Protein 6CPU (pdb70)

Structure (mmCIF, N/CA/C/O backbone):
data_6CPU
#
_entry.id   6CPU
#
_cell.length_a   139.524
_cell.length_b   74.753
_cell.length_c   65.456
_cell.angle_alpha   90.00
_cell.angle_beta   109.12
_cell.angle_gamma   90.00
#
_symmetry.space_group_name_H-M   'C 1 2 1'
#
loop_
_entity.id
_entity.type
_entity.pdbx_description
1 polymer Phosphodiesterase
2 non-polymer 'ZINC ION'
3 non-polymer 'MAGNESIUM ION'
4 water water
#
loop_
_atom_site.group_PDB
_atom_site.id
_atom_site.type_symbol
_atom_site.label_atom_id
_atom_site.label_alt_id
_atom_site.label_comp_id
_atom_site.label_asym_id
_atom_site.label_entity_id
_atom_site.label_seq_id
_atom_site.pdbx_PDB_ins_code
_atom_site.Cartn_x
_atom_site.Cartn_y
_atom_site.Cartn_z
_atom_site.occupancy
_atom_site.B_iso_or_equiv
_atom_site.auth_seq_id
_atom_site.auth_comp_id
_atom_site.auth_asym_id
_atom_site.auth_atom_id
_atom_site.pdbx_PDB_model_num
ATOM 1 N N . MET A 1 1 ? 44.237 73.570 35.631 1.00 41.10 1 MET A N 1
ATOM 2 C CA . MET A 1 1 ? 44.784 72.8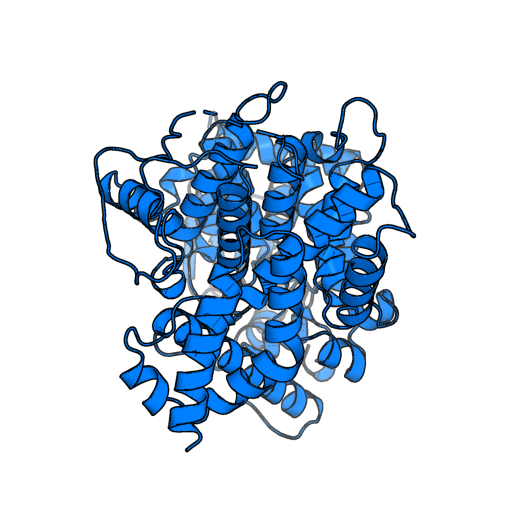52 36.828 1.00 40.52 1 MET A CA 1
ATOM 3 C C . MET A 1 1 ? 43.731 72.087 37.665 1.00 36.14 1 MET A C 1
ATOM 4 O O . MET A 1 1 ? 43.815 70.874 37.780 1.00 38.38 1 MET A O 1
ATOM 9 N N . ALA A 1 2 ? 42.766 72.783 38.260 1.00 32.49 2 ALA A N 1
ATOM 10 C CA . ALA A 1 2 ? 41.781 72.140 39.139 1.00 30.13 2 ALA A CA 1
ATOM 11 C C . ALA A 1 2 ? 40.374 72.114 38.548 1.00 28.84 2 ALA A C 1
ATOM 12 O O . ALA A 1 2 ? 40.004 72.968 37.738 1.00 29.39 2 ALA A O 1
ATOM 14 N N . GLU A 1 3 ? 39.599 71.117 38.959 1.00 26.44 3 GLU A N 1
ATOM 15 C CA . GLU A 1 3 ? 38.166 71.126 38.760 1.00 25.68 3 GLU A CA 1
ATOM 16 C C . GLU A 1 3 ? 37.580 71.851 39.960 1.00 24.95 3 GLU A C 1
ATOM 17 O O . GLU A 1 3 ? 37.827 71.465 41.107 1.00 24.12 3 GLU A O 1
ATOM 23 N N . VAL A 1 4 ? 36.808 72.904 39.709 1.00 24.11 4 VAL A N 1
ATOM 24 C CA . VAL A 1 4 ? 36.268 73.723 40.780 1.00 23.66 4 VAL A CA 1
ATOM 25 C C . VAL A 1 4 ? 34.763 73.512 40.855 1.00 24.41 4 VAL A C 1
ATOM 26 O O . VAL A 1 4 ? 34.062 73.598 39.842 1.00 24.64 4 VAL A O 1
ATOM 30 N N . LEU A 1 5 ? 34.291 73.203 42.058 1.00 22.66 5 LEU A N 1
ATOM 31 C CA . LEU A 1 5 ? 32.887 72.955 42.337 1.00 23.01 5 LEU A CA 1
ATOM 32 C C . LEU A 1 5 ? 32.481 74.021 43.323 1.00 25.19 5 LEU A C 1
ATOM 33 O O . LEU A 1 5 ? 33.048 74.093 44.409 1.00 26.37 5 LEU A O 1
ATOM 38 N N . SER A 1 6 ? 31.529 74.875 42.945 1.00 25.11 6 SER A N 1
ATOM 39 C CA . SER A 1 6 ? 31.182 76.025 43.769 1.00 26.93 6 SER A CA 1
ATOM 40 C C . SER A 1 6 ? 29.713 76.112 44.157 1.00 26.69 6 SER A C 1
ATOM 41 O O . SER A 1 6 ? 28.814 75.842 43.353 1.00 25.84 6 SER A O 1
ATOM 44 N N . LEU A 1 7 ? 29.488 76.522 45.398 1.00 27.73 7 LEU A N 1
ATOM 45 C CA . LEU A 1 7 ? 28.160 76.797 45.908 1.00 29.66 7 LEU A CA 1
ATOM 46 C C . LEU A 1 7 ? 27.902 78.302 45.956 1.00 32.60 7 LEU A C 1
ATOM 47 O O . LEU A 1 7 ? 26.832 78.725 46.375 1.00 32.36 7 LEU A O 1
ATOM 52 N N . VAL A 1 8 ? 28.876 79.088 45.500 1.00 33.93 8 VAL A N 1
ATOM 53 C CA . VAL A 1 8 ? 28.849 80.548 45.620 1.00 35.74 8 VAL A CA 1
ATOM 54 C C . VAL A 1 8 ? 29.394 81.214 44.353 1.00 37.26 8 VAL A C 1
ATOM 55 O O . VAL A 1 8 ? 29.830 80.534 43.425 1.00 33.14 8 VAL A O 1
ATOM 59 N N . ASP A 1 9 ? 29.388 82.550 44.330 1.00 41.12 9 ASP A N 1
ATOM 60 C CA . ASP A 1 9 ? 29.766 83.324 43.136 1.00 44.33 9 ASP A CA 1
ATOM 61 C C . ASP A 1 9 ? 31.269 83.402 42.851 1.00 45.00 9 ASP A C 1
ATOM 62 O O . ASP A 1 9 ? 31.668 83.591 41.699 1.00 46.78 9 ASP A O 1
ATOM 67 N N . LEU A 1 10 ? 32.094 83.279 43.888 1.00 44.36 10 LEU A N 1
ATOM 68 C CA . LEU A 1 10 ? 33.539 83.476 43.760 1.00 44.42 10 LEU A CA 1
ATOM 69 C C . LEU A 1 10 ? 34.172 82.619 42.655 1.00 44.90 10 LEU A C 1
ATOM 70 O O . LEU A 1 10 ? 33.843 81.444 42.499 1.00 43.80 10 LEU A O 1
ATOM 75 N N . GLU A 1 11 ? 35.061 83.234 41.881 1.00 45.76 11 GLU A N 1
ATOM 76 C CA . GLU A 1 11 ? 35.861 82.535 40.891 1.00 45.93 11 GLU A CA 1
ATOM 77 C C . GLU A 1 11 ? 37.336 82.638 41.268 1.00 47.95 11 GLU A C 1
ATOM 78 O O . GLU A 1 11 ? 37.769 83.644 41.831 1.00 47.97 11 GLU A O 1
ATOM 84 N N . ILE A 1 12 ? 38.090 81.582 40.964 1.00 47.54 12 ILE A N 1
ATOM 85 C CA . ILE A 1 12 ? 39.519 81.497 41.270 1.00 46.67 12 ILE A CA 1
ATOM 86 C C . ILE A 1 12 ? 40.249 81.075 39.998 1.00 45.70 12 ILE A C 1
ATOM 87 O O . ILE A 1 12 ? 40.829 79.991 39.940 1.00 45.44 12 ILE A O 1
ATOM 92 N N . PRO A 1 13 ? 40.229 81.941 38.964 1.00 45.48 13 PRO A N 1
ATOM 93 C CA . PRO A 1 13 ? 40.649 81.530 37.617 1.00 44.76 13 PRO A CA 1
ATOM 94 C C . PRO A 1 13 ? 42.104 81.081 37.501 1.00 44.24 13 PRO A C 1
ATOM 95 O O . PRO A 1 13 ? 42.425 80.300 36.603 1.00 43.77 13 PRO A O 1
ATOM 99 N N . GLN A 1 14 ? 42.966 81.580 38.384 1.00 45.94 14 GLN A N 1
ATOM 100 C CA . GLN A 1 14 ? 44.389 81.218 38.378 1.00 48.62 14 GLN A CA 1
ATOM 101 C C . GLN A 1 14 ? 44.631 79.709 38.491 1.00 46.74 14 GLN A C 1
ATOM 102 O O . GLN A 1 14 ? 45.634 79.212 37.981 1.00 46.27 14 GLN A O 1
ATOM 108 N N . VAL A 1 15 ? 43.715 78.994 39.151 1.00 45.12 15 VAL A N 1
ATOM 109 C CA . VAL A 1 15 ? 43.843 77.544 39.352 1.00 43.96 15 VAL A CA 1
ATOM 110 C C . VAL A 1 15 ? 42.776 76.704 38.635 1.00 43.67 15 VAL A C 1
ATOM 111 O O . VAL A 1 15 ? 42.813 75.479 38.710 1.00 44.44 15 VAL A O 1
ATOM 115 N N . THR A 1 16 ? 41.853 77.353 37.923 1.00 40.42 16 THR A N 1
ATOM 116 C CA . THR A 1 16 ? 40.674 76.681 37.380 1.00 38.76 16 THR A CA 1
ATOM 117 C C . THR A 1 16 ? 40.848 76.175 35.940 1.00 37.28 16 THR A C 1
ATOM 118 O O . THR A 1 16 ? 41.203 76.938 35.055 1.00 36.90 16 THR A O 1
ATOM 122 N N . ASP A 1 17 ? 40.596 74.884 35.721 1.00 35.45 17 ASP A N 1
ATOM 123 C CA . ASP A 1 17 ? 40.440 74.313 34.380 1.00 36.35 17 ASP A CA 1
ATOM 124 C C . ASP A 1 17 ? 38.956 74.306 33.997 1.00 35.30 17 ASP A C 1
ATOM 125 O O . ASP A 1 17 ? 38.590 74.708 32.898 1.00 35.64 17 ASP A O 1
ATOM 130 N N . LYS A 1 18 ? 38.115 73.831 34.911 1.00 32.02 18 LYS A N 1
ATOM 131 C CA . LYS A 1 18 ? 36.678 73.768 34.684 1.00 32.00 18 LYS A CA 1
ATOM 132 C C . LYS A 1 18 ? 35.958 74.089 35.988 1.00 30.76 18 LYS A C 1
ATOM 133 O O . LYS A 1 18 ? 36.390 73.659 37.070 1.00 27.55 18 LYS A O 1
ATOM 139 N N . TYR A 1 19 ? 34.874 74.857 35.875 1.00 28.12 19 TYR A N 1
ATOM 140 C CA . TYR A 1 19 ? 34.152 75.395 37.016 1.00 27.66 19 TYR A CA 1
ATOM 141 C C . TYR A 1 19 ? 32.707 74.913 36.913 1.00 28.02 19 TYR A C 1
ATOM 142 O O . TYR A 1 19 ? 32.089 75.055 35.854 1.00 28.21 19 TYR A O 1
ATOM 151 N N . TYR A 1 20 ? 32.189 74.330 37.992 1.00 28.09 20 TYR A N 1
ATOM 152 C CA . TYR A 1 20 ? 30.787 73.888 38.084 1.00 27.68 20 TYR A CA 1
ATOM 153 C C . TYR A 1 20 ? 30.145 74.672 39.196 1.00 26.77 20 TYR A C 1
ATOM 154 O O . TYR A 1 20 ? 30.656 74.694 40.311 1.00 26.93 20 TYR A O 1
ATOM 163 N N . LYS A 1 21 ? 29.041 75.341 38.896 1.00 27.54 21 LYS A N 1
ATOM 164 C CA . LYS A 1 21 ? 28.300 76.067 39.902 1.00 28.77 21 LYS A CA 1
ATOM 165 C C . LYS A 1 21 ? 27.086 75.228 40.232 1.00 28.41 21 LYS A C 1
ATOM 166 O O . LYS A 1 21 ? 26.303 74.904 39.354 1.00 30.37 21 LYS A O 1
ATOM 172 N N . PHE A 1 22 ? 26.938 74.869 41.496 1.00 26.82 22 PHE A N 1
ATOM 173 C CA . PHE A 1 22 ? 25.819 74.057 41.927 1.00 27.84 22 PHE A CA 1
ATOM 174 C C . PHE A 1 22 ? 24.837 74.914 42.705 1.00 28.60 22 PHE A C 1
ATOM 175 O O . PHE A 1 22 ? 25.241 75.754 43.510 1.00 31.48 22 PHE A O 1
ATOM 183 N N . ASP A 1 23 ? 23.555 74.695 42.447 1.00 30.15 23 ASP A N 1
ATOM 184 C CA . ASP A 1 23 ? 22.499 75.405 43.154 1.00 31.25 23 ASP A CA 1
ATOM 185 C C . ASP A 1 23 ? 22.306 74.859 44.559 1.00 30.22 23 ASP A C 1
ATOM 186 O O . ASP A 1 23 ? 21.862 75.588 45.450 1.00 30.89 23 ASP A O 1
ATOM 191 N N . THR A 1 24 ? 22.634 73.580 44.764 1.00 27.85 24 THR A N 1
ATOM 192 C CA . THR A 1 24 ? 22.440 72.924 46.056 1.00 26.38 24 THR A CA 1
ATOM 193 C C . THR A 1 24 ? 23.615 72.002 46.398 1.00 25.81 24 THR A C 1
ATOM 194 O O . THR A 1 24 ? 24.285 71.487 45.511 1.00 22.99 24 THR A O 1
ATOM 198 N N . PHE A 1 25 ? 23.824 71.797 47.693 1.00 25.13 25 PHE A N 1
ATOM 199 C CA . PHE A 1 25 ? 24.862 70.896 48.198 1.00 25.51 25 PHE A CA 1
ATOM 200 C C . PHE A 1 25 ? 24.531 69.473 47.762 1.00 26.27 25 PHE A C 1
ATOM 201 O O . PHE A 1 25 ? 25.424 68.706 47.410 1.00 24.48 25 PHE A O 1
ATOM 209 N N . LYS A 1 26 ? 23.243 69.131 47.776 1.00 26.25 26 LYS A N 1
ATOM 210 C CA . LYS A 1 26 ? 22.805 67.816 47.336 1.00 27.08 26 LYS A CA 1
ATOM 211 C C . LYS A 1 26 ? 23.240 67.536 45.895 1.00 25.77 26 LYS A C 1
ATOM 212 O O . LYS A 1 26 ? 23.754 66.461 45.597 1.00 24.19 26 LYS A O 1
ATOM 218 N N . HIS A 1 27 ? 23.041 68.494 44.994 1.00 24.38 27 HIS A N 1
ATOM 219 C CA . HIS A 1 27 ? 23.465 68.295 43.615 1.00 25.46 27 HIS A CA 1
ATOM 220 C C . HIS A 1 27 ? 24.998 68.177 43.477 1.00 24.04 27 HIS A C 1
ATOM 221 O O . HIS A 1 27 ? 25.505 67.370 42.673 1.00 22.31 27 HIS A O 1
ATOM 228 N N . LEU A 1 28 ? 25.732 68.957 44.267 1.00 22.58 28 LEU A N 1
ATOM 229 C CA . LEU A 1 28 ? 27.201 68.839 44.327 1.00 22.76 28 LEU A CA 1
ATOM 230 C C . LEU A 1 28 ? 27.629 67.424 44.775 1.00 21.46 28 LEU A C 1
ATOM 231 O O . LEU A 1 28 ? 28.501 66.800 44.157 1.00 20.62 28 LEU A O 1
ATOM 236 N N . ILE A 1 29 ? 26.983 66.912 45.816 1.00 20.01 29 ILE A N 1
ATOM 237 C CA . ILE A 1 29 ? 27.252 65.547 46.312 1.00 21.44 29 ILE A CA 1
ATOM 238 C C . ILE A 1 29 ? 26.979 64.501 45.221 1.00 21.67 29 ILE A C 1
ATOM 239 O O . ILE A 1 29 ? 27.778 63.582 45.023 1.00 19.87 29 ILE A O 1
ATOM 244 N N . CYS A 1 30 ? 25.882 64.666 44.486 1.00 20.48 30 CYS A N 1
ATOM 245 C CA . CYS A 1 30 ? 25.535 63.708 43.436 1.00 22.38 30 CYS A CA 1
ATOM 246 C C . CYS A 1 30 ? 26.582 63.697 42.327 1.00 21.07 30 CYS A C 1
ATOM 247 O O . CYS A 1 30 ? 26.914 62.641 41.797 1.00 22.12 30 CYS A O 1
ATOM 250 N N . HIS A 1 31 ? 27.099 64.870 41.984 1.00 20.98 31 HIS A N 1
ATOM 251 C CA . HIS A 1 31 ? 28.202 64.991 41.026 1.00 20.72 31 HIS A CA 1
ATOM 252 C C . HIS A 1 31 ? 29.415 64.185 41.503 1.00 20.32 31 HIS A C 1
ATOM 253 O O . HIS A 1 31 ? 30.053 63.486 40.706 1.00 20.62 31 HIS A O 1
ATOM 260 N N . LEU A 1 32 ? 29.726 64.289 42.799 1.00 18.45 32 LEU A N 1
ATOM 261 C CA . LEU A 1 32 ? 30.868 63.581 43.373 1.00 19.07 32 LEU A CA 1
ATOM 262 C C . LEU A 1 32 ? 30.652 62.076 43.372 1.00 18.55 32 LEU A C 1
ATOM 263 O O . LEU A 1 32 ? 31.576 61.350 43.052 1.00 19.36 32 LEU A O 1
ATOM 268 N N . PHE A 1 33 ? 29.448 61.607 43.735 1.00 18.79 33 PHE A N 1
ATOM 269 C CA . PHE A 1 33 ? 29.161 60.150 43.748 1.00 19.50 33 PHE A CA 1
ATOM 270 C C . PHE A 1 33 ? 29.373 59.516 42.371 1.00 19.00 33 PHE A C 1
ATOM 271 O O . PHE A 1 33 ? 29.807 58.365 42.285 1.00 20.47 33 PHE A O 1
ATOM 279 N N . LYS A 1 34 ? 29.066 60.263 41.307 1.00 19.44 34 LYS A N 1
ATOM 280 C CA . LYS A 1 34 ? 29.145 59.742 39.943 1.00 20.45 34 LYS A CA 1
ATOM 281 C C . LYS A 1 34 ? 30.569 59.607 39.412 1.00 21.39 34 LYS A C 1
ATOM 282 O O . LYS A 1 34 ? 30.789 58.903 38.423 1.00 20.74 34 LYS A O 1
ATOM 288 N N . LYS A 1 35 ? 31.535 60.240 40.077 1.00 22.02 35 LYS A N 1
ATOM 289 C CA . LYS A 1 35 ? 32.936 60.164 39.645 1.00 22.69 35 LYS A CA 1
ATOM 290 C C . LYS A 1 35 ? 33.523 58.744 39.557 1.00 21.66 35 LYS A C 1
ATOM 291 O O . LYS A 1 35 ? 34.396 58.479 38.699 1.00 22.41 35 LYS A O 1
ATOM 297 N N . THR A 1 36 ? 33.035 57.819 40.387 1.00 18.96 36 THR A N 1
ATOM 298 C CA . THR A 1 36 ? 33.519 56.444 40.346 1.00 19.60 36 THR A CA 1
ATOM 299 C C . THR A 1 36 ? 32.753 55.549 39.332 1.00 19.22 36 THR A C 1
ATOM 300 O O . THR A 1 36 ? 32.864 54.316 39.364 1.00 18.83 36 THR A O 1
ATOM 304 N N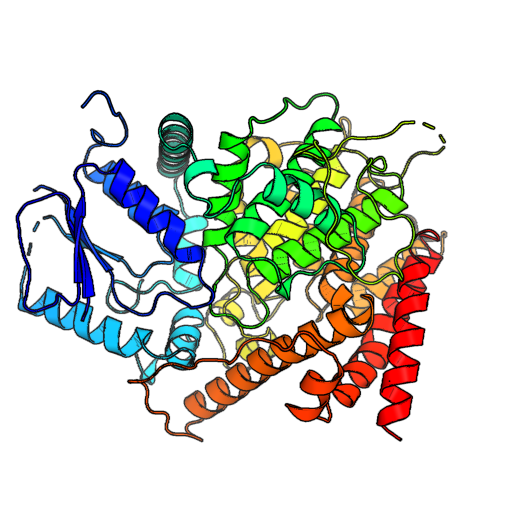 . SER A 1 37 ? 31.991 56.166 38.431 1.00 18.40 37 SER A N 1
ATOM 305 C CA . SER A 1 37 ? 31.312 55.417 37.374 1.00 18.90 37 SER A CA 1
ATOM 306 C C . SER A 1 37 ? 32.257 55.114 36.214 1.00 19.84 37 SER A C 1
ATOM 307 O O . SER A 1 37 ? 31.935 54.274 35.363 1.00 20.68 37 SER A O 1
ATOM 310 N N . THR A 1 38 ? 33.402 55.794 36.182 1.00 19.85 38 THR A N 1
ATOM 311 C CA . THR A 1 38 ? 34.359 55.704 35.060 1.00 21.77 38 THR A CA 1
ATOM 312 C C . THR A 1 38 ? 35.373 54.589 35.275 1.00 21.66 38 THR A C 1
ATOM 313 O O . THR A 1 38 ? 35.376 53.916 36.321 1.00 19.37 38 THR A O 1
ATOM 317 N N . GLU A 1 39 ? 36.253 54.401 34.288 1.00 21.59 39 GLU A N 1
ATOM 318 C CA . GLU A 1 39 ? 37.288 53.374 34.367 1.00 22.41 39 GLU A CA 1
ATOM 319 C C . GLU A 1 39 ? 38.668 53.960 34.684 1.00 23.19 39 GLU A C 1
ATOM 320 O O . GLU A 1 39 ? 39.674 53.274 34.548 1.00 23.13 39 GLU A O 1
ATOM 326 N N . THR A 1 40 ? 38.720 55.214 35.128 1.00 22.89 40 THR A N 1
ATOM 327 C CA . THR A 1 40 ? 39.996 55.896 35.340 1.00 23.42 40 THR A CA 1
ATOM 328 C C . THR A 1 40 ? 40.008 56.572 36.714 1.00 22.15 40 THR A C 1
ATOM 329 O O . THR A 1 40 ? 38.965 57.017 37.188 1.00 20.56 40 THR A O 1
ATOM 333 N N . ASP A 1 41 ? 41.180 56.639 37.345 1.00 21.30 41 ASP A N 1
ATOM 334 C CA . ASP A 1 41 ? 41.339 57.403 38.599 1.00 21.58 41 ASP A CA 1
ATOM 335 C C . ASP A 1 41 ? 41.057 58.882 38.343 1.00 22.50 41 ASP A C 1
ATOM 336 O O . ASP A 1 41 ? 41.437 59.399 37.298 1.00 22.57 41 ASP A O 1
ATOM 341 N N . SER A 1 42 ? 40.420 59.573 39.294 1.00 23.40 42 SER A N 1
ATOM 342 C CA . SER A 1 42 ? 40.371 61.035 39.254 1.00 25.40 42 SER A CA 1
ATOM 343 C C . SER A 1 42 ? 41.813 61.507 39.336 1.00 24.61 42 SER A C 1
ATOM 344 O O . SER A 1 42 ? 42.553 61.081 40.221 1.00 24.68 42 SER A O 1
ATOM 347 N N . ASN A 1 43 ? 42.234 62.342 38.392 1.00 23.83 43 ASN A N 1
ATOM 348 C CA . ASN A 1 43 ? 43.646 62.705 38.308 1.00 24.94 43 ASN A CA 1
ATOM 349 C C . ASN A 1 43 ? 43.908 64.209 38.276 1.00 24.36 43 ASN A C 1
ATOM 350 O O . ASN A 1 43 ? 44.969 64.658 37.843 1.00 22.73 43 ASN A O 1
ATOM 355 N N . VAL A 1 44 ? 42.935 64.973 38.756 1.00 24.48 44 VAL A N 1
ATOM 356 C CA . VAL A 1 44 ? 43.083 66.419 38.909 1.00 25.99 44 VAL A CA 1
ATOM 357 C C . VAL A 1 44 ? 42.616 66.798 40.311 1.00 24.92 44 VAL A C 1
ATOM 358 O O . VAL A 1 44 ? 41.705 66.153 40.857 1.00 25.35 44 VAL A O 1
ATOM 362 N N . PRO A 1 45 ? 43.223 67.829 40.908 1.00 23.96 45 PRO A N 1
ATOM 363 C CA . PRO A 1 45 ? 42.707 68.262 42.198 1.00 23.72 45 PRO A CA 1
ATOM 364 C C . PRO A 1 45 ? 41.325 68.870 42.039 1.00 22.38 45 PRO A C 1
ATOM 365 O O . PRO A 1 45 ? 41.043 69.496 41.004 1.00 22.27 45 PRO A O 1
ATOM 369 N N . ILE A 1 46 ? 40.479 68.658 43.040 1.00 21.69 46 ILE A N 1
ATOM 370 C CA . ILE A 1 46 ? 39.146 69.223 43.065 1.00 21.92 46 ILE A CA 1
ATOM 371 C C . ILE A 1 46 ? 39.092 70.258 44.182 1.00 22.95 46 ILE A C 1
ATOM 372 O O . ILE A 1 46 ? 39.470 69.973 45.329 1.00 22.33 46 ILE A O 1
ATOM 377 N N . VAL A 1 47 ? 38.628 71.459 43.845 1.00 22.89 47 VAL A N 1
ATOM 378 C CA . VAL A 1 47 ? 38.444 72.533 44.834 1.00 24.18 47 VAL A CA 1
ATOM 379 C C . VAL A 1 47 ? 36.953 72.749 45.034 1.00 23.01 47 VAL A C 1
ATOM 380 O O . VAL A 1 47 ? 36.221 72.942 44.058 1.00 22.40 47 VAL A O 1
ATOM 384 N N . ILE A 1 48 ? 36.492 72.675 46.280 1.00 23.46 48 ILE A N 1
ATOM 385 C CA . ILE A 1 48 ? 35.093 72.974 46.602 1.00 23.70 48 ILE A CA 1
ATOM 386 C C . ILE A 1 48 ? 35.018 74.306 47.351 1.00 26.49 48 ILE A C 1
ATOM 387 O O . ILE A 1 48 ? 35.668 74.481 48.370 1.00 25.59 48 ILE A O 1
ATOM 392 N N . ILE A 1 49 ? 34.210 75.227 46.825 1.00 27.60 49 ILE A N 1
ATOM 393 C CA . ILE A 1 49 ? 34.037 76.560 47.418 1.00 28.44 49 ILE A CA 1
ATOM 394 C C . ILE A 1 49 ? 32.692 76.608 48.122 1.00 29.84 49 ILE A C 1
ATOM 395 O O . ILE A 1 49 ? 31.641 76.513 47.484 1.00 30.21 49 ILE A O 1
ATOM 400 N N . PHE A 1 50 ? 32.747 76.717 49.447 1.00 30.90 50 PHE A N 1
ATOM 401 C CA . PHE A 1 50 ? 31.566 76.895 50.290 1.00 34.04 50 PHE A CA 1
ATOM 402 C C . PHE A 1 50 ? 31.348 78.379 50.596 1.00 36.46 50 PHE A C 1
ATOM 403 O O . PHE A 1 50 ? 32.262 79.188 50.419 1.00 35.83 50 PHE A O 1
ATOM 411 N N . PRO A 1 51 ? 30.136 78.740 51.059 1.00 39.73 51 PRO A N 1
ATOM 412 C CA . PRO A 1 51 ? 29.890 80.106 51.561 1.00 43.47 51 PRO A CA 1
ATOM 413 C C . PRO A 1 51 ? 30.694 80.398 52.825 1.00 46.93 51 PRO A C 1
ATOM 414 O O . PRO A 1 51 ? 30.924 79.486 53.628 1.00 47.96 51 PRO A O 1
ATOM 418 N N . THR A 1 52 ? 31.102 81.655 53.011 1.00 52.24 52 THR A N 1
ATOM 419 C CA . THR A 1 52 ? 31.875 82.046 54.199 1.00 55.78 52 THR A CA 1
ATOM 420 C C . THR A 1 52 ? 31.040 81.889 55.468 1.00 56.13 52 THR A C 1
ATOM 421 O O . THR A 1 52 ? 29.809 81.872 55.422 1.00 58.30 52 THR A O 1
ATOM 425 N N . ASN A 1 75 ? 15.123 76.716 51.138 1.00 67.63 75 ASN A N 1
ATOM 426 C CA . ASN A 1 75 ? 15.374 75.243 51.137 1.00 66.79 75 ASN A CA 1
ATOM 427 C C . ASN A 1 75 ? 14.702 74.525 52.307 1.00 64.85 75 ASN A C 1
ATOM 428 O O . ASN A 1 75 ? 14.865 74.909 53.464 1.00 64.97 75 ASN A O 1
ATOM 433 N N . THR A 1 76 ? 13.949 73.478 51.988 1.00 61.43 76 THR A N 1
ATOM 434 C CA . THR A 1 76 ? 13.498 72.516 52.989 1.00 59.40 76 THR A CA 1
ATOM 435 C C . THR A 1 76 ? 14.606 71.491 53.323 1.00 54.57 76 THR A C 1
ATOM 436 O O . THR A 1 76 ? 14.513 70.783 54.323 1.00 56.82 76 THR A O 1
ATOM 440 N N . SER A 1 77 ? 15.650 71.429 52.497 1.00 48.47 77 SER A N 1
ATOM 441 C CA . SER A 1 77 ? 16.655 70.366 52.592 1.00 43.48 77 SER A CA 1
ATOM 442 C C . SER A 1 77 ? 17.572 70.451 53.810 1.00 39.25 77 SER A C 1
ATOM 443 O O . SER A 1 77 ? 18.277 71.445 54.013 1.00 36.43 77 SER A O 1
ATOM 446 N N . LYS A 1 78 ? 17.598 69.376 54.588 1.00 38.17 78 LYS A N 1
ATOM 447 C CA . LYS A 1 78 ? 18.530 69.271 55.708 1.00 37.46 78 LYS A CA 1
ATOM 448 C C . LYS A 1 78 ? 19.990 69.213 55.235 1.00 35.02 78 LYS A C 1
ATOM 449 O O . LYS A 1 78 ? 20.868 69.808 55.855 1.00 33.60 78 LYS A O 1
ATOM 455 N N . LEU A 1 79 ? 20.248 68.532 54.120 1.00 33.88 79 LEU A N 1
ATOM 456 C CA . LEU A 1 79 ? 21.612 68.482 53.569 1.00 32.65 79 LEU A CA 1
ATOM 457 C C . LEU A 1 79 ? 22.108 69.868 53.207 1.00 31.12 79 LEU A C 1
ATOM 458 O O . LEU A 1 79 ? 23.215 70.267 53.576 1.00 31.71 79 LEU A O 1
ATOM 463 N N . ASP A 1 80 ? 21.279 70.601 52.470 1.00 31.21 80 ASP A N 1
ATOM 464 C CA . ASP A 1 80 ? 21.636 71.934 51.995 1.00 33.30 80 ASP A CA 1
ATOM 465 C C . ASP A 1 80 ? 21.830 72.926 53.154 1.00 34.17 80 ASP A C 1
ATOM 466 O O . ASP A 1 80 ? 22.658 73.828 53.066 1.00 33.98 80 ASP A O 1
ATOM 471 N N . ASN A 1 81 ? 21.093 72.717 54.244 1.00 35.30 81 ASN A N 1
ATOM 472 C CA . ASN A 1 81 ? 21.139 73.602 55.408 1.00 37.46 81 ASN A CA 1
ATOM 473 C C . ASN A 1 81 ? 22.112 73.197 56.519 1.00 36.70 81 ASN A C 1
ATOM 474 O O . ASN A 1 81 ? 22.095 73.804 57.597 1.00 36.19 81 ASN A O 1
ATOM 479 N N . LEU A 1 82 ? 22.970 72.196 56.271 1.00 33.55 82 LEU A N 1
ATOM 480 C CA . LEU A 1 82 ? 23.959 71.778 57.267 1.00 31.83 82 LEU A CA 1
ATOM 481 C C . LEU A 1 82 ? 24.920 72.905 57.591 1.00 31.22 82 LEU A C 1
ATOM 482 O O . LEU A 1 82 ? 25.321 73.638 56.701 1.00 31.94 82 LEU A O 1
ATOM 487 N N . PRO A 1 83 ? 25.338 73.016 58.862 1.00 33.35 83 PRO A N 1
ATOM 488 C CA . PRO A 1 83 ? 26.438 73.929 59.149 1.00 33.51 83 PRO A CA 1
ATOM 489 C C . PRO A 1 83 ? 27.684 73.525 58.364 1.00 34.64 83 PRO A C 1
ATOM 490 O O . PRO A 1 83 ? 27.814 72.357 57.956 1.00 32.05 83 PRO A O 1
ATOM 494 N N . PHE A 1 84 ? 28.593 74.472 58.171 1.00 34.49 84 PHE A N 1
ATOM 495 C CA . PHE A 1 84 ? 29.808 74.204 57.415 1.00 36.00 84 PHE A CA 1
ATOM 496 C C . PHE A 1 84 ? 30.608 73.039 58.003 1.00 35.93 84 PHE A C 1
ATOM 497 O O . PHE A 1 84 ? 31.147 72.215 57.254 1.00 35.27 84 PHE A O 1
ATOM 505 N N . SER A 1 85 ? 30.682 72.961 59.333 1.00 34.96 85 SER A N 1
ATOM 506 C CA . SER A 1 85 ? 31.391 71.863 59.997 1.00 34.67 85 SER A CA 1
ATOM 507 C C . SER A 1 85 ? 30.878 70.479 59.568 1.00 33.76 85 SER A C 1
ATOM 508 O O . SER A 1 85 ? 31.680 69.565 59.348 1.00 33.17 85 SER A O 1
ATOM 511 N N . ASP A 1 86 ? 29.560 70.333 59.433 1.00 31.96 86 ASP A N 1
ATOM 512 C CA . ASP A 1 86 ? 28.954 69.079 58.953 1.00 30.89 86 ASP A CA 1
ATOM 513 C C . ASP A 1 86 ? 29.122 68.830 57.449 1.00 29.19 86 ASP A C 1
ATOM 514 O O . ASP A 1 86 ? 29.314 67.680 57.029 1.00 26.35 86 ASP A O 1
ATOM 519 N N . LYS A 1 87 ? 29.006 69.880 56.642 1.00 26.59 87 LYS A N 1
ATOM 520 C CA . LYS A 1 87 ? 29.247 69.767 55.196 1.00 27.21 87 LYS A CA 1
ATOM 521 C C . LYS A 1 87 ? 30.684 69.320 54.945 1.00 26.62 87 LYS A C 1
ATOM 522 O O . LYS A 1 87 ? 30.959 68.429 54.120 1.00 25.69 87 LYS A O 1
ATOM 528 N N . SER A 1 88 ? 31.592 69.937 55.683 1.00 25.82 88 SER A N 1
ATOM 529 C CA . SER A 1 88 ? 33.005 69.649 55.603 1.00 27.14 88 SER A CA 1
ATOM 530 C C . SER A 1 88 ? 33.308 68.212 56.055 1.00 25.76 88 SER A C 1
ATOM 531 O O . SER A 1 88 ? 34.102 67.510 55.413 1.00 23.50 88 SER A O 1
ATOM 534 N N . LEU A 1 89 ? 32.678 67.785 57.147 1.00 24.42 89 LEU A N 1
ATOM 535 C CA . LEU A 1 89 ? 32.811 66.419 57.647 1.00 24.65 89 LEU A CA 1
ATOM 536 C C . LEU A 1 89 ? 32.342 65.403 56.604 1.00 23.34 89 LEU A C 1
ATOM 537 O O . LEU A 1 89 ? 33.029 64.391 56.361 1.00 22.69 89 LEU A O 1
ATOM 542 N N . LEU A 1 90 ? 31.197 65.690 55.984 1.00 20.56 90 LEU A N 1
ATOM 543 C CA . LEU A 1 90 ? 30.646 64.826 54.942 1.00 20.80 90 LEU A CA 1
ATOM 544 C C . LEU A 1 90 ? 31.639 64.640 53.769 1.00 20.98 90 LEU A C 1
ATOM 545 O O . LEU A 1 90 ? 31.902 63.524 53.349 1.00 21.95 90 LEU A O 1
ATOM 550 N N . ILE A 1 91 ? 32.160 65.739 53.245 1.00 20.72 91 ILE A N 1
ATOM 551 C CA . ILE A 1 91 ? 33.102 65.711 52.123 1.00 21.54 91 ILE A CA 1
ATOM 552 C C . ILE A 1 91 ? 34.405 64.998 52.517 1.00 22.38 91 ILE A C 1
ATOM 553 O O . ILE A 1 91 ? 34.896 64.127 51.790 1.00 20.18 91 ILE A O 1
ATOM 558 N N . GLN A 1 92 ? 34.962 65.374 53.664 1.00 21.16 92 GLN A N 1
ATOM 559 C CA . GLN A 1 92 ? 36.195 64.771 54.166 1.00 23.70 92 GLN A CA 1
ATOM 560 C C . GLN A 1 92 ? 36.106 63.238 54.276 1.00 21.84 92 GLN A C 1
ATOM 561 O O . GLN A 1 92 ? 37.060 62.524 53.929 1.00 22.28 92 GLN A O 1
ATOM 567 N N . PHE A 1 93 ? 34.985 62.738 54.791 1.00 20.10 93 PHE A N 1
ATOM 568 C CA . PHE A 1 93 ? 34.826 61.316 55.069 1.00 20.57 93 PHE A CA 1
ATOM 569 C C . PHE A 1 93 ? 34.362 60.537 53.853 1.00 20.26 93 PHE A C 1
ATOM 570 O O . PHE A 1 93 ? 34.979 59.541 53.478 1.00 22.00 93 PHE A O 1
ATOM 578 N N . PHE A 1 94 ? 33.268 60.969 53.247 1.00 18.96 94 PHE A N 1
ATOM 579 C CA . PHE A 1 94 ? 32.685 60.204 52.137 1.00 18.92 94 PHE A CA 1
ATOM 580 C C . PHE A 1 94 ? 33.422 60.395 50.826 1.00 18.27 94 PHE A C 1
ATOM 581 O O . PHE A 1 94 ? 33.306 59.555 49.951 1.00 18.87 94 PHE A O 1
ATOM 589 N N . PHE A 1 95 ? 34.166 61.487 50.675 1.00 18.94 95 PHE A N 1
ATOM 590 C CA . PHE A 1 95 ? 34.832 61.777 49.386 1.00 19.12 95 PHE A CA 1
ATOM 591 C C . PHE A 1 95 ? 36.345 61.960 49.508 1.00 20.40 95 PHE A C 1
ATOM 592 O O . PHE A 1 95 ? 36.996 62.626 48.691 1.00 21.29 95 PHE A O 1
ATOM 600 N N . THR A 1 96 ? 36.898 61.285 50.504 1.00 22.03 96 THR A N 1
ATOM 601 C CA . THR A 1 96 ? 38.338 61.233 50.748 1.00 24.56 96 THR A CA 1
ATOM 602 C C . THR A 1 96 ? 39.095 60.835 49.471 1.00 24.07 96 THR A C 1
ATOM 603 O O . THR A 1 96 ? 40.129 61.412 49.131 1.00 26.04 96 THR A O 1
ATOM 607 N N . HIS A 1 97 ? 38.523 59.888 48.738 1.00 22.85 97 HIS A N 1
ATOM 608 C CA . HIS A 1 97 ? 39.137 59.320 47.535 1.00 22.55 97 HIS A CA 1
ATOM 609 C C . HIS A 1 97 ? 39.289 60.280 46.353 1.00 23.18 97 HIS A C 1
ATOM 610 O O . HIS A 1 97 ? 39.953 59.930 45.383 1.00 23.63 97 HIS A O 1
ATOM 617 N N . LEU A 1 98 ? 38.703 61.476 46.437 1.00 22.20 98 LEU A N 1
ATOM 618 C CA . LEU A 1 98 ? 38.679 62.424 45.319 1.00 22.89 98 LEU A CA 1
ATOM 619 C C . LEU A 1 98 ? 39.650 63.621 45.341 1.00 23.98 98 LEU A C 1
ATOM 620 O O . LEU A 1 98 ? 39.488 64.539 44.530 1.00 25.04 98 LEU A O 1
ATOM 625 N N . ASN A 1 99 ? 40.624 63.636 46.238 1.00 21.83 99 ASN A N 1
ATOM 626 C CA . ASN A 1 99 ? 41.682 64.687 46.246 1.00 20.92 99 ASN A CA 1
ATOM 627 C C . ASN A 1 99 ? 41.107 66.097 46.311 1.00 21.02 99 ASN A C 1
ATOM 628 O O . ASN A 1 99 ? 41.378 66.925 45.442 1.00 19.58 99 ASN A O 1
ATOM 633 N N . ILE A 1 100 ? 40.286 66.336 47.333 1.00 20.29 100 ILE A N 1
ATOM 634 C CA . ILE A 1 100 ? 39.529 67.586 47.445 1.00 21.41 100 ILE A CA 1
ATOM 635 C C . ILE A 1 100 ? 40.207 68.569 48.402 1.00 23.18 100 ILE A C 1
ATOM 636 O O . ILE A 1 100 ? 40.636 68.178 49.492 1.00 22.10 100 ILE A O 1
ATOM 641 N N . LEU A 1 101 ? 40.299 69.829 47.977 1.00 21.88 101 LEU A N 1
ATOM 642 C CA . LEU A 1 101 ? 40.594 70.972 48.855 1.00 24.47 101 LEU A CA 1
ATOM 643 C C . LEU A 1 101 ? 39.324 71.802 49.035 1.00 24.80 101 LEU A C 1
ATOM 644 O O . LEU A 1 101 ? 38.708 72.202 48.045 1.00 25.79 101 LEU A O 1
ATOM 649 N N . MET A 1 102 ? 38.935 72.045 50.280 1.00 24.73 102 MET A N 1
ATOM 650 C CA . MET A 1 102 ? 37.750 72.845 50.589 1.00 26.31 102 MET A CA 1
ATOM 651 C C . MET A 1 102 ? 38.173 74.244 51.018 1.00 28.37 102 MET A C 1
ATOM 652 O O . MET A 1 102 ? 39.053 74.391 51.869 1.00 26.90 102 MET A O 1
ATOM 657 N N . ILE A 1 103 ? 37.546 75.262 50.435 1.00 30.38 103 ILE A N 1
ATOM 658 C CA . ILE A 1 103 ? 37.753 76.645 50.870 1.00 33.03 103 ILE A CA 1
ATOM 659 C C . ILE A 1 103 ? 36.418 77.323 51.157 1.00 37.01 103 ILE A C 1
ATOM 660 O O . ILE A 1 103 ? 35.377 76.897 50.664 1.00 35.34 103 ILE A O 1
ATOM 665 N N . GLN A 1 104 ? 36.445 78.376 51.970 1.00 42.46 104 GLN A N 1
ATOM 666 C CA . GLN A 1 104 ? 35.268 79.237 52.120 1.00 46.87 104 GLN A CA 1
ATOM 667 C C . GLN A 1 104 ? 35.645 80.717 52.047 1.00 51.39 104 GLN A C 1
ATOM 668 O O . GLN A 1 104 ? 36.487 81.201 52.803 1.00 52.75 104 GLN A O 1
ATOM 674 N N . ASP A 1 109 ? 44.480 83.146 50.698 1.00 75.92 109 ASP A N 1
ATOM 675 C CA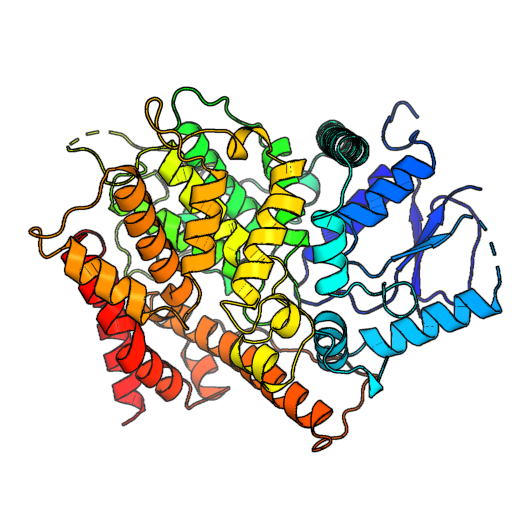 . ASP A 1 109 ? 45.935 82.984 50.407 1.00 77.02 109 ASP A CA 1
ATOM 676 C C . ASP A 1 109 ? 46.136 82.411 48.996 1.00 78.38 109 ASP A C 1
ATOM 677 O O . ASP A 1 109 ? 46.074 81.195 48.793 1.00 79.46 109 ASP A O 1
ATOM 682 N N . GLU A 1 110 ? 46.371 83.298 48.027 1.00 77.48 110 GLU A N 1
ATOM 683 C CA . GLU A 1 110 ? 46.519 82.907 46.617 1.00 76.43 110 GLU A CA 1
ATOM 684 C C . GLU A 1 110 ? 47.785 82.096 46.344 1.00 72.99 110 GLU A C 1
ATOM 685 O O . GLU A 1 110 ? 47.770 81.174 45.527 1.00 72.22 110 GLU A O 1
ATOM 691 N N . GLY A 1 111 ? 48.877 82.465 47.009 1.00 67.99 111 GLY A N 1
ATOM 692 C CA . GLY A 1 111 ? 50.162 81.797 46.837 1.00 64.33 111 GLY A CA 1
ATOM 693 C C . GLY A 1 111 ? 50.157 80.382 47.381 1.00 62.69 111 GLY A C 1
ATOM 694 O O . GLY A 1 111 ? 50.699 79.473 46.750 1.00 60.90 111 GLY A O 1
ATOM 695 N N . LYS A 1 112 ? 49.545 80.200 48.551 1.00 58.99 112 LYS A N 1
ATOM 696 C CA . LYS A 1 112 ? 49.415 78.877 49.160 1.00 58.76 112 LYS A CA 1
ATOM 697 C C . LYS A 1 112 ? 48.491 77.991 48.316 1.00 57.38 112 LYS A C 1
ATOM 698 O O . LYS A 1 112 ? 48.825 76.844 48.029 1.00 54.28 112 LYS A O 1
ATOM 704 N N . LEU A 1 113 ? 47.341 78.537 47.921 1.00 55.53 113 LEU A N 1
ATOM 705 C CA . LEU A 1 113 ? 46.350 77.797 47.130 1.00 52.91 113 LEU A CA 1
ATOM 706 C C . LEU A 1 113 ? 46.929 77.316 45.803 1.00 49.73 113 LEU A C 1
ATOM 707 O O . LEU A 1 113 ? 46.804 76.145 45.461 1.00 48.11 113 LEU A O 1
ATOM 712 N N . TYR A 1 114 ? 47.556 78.221 45.060 1.00 47.28 114 TYR A N 1
ATOM 713 C CA . TYR A 1 114 ? 48.131 77.875 43.762 1.00 46.02 114 TYR A CA 1
ATOM 714 C C . TYR A 1 114 ? 49.230 76.807 43.900 1.00 45.70 114 TYR A C 1
ATOM 715 O O . TYR A 1 114 ? 49.276 75.854 43.122 1.00 41.40 114 TYR A O 1
ATOM 724 N N . GLN A 1 115 ? 50.108 76.986 44.887 1.00 45.80 115 GLN A N 1
ATOM 725 C CA . GLN A 1 115 ? 51.218 76.060 45.147 1.00 45.02 115 GLN A CA 1
ATOM 726 C C . GLN A 1 115 ? 50.703 74.671 45.530 1.00 40.88 115 GLN A C 1
ATOM 727 O O . GLN A 1 115 ? 51.177 73.652 45.018 1.00 34.53 115 GLN A O 1
ATOM 733 N N . GLU A 1 116 ? 49.732 74.650 46.436 1.00 36.60 116 GLU A N 1
ATOM 734 C CA . GLU A 1 116 ? 49.091 73.423 46.874 1.00 36.17 116 GLU A CA 1
ATOM 735 C C . GLU A 1 116 ? 48.441 72.675 45.699 1.00 32.96 116 GLU A C 1
ATOM 736 O O . GLU A 1 116 ? 48.661 71.473 45.517 1.00 31.47 116 GLU A O 1
ATOM 742 N N . ILE A 1 117 ? 47.648 73.388 44.902 1.00 30.73 117 ILE A N 1
ATOM 743 C CA . ILE A 1 117 ? 46.976 72.780 43.752 1.00 29.97 117 ILE A CA 1
ATOM 744 C C . ILE A 1 117 ? 47.977 72.350 42.681 1.00 29.41 117 ILE A C 1
ATOM 745 O O . ILE A 1 117 ? 47.835 71.276 42.100 1.00 27.31 117 ILE A O 1
ATOM 750 N N . SER A 1 118 ? 48.988 73.178 42.423 1.00 29.38 118 SER A N 1
ATOM 751 C CA . SER A 1 118 ? 49.987 72.841 41.411 1.00 30.20 118 SER A CA 1
ATOM 752 C C . SER A 1 118 ? 50.779 71.598 41.808 1.00 28.76 118 SER A C 1
ATOM 753 O O . SER A 1 118 ? 50.994 70.710 40.986 1.00 29.25 118 SER A O 1
ATOM 756 N N . SER A 1 119 ? 51.196 71.534 43.067 1.00 28.30 119 SER A N 1
ATOM 757 C CA . SER A 1 119 ? 51.919 70.367 43.573 1.00 29.40 119 SER A CA 1
ATOM 758 C C . SER A 1 119 ? 51.053 69.115 43.465 1.00 27.16 119 SER A C 1
ATOM 759 O O . SER A 1 119 ? 51.517 68.089 42.993 1.00 27.27 119 SER A O 1
ATOM 762 N N . ALA A 1 120 ? 49.794 69.208 43.890 1.00 26.27 120 ALA A N 1
ATOM 763 C CA . ALA A 1 120 ? 48.881 68.070 43.805 1.00 25.30 120 ALA A CA 1
ATOM 764 C C . ALA A 1 120 ? 48.655 67.621 42.357 1.00 26.12 120 ALA A C 1
ATOM 765 O O . ALA A 1 120 ? 48.691 66.419 42.051 1.00 24.02 120 ALA A O 1
ATOM 767 N N . LYS A 1 121 ? 48.455 68.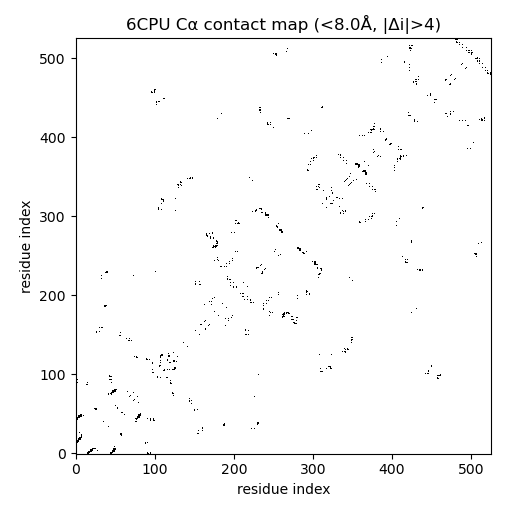569 41.448 1.00 26.85 121 LYS A N 1
ATOM 768 C CA . LYS A 1 121 ? 48.293 68.196 40.046 1.00 29.61 121 LYS A CA 1
ATOM 769 C C . LYS A 1 121 ? 49.499 67.415 39.522 1.00 28.19 121 LYS A C 1
ATOM 770 O O . LYS A 1 121 ? 49.340 66.395 38.848 1.00 26.12 121 LYS A O 1
ATOM 776 N N . GLU A 1 122 ? 50.696 67.902 39.836 1.00 29.64 122 GLU A N 1
ATOM 777 C CA . GLU A 1 122 ? 51.936 67.269 39.389 1.00 31.92 122 GLU A CA 1
ATOM 778 C C . GLU A 1 122 ? 52.038 65.824 39.888 1.00 29.27 122 GLU A C 1
ATOM 779 O O . GLU A 1 122 ? 52.552 64.956 39.190 1.00 28.16 122 GLU A O 1
ATOM 785 N N . LEU A 1 123 ? 51.511 65.564 41.081 1.00 25.44 123 LEU A N 1
ATOM 786 C CA . LEU A 1 123 ? 51.556 64.224 41.673 1.00 23.59 123 LEU A CA 1
ATOM 787 C C . LEU A 1 123 ? 50.399 63.302 41.261 1.00 21.22 123 LEU A C 1
ATOM 788 O O . LEU A 1 123 ? 50.520 62.081 41.355 1.00 21.89 123 LEU A O 1
ATOM 793 N N . LEU A 1 124 ? 49.285 63.869 40.806 1.00 21.05 124 LEU A N 1
ATOM 794 C CA . LEU A 1 124 ? 48.098 63.078 40.477 1.00 20.40 124 LEU A CA 1
ATOM 795 C C . LEU A 1 124 ? 47.988 62.692 39.017 1.00 20.05 124 LEU A C 1
ATOM 796 O O . LEU A 1 124 ? 47.296 61.764 38.695 1.00 19.11 124 LEU A O 1
ATOM 801 N N . THR A 1 125 ? 48.642 63.433 38.126 1.00 20.90 125 THR A N 1
ATOM 802 C CA . THR A 1 125 ? 48.409 63.236 36.701 1.00 21.51 125 THR A CA 1
ATOM 803 C C . THR A 1 125 ? 48.651 61.807 36.235 1.00 20.61 125 THR A C 1
ATOM 804 O O . THR A 1 125 ? 47.833 61.251 35.490 1.00 20.79 125 THR A O 1
ATOM 808 N N . ASN A 1 126 ? 49.759 61.220 36.685 1.00 20.75 126 ASN A N 1
ATOM 809 C CA . ASN A 1 126 ? 50.237 59.932 36.198 1.00 21.57 126 ASN A CA 1
ATOM 810 C C . ASN A 1 126 ? 49.933 58.790 37.160 1.00 21.42 126 ASN A C 1
ATOM 811 O O . ASN A 1 126 ? 50.096 58.923 38.378 1.00 21.73 126 ASN A O 1
ATOM 816 N N . ARG A 1 127 ? 49.461 57.683 36.591 1.00 20.67 127 ARG A N 1
ATOM 817 C CA . ARG A 1 127 ? 49.052 56.487 37.329 1.00 20.11 127 ARG A CA 1
ATOM 818 C C . ARG A 1 127 ? 50.134 55.938 38.238 1.00 20.05 127 ARG A C 1
ATOM 819 O O . ARG A 1 127 ? 49.864 55.531 39.370 1.00 17.25 127 ARG A O 1
ATOM 827 N N . ILE A 1 128 ? 51.373 55.936 37.759 1.00 19.03 128 ILE A N 1
ATOM 828 C CA . ILE A 1 128 ? 52.453 55.372 38.543 1.00 19.38 128 ILE A CA 1
ATOM 829 C C . ILE A 1 128 ? 52.778 56.295 39.708 1.00 18.10 128 ILE A C 1
ATOM 830 O O . ILE A 1 128 ? 53.040 55.818 40.811 1.00 20.25 128 ILE A O 1
ATOM 835 N N . SER A 1 129 ? 52.735 57.604 39.475 1.00 18.21 129 SER A N 1
ATOM 836 C CA . SER A 1 129 ? 52.856 58.592 40.555 1.00 18.08 129 SER A CA 1
ATOM 837 C C . SER A 1 129 ? 51.761 58.375 41.621 1.00 17.97 129 SER A C 1
ATOM 838 O O . SER A 1 129 ? 52.033 58.418 42.828 1.00 17.54 129 SER A O 1
ATOM 841 N N . ARG A 1 130 ? 50.538 58.168 41.156 1.00 17.27 130 ARG A N 1
ATOM 842 C CA . ARG A 1 130 ? 49.383 58.003 42.065 1.00 17.72 130 ARG A CA 1
ATOM 843 C C . ARG A 1 130 ? 49.540 56.794 42.990 1.00 18.33 130 ARG A C 1
ATOM 844 O O . ARG A 1 130 ? 49.286 56.880 44.199 1.00 17.03 130 ARG A O 1
ATOM 852 N N . VAL A 1 131 ? 49.964 55.666 42.432 1.00 16.59 131 VAL A N 1
ATOM 853 C CA . VAL A 1 131 ? 50.152 54.451 43.209 1.00 17.61 131 VAL A CA 1
ATOM 854 C C . VAL A 1 131 ? 51.279 54.659 44.228 1.00 18.34 131 VAL A C 1
ATOM 855 O O . VAL A 1 131 ? 51.176 54.218 45.363 1.00 17.69 131 VAL A O 1
ATOM 859 N N . GLY A 1 132 ? 52.355 55.320 43.818 1.00 17.34 132 GLY A N 1
ATOM 860 C CA . GLY A 1 132 ? 53.436 55.641 44.747 1.00 18.71 132 GLY A CA 1
ATOM 861 C C . GLY A 1 132 ? 52.968 56.516 45.909 1.00 18.19 132 GLY A C 1
ATOM 862 O O . GLY A 1 132 ? 53.407 56.316 47.047 1.00 18.43 132 GLY A O 1
ATOM 863 N N . ASN A 1 133 ? 52.096 57.475 45.619 1.00 18.49 133 ASN A N 1
ATOM 864 C CA . ASN A 1 133 ? 51.536 58.355 46.660 1.00 18.88 133 ASN A CA 1
ATOM 865 C C . ASN A 1 133 ? 50.768 57.509 47.681 1.00 18.55 133 ASN A C 1
ATOM 866 O O . ASN A 1 133 ? 50.998 57.632 48.895 1.00 19.33 133 ASN A O 1
ATOM 871 N N . TRP A 1 134 ? 49.842 56.690 47.189 1.00 17.11 134 TRP A N 1
ATOM 872 C CA . TRP A 1 134 ? 48.946 55.918 48.069 1.00 17.45 134 TRP A CA 1
ATOM 873 C C . TRP A 1 134 ? 49.742 54.975 48.960 1.00 17.35 134 TRP A C 1
ATOM 874 O O . TRP A 1 134 ? 49.428 54.827 50.138 1.00 16.42 134 TRP A O 1
ATOM 885 N N . THR A 1 135 ? 50.755 54.319 48.383 1.00 16.36 135 THR A N 1
ATOM 886 C CA . THR A 1 135 ? 51.506 53.288 49.091 1.00 15.94 135 THR A CA 1
ATOM 887 C C . THR A 1 135 ? 52.671 53.855 49.915 1.00 16.39 135 THR A C 1
ATOM 888 O O . THR A 1 135 ? 53.307 53.105 50.657 1.00 16.80 135 THR A O 1
ATOM 892 N N . GLY A 1 136 ? 52.977 55.143 49.764 1.00 16.69 136 GLY A N 1
ATOM 893 C CA . GLY A 1 136 ? 54.083 55.766 50.496 1.00 18.10 136 GLY A CA 1
ATOM 894 C C . GLY A 1 136 ? 55.461 55.303 50.049 1.00 18.92 136 GLY A C 1
ATOM 895 O O . GLY A 1 136 ? 56.415 55.305 50.837 1.00 18.31 136 GLY A O 1
ATOM 896 N N . THR A 1 137 ? 55.565 54.893 48.789 1.00 20.38 137 THR A N 1
ATOM 897 C CA . THR A 1 137 ? 56.830 54.312 48.276 1.00 21.58 137 THR A CA 1
ATOM 898 C C . THR A 1 137 ? 57.616 55.264 47.380 1.00 24.40 137 THR A C 1
ATOM 899 O O . THR A 1 137 ? 58.747 54.942 46.982 1.00 26.06 137 THR A O 1
ATOM 903 N N . THR A 1 138 ? 57.041 56.426 47.069 1.00 26.64 138 THR A N 1
ATOM 904 C CA . THR A 1 138 ? 57.733 57.462 46.281 1.00 30.14 138 THR A CA 1
ATOM 905 C C . THR A 1 138 ? 57.892 58.805 47.033 1.00 34.74 138 THR A C 1
ATOM 906 O O . THR A 1 138 ? 57.559 59.875 46.502 1.00 36.22 138 THR A O 1
ATOM 910 N N . HIS A 1 139 ? 58.419 58.747 48.254 1.00 40.70 139 HIS A N 1
ATOM 911 C CA . HIS A 1 139 ? 58.728 59.963 49.036 1.00 45.99 139 HIS A CA 1
ATOM 912 C C . HIS A 1 139 ? 59.449 61.014 48.201 1.00 45.59 139 HIS A C 1
ATOM 913 O O . HIS A 1 139 ? 59.111 62.202 48.245 1.00 46.16 139 HIS A O 1
ATOM 920 N N . PHE A 1 140 ? 60.441 60.563 47.437 1.00 45.99 140 PHE A N 1
ATOM 921 C CA . PHE A 1 140 ? 61.292 61.456 46.641 1.00 48.09 140 PHE A CA 1
ATOM 922 C C . PHE A 1 140 ? 60.528 62.369 45.670 1.00 47.96 140 PHE A C 1
ATOM 923 O O . PHE A 1 140 ? 61.019 63.443 45.321 1.00 47.14 140 PHE A O 1
ATOM 931 N N . ARG A 1 141 ? 59.342 61.948 45.234 1.00 45.60 141 ARG A N 1
ATOM 932 C CA . ARG A 1 141 ? 58.521 62.769 44.352 1.00 46.35 141 ARG A CA 1
ATOM 933 C C . ARG A 1 141 ? 57.745 63.806 45.143 1.00 50.14 141 ARG A C 1
ATOM 934 O O . ARG A 1 141 ? 57.853 65.005 44.887 1.00 54.06 141 ARG A O 1
ATOM 942 N N . TYR A 1 142 ? 56.967 63.338 46.111 1.00 53.71 142 TYR A N 1
ATOM 943 C CA . TYR A 1 142 ? 56.022 64.210 46.804 1.00 55.70 142 TYR A CA 1
ATOM 944 C C . TYR A 1 142 ? 56.640 64.977 47.971 1.00 57.03 142 TYR A C 1
ATOM 945 O O . TYR A 1 142 ? 57.738 64.677 48.441 1.00 58.49 142 TYR A O 1
ATOM 954 N N . SER A 1 156 ? 49.670 62.622 57.506 1.00 49.19 156 SER A N 1
ATOM 955 C CA . SER A 1 156 ? 48.766 63.628 56.874 1.00 47.92 156 SER A CA 1
ATOM 956 C C . SER A 1 156 ? 48.615 63.367 55.374 1.00 43.80 156 SER A C 1
ATOM 957 O O . SER A 1 156 ? 49.155 62.395 54.842 1.00 48.86 156 SER A O 1
ATOM 960 N N . LYS A 1 157 ? 47.869 64.235 54.703 1.00 39.76 157 LYS A N 1
ATOM 961 C CA . LYS A 1 157 ? 47.671 64.155 53.261 1.00 36.34 157 LYS A CA 1
ATOM 962 C C . LYS A 1 157 ? 48.812 64.829 52.517 1.00 35.80 157 LYS A C 1
ATOM 963 O O . LYS A 1 157 ? 49.367 65.824 52.984 1.00 35.69 157 LYS A O 1
ATOM 969 N N . ILE A 1 158 ? 49.129 64.304 51.337 1.00 33.12 158 ILE A N 1
ATOM 970 C CA . ILE A 1 158 ? 50.198 64.863 50.509 1.00 33.06 158 ILE A CA 1
ATOM 971 C C . ILE A 1 158 ? 49.704 66.167 49.882 1.00 33.53 158 ILE A C 1
ATOM 972 O O . ILE A 1 158 ? 48.659 66.195 49.222 1.00 29.20 158 ILE A O 1
ATOM 977 N N . ALA A 1 159 ? 50.454 67.246 50.125 1.00 35.69 159 ALA A N 1
ATOM 978 C CA . ALA A 1 159 ? 50.065 68.614 49.738 1.00 36.51 159 ALA A CA 1
ATOM 979 C C . ALA A 1 159 ? 48.735 69.053 50.364 1.00 36.69 159 ALA A C 1
ATOM 980 O O . ALA A 1 159 ? 48.033 69.906 49.828 1.00 40.73 159 ALA A O 1
ATOM 982 N N . GLY A 1 160 ? 48.402 68.474 51.510 1.00 33.82 160 GLY A N 1
ATOM 983 C CA . GLY A 1 160 ? 47.131 68.721 52.164 1.00 32.18 160 GLY A CA 1
ATOM 984 C C . GLY A 1 160 ? 45.929 68.190 51.414 1.00 30.45 160 GLY A C 1
ATOM 985 O O . GLY A 1 160 ? 44.799 68.471 51.802 1.00 31.37 160 GLY A O 1
ATOM 986 N N . ILE A 1 161 ? 46.150 67.408 50.353 1.00 26.43 161 ILE A N 1
ATOM 987 C CA . ILE A 1 161 ? 45.058 67.025 49.458 1.00 25.13 161 ILE A CA 1
ATOM 988 C C . ILE A 1 161 ? 44.964 65.529 49.152 1.00 23.00 161 ILE A C 1
ATOM 989 O O . ILE A 1 161 ? 43.864 64.977 49.062 1.00 24.06 161 ILE A O 1
ATOM 994 N N . ILE A 1 162 ? 46.094 64.864 48.967 1.00 20.95 162 ILE A N 1
ATOM 995 C CA . ILE A 1 162 ? 46.065 63.502 48.479 1.00 20.44 162 ILE A CA 1
ATOM 996 C C . ILE A 1 162 ? 46.161 62.503 49.631 1.00 20.18 162 ILE A C 1
ATOM 997 O O . ILE A 1 162 ? 47.131 62.531 50.378 1.00 20.63 162 ILE A O 1
ATOM 1002 N N . PRO A 1 163 ? 45.170 61.613 49.768 1.00 21.63 163 PRO A N 1
ATOM 1003 C CA . PRO A 1 163 ? 45.200 60.692 50.897 1.00 22.14 163 PRO A CA 1
ATOM 1004 C C . PRO A 1 163 ? 46.139 59.509 50.658 1.00 22.25 163 PRO A C 1
ATOM 1005 O O . PRO A 1 163 ? 46.342 59.082 49.514 1.00 23.78 163 PRO A O 1
ATOM 1009 N N . THR A 1 164 ? 46.737 59.025 51.728 1.00 21.42 164 THR A N 1
ATOM 1010 C CA . THR A 1 164 ? 47.556 57.829 51.680 1.00 20.81 164 THR A CA 1
ATOM 1011 C C . THR A 1 164 ? 46.860 56.718 52.441 1.00 19.33 164 THR A C 1
ATOM 1012 O O . THR A 1 164 ? 45.917 56.961 53.212 1.00 17.81 164 THR A O 1
ATOM 1016 N N . MET A 1 165 ? 47.332 55.498 52.230 1.00 18.31 165 MET A N 1
ATOM 1017 C CA . MET A 1 165 ? 46.767 54.342 52.916 1.00 18.23 165 MET A CA 1
ATOM 1018 C C . MET A 1 165 ? 46.848 54.487 54.431 1.00 18.64 165 MET A C 1
ATOM 1019 O O . MET A 1 165 ? 45.853 54.217 55.136 1.00 17.01 165 MET A O 1
ATOM 1024 N N . THR A 1 166 ? 48.004 54.919 54.941 1.00 18.26 166 THR A N 1
ATOM 1025 C CA . THR A 1 166 ? 48.159 55.067 56.402 1.00 19.15 166 THR A CA 1
ATOM 1026 C C . THR A 1 166 ? 47.239 56.151 56.968 1.00 19.28 166 THR A C 1
ATOM 1027 O O . THR A 1 166 ? 46.700 55.994 58.080 1.00 19.59 166 THR A O 1
ATOM 1031 N N . TYR A 1 167 ? 47.019 57.216 56.200 1.00 19.51 167 TYR A N 1
ATOM 1032 C CA . TYR A 1 167 ? 46.142 58.310 56.634 1.00 21.00 167 TYR A CA 1
ATOM 1033 C C . TYR A 1 167 ? 44.701 57.811 56.812 1.00 20.73 167 TYR A C 1
ATOM 1034 O O . TYR A 1 167 ? 44.032 58.102 57.832 1.00 20.48 167 TYR A O 1
ATOM 1043 N N . ILE A 1 168 ? 44.219 57.066 55.821 1.00 18.86 168 ILE A N 1
ATOM 1044 C CA . ILE A 1 168 ? 42.857 56.573 55.850 1.00 20.12 168 ILE A CA 1
ATOM 1045 C C . ILE A 1 168 ? 42.713 55.533 56.965 1.00 19.01 168 ILE A C 1
ATOM 1046 O O . ILE A 1 168 ? 41.737 55.553 57.709 1.00 18.57 168 ILE A O 1
ATOM 1051 N N . LEU A 1 169 ? 43.697 54.653 57.083 1.00 18.39 169 LEU A N 1
ATOM 1052 C CA . LEU A 1 169 ? 43.693 53.626 58.119 1.00 19.36 169 LEU A CA 1
ATOM 1053 C C . LEU A 1 169 ? 43.636 54.260 59.523 1.00 18.90 169 LEU A C 1
ATOM 1054 O O . LEU A 1 169 ? 42.791 53.889 60.354 1.00 17.54 169 LEU A O 1
ATOM 1059 N N . ASN A 1 170 ? 44.510 55.229 59.758 1.00 18.73 170 ASN A N 1
ATOM 1060 C CA . ASN A 1 170 ? 44.577 55.932 61.048 1.00 21.00 170 ASN A CA 1
ATOM 1061 C C . ASN A 1 170 ? 43.306 56.707 61.350 1.00 20.75 170 ASN A C 1
ATOM 1062 O O . ASN A 1 170 ? 42.805 56.655 62.473 1.00 20.31 170 ASN A O 1
ATOM 1067 N N . CYS A 1 171 ? 42.773 57.399 60.347 1.00 21.13 171 CYS A N 1
ATOM 1068 C CA . CYS A 1 171 ? 41.573 58.192 60.536 1.00 23.65 171 CYS A CA 1
ATOM 1069 C C . CYS A 1 171 ? 40.399 57.314 60.968 1.00 21.85 171 CYS A C 1
ATOM 1070 O O . CYS A 1 171 ? 39.612 57.704 61.831 1.00 20.30 171 CYS A O 1
ATOM 1073 N N . ASN A 1 172 ? 40.275 56.132 60.371 1.00 19.14 172 ASN A N 1
ATOM 1074 C CA . ASN A 1 172 ? 39.164 55.260 60.699 1.00 19.51 172 ASN A CA 1
ATOM 1075 C C . ASN A 1 172 ? 39.334 54.440 61.971 1.00 19.49 172 ASN A C 1
ATOM 1076 O O . ASN A 1 172 ? 38.329 53.984 62.538 1.00 22.35 172 ASN A O 1
ATOM 1081 N N . ALA A 1 173 ? 40.564 54.287 62.441 1.00 18.17 173 ALA A N 1
ATOM 1082 C CA . ALA A 1 173 ? 40.815 53.582 63.691 1.00 18.65 173 ALA A CA 1
ATOM 1083 C C . ALA A 1 173 ? 40.637 54.477 64.938 1.00 19.58 173 ALA A C 1
ATOM 1084 O O . ALA A 1 173 ? 40.329 53.982 66.028 1.00 19.37 173 ALA A O 1
ATOM 1086 N N . THR A 1 174 ? 40.850 55.780 64.784 1.00 20.13 174 THR A N 1
ATOM 1087 C CA . THR A 1 174 ? 40.930 56.692 65.942 1.00 21.71 174 THR A CA 1
ATOM 1088 C C . THR A 1 174 ? 39.694 57.575 66.126 1.00 23.32 174 THR A C 1
ATOM 1089 O O . THR A 1 174 ? 39.680 58.472 66.970 1.00 24.98 174 THR A O 1
ATOM 1093 N N . ARG A 1 175 ? 38.657 57.300 65.352 1.00 24.68 175 ARG A N 1
ATOM 1094 C CA . ARG A 1 175 ? 37.468 58.143 65.306 1.00 26.19 175 ARG A CA 1
ATOM 1095 C C . ARG A 1 175 ? 36.727 58.072 66.650 1.00 27.18 175 ARG A C 1
ATOM 1096 O O . ARG A 1 175 ? 36.597 56.996 67.220 1.00 27.60 175 ARG A O 1
ATOM 1104 N N . SER A 1 176 ? 36.286 59.209 67.198 1.00 29.20 176 SER A N 1
ATOM 1105 C CA . SER A 1 176 ? 35.548 59.183 68.480 1.00 30.74 176 SER A CA 1
ATOM 1106 C C . SER A 1 176 ? 34.128 58.661 68.279 1.00 31.90 176 SER A C 1
ATOM 1107 O O . SER A 1 176 ? 33.634 58.596 67.153 1.00 29.10 176 SER A O 1
ATOM 1110 N N . GLU A 1 177 ? 33.462 58.300 69.372 1.00 32.64 177 GLU A N 1
ATOM 1111 C CA . GLU A 1 177 ? 32.087 57.836 69.279 1.00 34.24 177 GLU A CA 1
ATOM 1112 C C . GLU A 1 177 ? 31.172 58.956 68.757 1.00 32.18 177 GLU A C 1
ATOM 1113 O O . GLU A 1 177 ? 30.261 58.690 67.978 1.00 29.89 177 GLU A O 1
ATOM 1119 N N . ILE A 1 178 ? 31.437 60.198 69.167 1.00 32.34 178 ILE A N 1
ATOM 1120 C CA . ILE A 1 178 ? 30.683 61.369 68.706 1.00 31.87 178 ILE A CA 1
ATOM 1121 C C . ILE A 1 178 ? 30.856 61.597 67.201 1.00 30.03 178 ILE A C 1
ATOM 1122 O O . ILE A 1 178 ? 29.900 61.906 66.497 1.00 27.90 178 ILE A O 1
ATOM 1127 N N . ALA A 1 179 ? 32.082 61.467 66.707 1.00 28.00 179 ALA A N 1
ATOM 1128 C CA . ALA A 1 179 ? 32.307 61.624 65.279 1.00 25.98 179 ALA A CA 1
ATOM 1129 C C . ALA A 1 179 ? 31.605 60.504 64.517 1.00 24.15 179 ALA A C 1
ATOM 1130 O O . ALA A 1 179 ? 31.020 60.747 63.473 1.00 24.42 179 ALA A O 1
ATOM 1132 N N . THR A 1 180 ? 31.666 59.286 65.049 1.00 23.72 180 THR A N 1
ATOM 1133 C CA . THR A 1 180 ? 31.032 58.125 64.429 1.00 24.41 180 THR A CA 1
ATOM 1134 C C . THR A 1 180 ? 29.522 58.307 64.281 1.00 24.63 180 THR A C 1
ATOM 1135 O O . THR A 1 180 ? 28.950 58.018 63.228 1.00 23.38 180 THR A O 1
ATOM 1139 N N . ASN A 1 181 ? 28.858 58.794 65.328 1.00 25.05 181 ASN A N 1
ATOM 1140 C CA . ASN A 1 181 ? 27.417 58.967 65.247 1.00 24.99 181 ASN A CA 1
ATOM 1141 C C . ASN A 1 181 ? 26.995 60.105 64.344 1.00 24.41 181 ASN A C 1
ATOM 1142 O O . ASN A 1 181 ? 25.918 60.042 63.738 1.00 24.37 181 ASN A O 1
ATOM 1147 N N . GLN A 1 182 ? 27.846 61.125 64.236 1.00 23.88 182 GLN A N 1
ATOM 1148 C CA . GLN A 1 182 ? 27.614 62.230 63.326 1.00 25.99 182 GLN A CA 1
ATOM 1149 C C . GLN A 1 182 ? 27.729 61.764 61.859 1.00 24.70 182 GLN A C 1
ATOM 1150 O O . GLN A 1 182 ? 26.918 62.152 61.019 1.00 23.29 182 GLN A O 1
ATOM 1156 N N . LEU A 1 183 ? 28.731 60.939 61.557 1.00 24.76 183 LEU A N 1
ATOM 1157 C CA . LEU A 1 183 ? 28.834 60.347 60.206 1.00 23.91 183 LEU A CA 1
ATOM 1158 C C . LEU A 1 183 ? 27.637 59.466 59.864 1.00 24.01 183 LEU A C 1
ATOM 1159 O O . LEU A 1 183 ? 27.187 59.470 58.726 1.00 24.07 183 LEU A O 1
ATOM 1164 N N . ILE A 1 184 ? 27.142 58.697 60.843 1.00 23.97 184 ILE A N 1
ATOM 1165 C CA . ILE A 1 184 ? 25.955 57.860 60.663 1.00 24.67 184 ILE A CA 1
ATOM 1166 C C . ILE A 1 184 ? 24.750 58.747 60.347 1.00 25.18 184 ILE A C 1
ATOM 1167 O O . ILE A 1 184 ? 23.926 58.424 59.485 1.00 23.87 184 ILE A O 1
ATOM 1172 N N . TYR A 1 185 ? 24.665 59.871 61.051 1.00 26.42 185 TYR A N 1
ATOM 1173 C CA . TYR A 1 185 ? 23.598 60.843 60.854 1.00 27.58 185 TYR A CA 1
ATOM 1174 C C . TYR A 1 185 ? 23.622 61.420 59.436 1.00 25.96 185 TYR A C 1
ATOM 1175 O O . TYR A 1 185 ? 22.596 61.522 58.778 1.00 25.99 185 TYR A O 1
ATOM 1184 N N . LEU A 1 186 ? 24.815 61.768 58.970 1.00 26.03 186 LEU A N 1
ATOM 1185 C CA . LEU A 1 186 ? 24.993 62.306 57.623 1.00 25.89 186 LEU A CA 1
ATOM 1186 C C . LEU A 1 186 ? 24.735 61.243 56.559 1.00 24.42 186 LEU A C 1
ATOM 1187 O O . LEU A 1 186 ? 24.184 61.545 55.515 1.00 25.16 186 LEU A O 1
ATOM 1192 N N . TYR A 1 187 ? 25.112 59.997 56.834 1.00 24.37 187 TYR A N 1
ATOM 1193 C CA . TYR A 1 187 ? 24.816 58.891 55.929 1.00 24.61 187 TYR A CA 1
ATOM 1194 C C . TYR A 1 187 ? 23.300 58.751 55.757 1.00 25.67 187 TYR A C 1
ATOM 1195 O O . TYR A 1 187 ? 22.783 58.687 54.637 1.00 24.32 187 TYR A O 1
ATOM 1204 N N . ARG A 1 188 ? 22.585 58.761 56.879 1.00 26.79 188 ARG A N 1
ATOM 1205 C CA . ARG A 1 188 ? 21.133 58.600 56.847 1.00 27.39 188 ARG A CA 1
ATOM 1206 C C . ARG A 1 188 ? 20.435 59.782 56.166 1.00 27.91 188 ARG A C 1
ATOM 1207 O O . ARG A 1 188 ? 19.433 59.602 55.476 1.00 28.53 188 ARG A O 1
ATOM 1215 N N . LEU A 1 189 ? 20.996 60.976 56.325 1.00 28.90 189 LEU A N 1
ATOM 1216 C CA . LEU A 1 189 ? 20.493 62.175 55.660 1.00 29.69 189 LEU A CA 1
ATOM 1217 C C . LEU A 1 189 ? 20.583 62.014 54.145 1.00 29.39 189 LEU A C 1
ATOM 1218 O O . LEU A 1 189 ? 19.644 62.333 53.419 1.00 28.16 189 LEU A O 1
ATOM 1223 N N . MET A 1 190 ? 21.711 61.501 53.661 1.00 27.11 190 MET A N 1
ATOM 1224 C CA . MET A 1 190 ? 21.846 61.265 52.223 1.00 26.32 190 MET A CA 1
ATOM 1225 C C . MET A 1 190 ? 20.842 60.247 51.698 1.00 24.97 190 MET A C 1
ATOM 1226 O O . MET A 1 190 ? 20.316 60.424 50.606 1.00 26.60 190 MET A O 1
ATOM 1231 N N . ILE A 1 191 ? 20.564 59.197 52.465 1.00 25.03 191 ILE A N 1
ATOM 1232 C CA . ILE A 1 191 ? 19.581 58.186 52.065 1.00 26.50 191 ILE A CA 1
ATOM 1233 C C . ILE A 1 191 ? 18.198 58.829 51.949 1.00 28.52 191 ILE A C 1
ATOM 1234 O O . ILE A 1 191 ? 17.433 58.523 51.033 1.00 27.77 191 ILE A O 1
ATOM 1239 N N . GLU A 1 192 ? 17.922 59.738 52.876 1.00 29.24 192 GLU A N 1
ATOM 1240 C CA . GLU A 1 192 ? 16.644 60.440 52.944 1.00 31.88 192 GLU A CA 1
ATOM 1241 C C . GLU A 1 192 ? 16.443 61.385 51.761 1.00 30.93 192 GLU A C 1
ATOM 1242 O O . GLU A 1 192 ? 15.345 61.455 51.197 1.00 30.11 192 GLU A O 1
ATOM 1248 N N . GLU A 1 193 ? 17.502 62.092 51.364 1.00 28.93 193 GLU A N 1
ATOM 1249 C CA . GLU A 1 193 ? 17.397 63.122 50.319 1.00 30.12 193 GLU A CA 1
ATOM 1250 C C . GLU A 1 193 ? 17.861 62.739 48.916 1.00 30.02 193 GLU A C 1
ATOM 1251 O O . GLU A 1 193 ? 17.416 63.343 47.943 1.00 30.22 193 GLU A O 1
ATOM 1257 N N . ILE A 1 194 ? 18.758 61.766 48.794 1.00 27.81 194 ILE A N 1
ATOM 1258 C CA . ILE A 1 194 ? 19.271 61.388 47.470 1.00 26.71 194 ILE A CA 1
ATOM 1259 C C . ILE A 1 194 ? 18.590 60.133 46.973 1.00 25.75 194 ILE A C 1
ATOM 1260 O O . ILE A 1 194 ? 18.445 59.172 47.720 1.00 26.85 194 ILE A O 1
ATOM 1265 N N . ASN A 1 195 ? 18.168 60.159 45.708 1.00 26.54 195 ASN A N 1
ATOM 1266 C CA . ASN A 1 195 ? 17.586 59.003 45.041 1.00 27.96 195 ASN A CA 1
ATOM 1267 C C . ASN A 1 195 ? 18.694 58.300 44.247 1.00 26.65 195 ASN A C 1
ATOM 1268 O O . ASN A 1 195 ? 18.986 58.657 43.113 1.00 26.50 195 ASN A O 1
ATOM 1273 N N . PHE A 1 196 ? 19.320 57.309 44.866 1.00 24.11 196 PHE A N 1
ATOM 1274 C CA . PHE A 1 196 ? 20.552 56.739 44.312 1.00 24.78 196 PHE A CA 1
ATOM 1275 C C . PHE A 1 196 ? 20.392 56.042 42.957 1.00 24.97 196 PHE A C 1
ATOM 1276 O O . PHE A 1 196 ? 21.321 56.072 42.134 1.00 24.77 196 PHE A O 1
ATOM 1284 N N . ILE A 1 197 ? 19.213 55.477 42.691 1.00 24.05 197 ILE A N 1
ATOM 1285 C CA . ILE A 1 197 ? 18.954 54.849 41.396 1.00 26.22 197 ILE A CA 1
ATOM 1286 C C . ILE A 1 197 ? 19.105 55.838 40.239 1.00 25.72 197 ILE A C 1
ATOM 1287 O O . ILE A 1 197 ? 19.504 55.447 39.135 1.00 23.86 197 ILE A O 1
ATOM 1292 N N . GLU A 1 198 ? 18.814 57.113 40.492 1.00 25.46 198 GLU A N 1
ATOM 1293 C CA . GLU A 1 198 ? 18.939 58.149 39.469 1.00 26.73 198 GLU A CA 1
ATOM 1294 C C . GLU A 1 198 ? 20.388 58.483 39.140 1.00 26.11 198 GLU A C 1
ATOM 1295 O O . GLU A 1 198 ? 20.638 59.143 38.150 1.00 25.84 198 GLU A O 1
ATOM 1301 N N . LEU A 1 199 ? 21.326 58.043 39.974 1.00 24.23 199 LEU A N 1
ATOM 1302 C CA . LEU A 1 199 ? 22.750 58.288 39.740 1.00 25.80 199 LEU A CA 1
ATOM 1303 C C . LEU A 1 199 ? 23.386 57.218 38.857 1.00 24.88 199 LEU A C 1
ATOM 1304 O O . LEU A 1 199 ? 24.565 57.317 38.532 1.00 25.29 199 LEU A O 1
ATOM 1309 N N . LEU A 1 200 ? 22.609 56.206 38.470 1.00 24.75 200 LEU A N 1
ATOM 1310 C CA . LEU A 1 200 ? 23.054 55.225 37.482 1.00 24.59 200 LEU A CA 1
ATOM 1311 C C . LEU A 1 200 ? 22.677 55.710 36.094 1.00 26.66 200 LEU A C 1
ATOM 1312 O O . LEU A 1 200 ? 21.628 56.324 35.916 1.00 24.61 200 LEU A O 1
ATOM 1317 N N . GLN A 1 201 ? 23.514 55.418 35.101 1.00 27.41 201 GLN A N 1
ATOM 1318 C CA . GLN A 1 201 ? 23.256 55.890 33.742 1.00 30.28 201 GLN A CA 1
ATOM 1319 C C . GLN A 1 201 ? 22.067 55.211 33.064 1.00 30.18 201 GLN A C 1
ATOM 1320 O O . GLN A 1 201 ? 21.294 55.864 32.365 1.00 30.84 201 GLN A O 1
ATOM 1326 N N . ASP A 1 202 ? 21.933 53.902 33.249 1.00 28.76 202 ASP A N 1
ATOM 1327 C CA . ASP A 1 202 ? 20.844 53.140 32.628 1.00 28.98 202 ASP A CA 1
ATOM 1328 C C . ASP A 1 202 ? 20.179 52.212 33.647 1.00 28.33 202 ASP A C 1
ATOM 1329 O O . ASP A 1 202 ? 20.642 51.099 33.885 1.00 27.95 202 ASP A O 1
ATOM 1334 N N . ALA A 1 203 ? 19.079 52.685 34.225 1.00 27.78 203 ALA A N 1
ATOM 1335 C CA . ALA A 1 203 ? 18.247 51.887 35.113 1.00 28.18 203 ALA A CA 1
ATOM 1336 C C . ALA A 1 203 ? 16.917 51.510 34.439 1.00 28.26 203 ALA A C 1
ATOM 1337 O O . ALA A 1 203 ? 15.920 51.267 35.119 1.00 25.32 203 ALA A O 1
ATOM 1339 N N . SER A 1 204 ? 16.912 51.438 33.105 1.00 28.36 204 SER A N 1
ATOM 1340 C CA . SER A 1 204 ? 15.718 51.040 32.357 1.00 29.11 204 SER A CA 1
ATOM 1341 C C . SER A 1 204 ? 15.332 49.611 32.708 1.00 30.35 204 SER A C 1
ATOM 1342 O O . SER A 1 204 ? 16.181 48.807 33.118 1.00 29.25 204 SER A O 1
ATOM 1345 N N . THR A 1 205 ? 14.054 49.285 32.536 1.00 28.90 205 THR A N 1
ATOM 1346 C CA . THR A 1 205 ? 13.563 47.956 32.858 1.00 30.28 205 THR A CA 1
ATOM 1347 C C . THR A 1 205 ? 14.349 46.888 32.108 1.00 28.30 205 THR A C 1
ATOM 1348 O O . THR A 1 205 ? 14.715 45.869 32.681 1.00 27.30 205 THR A O 1
ATOM 1352 N N . THR A 1 206 ? 14.624 47.133 30.834 1.00 27.38 206 THR A N 1
ATOM 1353 C CA . THR A 1 206 ? 15.394 46.174 30.042 1.00 27.26 206 THR A CA 1
ATOM 1354 C C . THR A 1 206 ? 16.792 45.956 30.606 1.00 25.86 206 THR A C 1
ATOM 1355 O O . THR A 1 206 ? 17.220 44.806 30.743 1.00 24.84 206 THR A O 1
ATOM 1359 N N . ARG A 1 207 ? 17.488 47.035 30.951 1.00 24.68 207 ARG A N 1
ATOM 1360 C CA . ARG A 1 207 ? 18.845 46.892 31.516 1.00 24.79 207 ARG A CA 1
ATOM 1361 C C . ARG A 1 207 ? 18.842 46.151 32.842 1.00 23.98 207 ARG A C 1
ATOM 1362 O O . ARG A 1 207 ? 19.646 45.248 33.040 1.00 23.30 207 ARG A O 1
ATOM 1370 N N . LEU A 1 208 ? 17.956 46.537 33.762 1.00 23.98 208 LEU A N 1
ATOM 1371 C CA . LEU A 1 208 ? 17.902 45.875 35.067 1.00 24.03 208 LEU A CA 1
ATOM 1372 C C . LEU A 1 208 ? 17.601 44.380 34.930 1.00 24.81 208 LEU A C 1
ATOM 1373 O O . LEU A 1 208 ? 18.168 43.551 35.662 1.00 24.38 208 LEU A O 1
ATOM 1378 N N . SER A 1 209 ? 16.725 44.032 33.986 1.00 24.07 209 SER A N 1
ATOM 1379 C CA . SER A 1 209 ? 16.440 42.628 33.699 1.00 24.74 209 SER A CA 1
ATOM 1380 C C . SER A 1 209 ? 17.677 41.918 33.140 1.00 23.54 209 SER A C 1
ATOM 1381 O O . SER A 1 209 ? 17.987 40.819 33.558 1.00 26.06 209 SER A O 1
ATOM 1384 N N . GLN A 1 210 ? 18.395 42.562 32.230 1.00 23.37 210 GLN A N 1
ATOM 1385 C CA . GLN A 1 210 ? 19.616 41.975 31.676 1.00 24.11 210 GLN A CA 1
ATOM 1386 C C . GLN A 1 210 ? 20.625 41.674 32.783 1.00 24.16 210 GLN A C 1
ATOM 1387 O O . GLN A 1 210 ? 21.302 40.648 32.757 1.00 23.47 210 GLN A O 1
ATOM 1393 N N . LEU A 1 211 ? 20.718 42.571 33.762 1.00 22.62 211 LEU A N 1
ATOM 1394 C CA . LEU A 1 211 ? 21.663 42.382 34.861 1.00 22.47 211 LEU A CA 1
ATOM 1395 C C . LEU A 1 211 ? 21.278 41.196 35.741 1.00 22.76 211 LEU A C 1
ATOM 1396 O O . LEU A 1 211 ? 22.158 40.488 36.235 1.00 22.61 211 LEU A O 1
ATOM 1401 N N . CYS A 1 212 ? 19.976 40.947 35.906 1.00 23.98 212 CYS A N 1
ATOM 1402 C CA . CYS A 1 212 ? 19.507 39.755 36.610 1.00 25.09 212 CYS A CA 1
ATOM 1403 C C . CYS A 1 212 ? 20.072 38.497 35.958 1.00 25.38 212 CYS A C 1
ATOM 1404 O O . CYS A 1 212 ? 20.655 37.655 36.639 1.00 26.97 212 CYS A O 1
ATOM 1407 N N . TYR A 1 213 ? 19.917 38.391 34.641 1.00 26.99 213 TYR A N 1
ATOM 1408 C CA . TYR A 1 213 ? 20.432 37.238 33.882 1.00 27.87 213 TYR A CA 1
ATOM 1409 C C . TYR A 1 213 ? 21.952 37.175 33.831 1.00 28.19 213 TYR A C 1
ATOM 1410 O O . TYR A 1 213 ? 22.506 36.079 33.854 1.00 28.46 213 TYR A O 1
ATOM 1419 N N . ALA A 1 214 ? 22.625 38.322 33.743 1.00 27.20 214 ALA A N 1
ATOM 1420 C CA . ALA A 1 214 ? 24.099 38.350 33.880 1.00 26.36 214 ALA A CA 1
ATOM 1421 C C . ALA A 1 214 ? 24.535 37.745 35.223 1.00 25.85 214 ALA A C 1
ATOM 1422 O O . ALA A 1 214 ? 25.376 36.835 35.269 1.00 25.25 214 ALA A O 1
ATOM 1424 N N . VAL A 1 215 ? 23.937 38.215 36.317 1.00 26.01 215 VAL A N 1
ATOM 1425 C CA . VAL A 1 215 ? 24.199 37.642 37.636 1.00 26.66 215 VAL A CA 1
ATOM 1426 C C . VAL A 1 215 ? 23.923 36.121 37.637 1.00 27.41 215 VAL A C 1
ATOM 1427 O O . VAL A 1 215 ? 24.586 35.351 38.333 1.00 25.79 215 VAL A O 1
ATOM 1431 N N . GLY A 1 216 ? 22.946 35.711 36.834 1.00 27.53 216 GLY A N 1
ATOM 1432 C CA . GLY A 1 216 ? 22.607 34.312 36.667 1.00 28.01 216 GLY A CA 1
ATOM 1433 C C . GLY A 1 216 ? 23.609 33.417 35.964 1.00 27.40 216 GLY A C 1
ATOM 1434 O O . GLY A 1 216 ? 23.554 32.218 36.161 1.00 28.92 216 GLY A O 1
ATOM 1435 N N . HIS A 1 217 ? 24.510 33.973 35.153 1.00 28.83 217 HIS A N 1
ATOM 1436 C CA . HIS A 1 217 ? 25.515 33.171 34.433 1.00 28.32 217 HIS A CA 1
ATOM 1437 C C . HIS A 1 217 ? 26.786 32.921 35.243 1.00 31.29 217 HIS A C 1
ATOM 1438 O O . HIS A 1 217 ? 27.324 33.847 35.857 1.00 29.53 217 HIS A O 1
ATOM 1445 N N . TRP A 1 218 ? 27.297 31.689 35.212 1.00 32.68 218 TRP A N 1
ATOM 1446 C CA . TRP A 1 218 ? 28.647 31.422 35.732 1.00 32.51 218 TRP A CA 1
ATOM 1447 C C . TRP A 1 218 ? 29.685 32.121 34.863 1.00 32.05 218 TRP A C 1
ATOM 1448 O O . TRP A 1 218 ? 30.742 32.525 35.351 1.00 31.55 218 TRP A O 1
ATOM 1459 N N . SER A 1 219 ? 29.394 32.270 33.574 1.00 30.81 219 SER A N 1
ATOM 1460 C CA . SER A 1 219 ? 30.229 33.075 32.691 1.00 32.19 219 SER A CA 1
ATOM 1461 C C . SER A 1 219 ? 29.868 34.558 32.884 1.00 30.61 219 SER A C 1
ATOM 1462 O O . SER A 1 219 ? 29.369 35.218 31.981 1.00 30.15 219 SER A O 1
ATOM 1465 N N . PHE A 1 220 ? 30.152 35.071 34.077 1.00 29.40 220 PHE A N 1
ATOM 1466 C CA . PHE A 1 220 ? 29.751 36.417 34.462 1.00 27.29 220 PHE A CA 1
ATOM 1467 C C . PHE A 1 220 ? 30.507 37.427 33.613 1.00 26.27 220 PHE A C 1
ATOM 1468 O O . PHE A 1 220 ? 31.741 37.500 33.706 1.00 25.93 220 PHE A O 1
ATOM 1476 N N . PRO A 1 221 ? 29.787 38.203 32.770 1.00 24.97 221 PRO A N 1
ATOM 1477 C CA . PRO A 1 221 ? 30.445 39.032 31.775 1.00 25.85 221 PRO A CA 1
ATOM 1478 C C . PRO A 1 221 ? 30.930 40.357 32.370 1.00 26.29 221 PRO A C 1
ATOM 1479 O O . PRO A 1 221 ? 30.605 41.430 31.856 1.00 25.27 221 PRO A O 1
ATOM 1483 N N . ALA A 1 222 ? 31.739 40.265 33.427 1.00 27.33 222 ALA A N 1
ATOM 1484 C CA . ALA A 1 222 ? 32.145 41.440 34.204 1.00 26.62 222 ALA A CA 1
ATOM 1485 C C . ALA A 1 222 ? 32.688 42.559 33.337 1.00 25.42 222 ALA A C 1
ATOM 1486 O O . ALA A 1 222 ? 32.426 43.730 33.605 1.00 23.86 222 ALA A O 1
ATOM 1488 N N . HIS A 1 223 ? 33.438 42.216 32.289 1.00 24.97 223 HIS A N 1
ATOM 1489 C CA . HIS A 1 223 ? 34.098 43.237 31.481 1.00 25.65 223 HIS A CA 1
ATOM 1490 C C . HIS A 1 223 ? 33.187 43.990 30.533 1.00 26.37 223 HIS A C 1
ATOM 1491 O O . HIS A 1 223 ? 33.577 45.015 29.989 1.00 26.49 223 HIS A O 1
ATOM 1498 N N . ASN A 1 224 ? 31.979 43.482 30.340 1.00 27.31 224 ASN A N 1
ATOM 1499 C CA . ASN A 1 224 ? 30.963 44.176 29.571 1.00 28.76 224 ASN A CA 1
ATOM 1500 C C . ASN A 1 224 ? 30.004 44.955 30.455 1.00 28.24 224 ASN A C 1
ATOM 1501 O O . ASN A 1 224 ? 29.036 45.514 29.952 1.00 30.08 224 ASN A O 1
ATOM 1506 N N . LEU A 1 225 ? 30.257 44.992 31.761 1.00 25.50 225 LEU A N 1
ATOM 1507 C CA . LEU A 1 225 ? 29.375 45.711 32.680 1.00 24.09 225 LEU A CA 1
ATOM 1508 C C . LEU A 1 225 ? 30.079 46.959 33.179 1.00 22.97 225 LEU A C 1
ATOM 1509 O O . LEU A 1 225 ? 31.240 46.912 33.588 1.00 21.92 225 LEU A O 1
ATOM 1514 N N . SER A 1 226 ? 29.373 48.081 33.122 1.00 20.57 226 SER A N 1
ATOM 1515 C CA . SER A 1 226 ? 29.900 49.336 33.630 1.00 19.92 226 SER A CA 1
ATOM 1516 C C . SER A 1 226 ? 29.934 49.324 35.160 1.00 19.04 226 SER A C 1
ATOM 1517 O O . SER A 1 226 ? 29.280 48.495 35.806 1.00 18.18 226 SER A O 1
ATOM 1520 N N . ASN A 1 227 ? 30.681 50.258 35.736 1.00 18.78 227 ASN A N 1
ATOM 1521 C CA . ASN A 1 227 ? 30.665 50.427 37.181 1.00 19.14 227 ASN A CA 1
ATOM 1522 C C . ASN A 1 227 ? 29.264 50.772 37.722 1.00 19.12 227 ASN A C 1
ATOM 1523 O O . ASN A 1 227 ? 28.944 50.423 38.859 1.00 19.79 227 ASN A O 1
ATOM 1528 N N . ASP A 1 228 ? 28.424 51.412 36.913 1.00 19.59 228 ASP A N 1
ATOM 1529 C CA . ASP A 1 228 ? 27.024 51.622 37.290 1.00 19.69 228 ASP A CA 1
ATOM 1530 C C . ASP A 1 228 ? 26.219 50.318 37.272 1.00 20.54 228 ASP A C 1
ATOM 1531 O O . ASP A 1 228 ? 25.512 50.001 38.238 1.00 18.85 228 ASP A O 1
ATOM 1536 N N . ASP A 1 229 ? 26.333 49.545 36.187 1.00 20.38 229 ASP A N 1
ATOM 1537 C CA . ASP A 1 229 ? 25.704 48.220 36.121 1.00 20.61 229 ASP A CA 1
ATOM 1538 C C . ASP A 1 229 ? 26.125 47.379 37.325 1.00 20.00 229 ASP A C 1
ATOM 1539 O O . ASP A 1 229 ? 25.328 46.658 37.912 1.00 19.36 229 ASP A O 1
ATOM 1544 N N . LEU A 1 230 ? 27.413 47.448 37.661 1.00 19.95 230 LEU A N 1
ATOM 1545 C CA . LEU A 1 230 ? 27.969 46.624 38.732 1.00 19.43 230 LEU A CA 1
ATOM 1546 C C . LEU A 1 230 ? 27.360 46.943 40.096 1.00 18.56 230 LEU A C 1
ATOM 1547 O O . LEU A 1 230 ? 27.144 46.047 40.918 1.00 18.74 230 LEU A O 1
ATOM 1552 N N . VAL A 1 231 ? 27.062 48.215 40.331 1.00 18.21 231 VAL A N 1
ATOM 1553 C CA . VAL A 1 231 ? 26.351 48.621 41.547 1.00 19.02 231 VAL A CA 1
ATOM 1554 C C . VAL A 1 231 ? 25.024 47.872 41.635 1.00 19.65 231 VAL A C 1
ATOM 1555 O O . VAL A 1 231 ? 24.670 47.308 42.692 1.00 19.85 231 VAL A O 1
ATOM 1559 N N . TYR A 1 232 ? 24.283 47.865 40.532 1.00 19.67 232 TYR A N 1
ATOM 1560 C CA . TYR A 1 232 ? 22.982 47.186 40.539 1.00 20.68 232 TYR A CA 1
ATOM 1561 C C . TYR A 1 232 ? 23.127 45.680 40.724 1.00 20.78 232 TYR A C 1
ATOM 1562 O O . TYR A 1 232 ? 22.321 45.072 41.410 1.00 21.67 232 TYR A O 1
ATOM 1571 N N . CYS A 1 233 ? 24.147 45.079 40.108 1.00 21.03 233 CYS A N 1
ATOM 1572 C CA . CYS A 1 233 ? 24.447 43.668 40.339 1.00 21.74 233 CYS A CA 1
ATOM 1573 C C . CYS A 1 233 ? 24.652 43.342 41.816 1.00 21.86 233 CYS A C 1
ATOM 1574 O O . CYS A 1 233 ? 24.137 42.337 42.313 1.00 20.68 233 CYS A O 1
ATOM 1577 N N . VAL A 1 234 ? 25.400 44.185 42.525 1.00 20.27 234 VAL A N 1
ATOM 1578 C CA . VAL A 1 234 ? 25.583 43.989 43.951 1.00 19.57 234 VAL A CA 1
ATOM 1579 C C . VAL A 1 234 ? 24.232 44.060 44.676 1.00 19.70 234 VAL A C 1
ATOM 1580 O O . VAL A 1 234 ? 23.946 43.238 45.540 1.00 19.59 234 VAL A O 1
ATOM 1584 N N . TYR A 1 235 ? 23.405 45.033 44.312 1.00 20.02 235 TYR A N 1
ATOM 1585 C CA . TYR A 1 235 ? 22.088 45.170 44.922 1.00 21.61 235 TYR A CA 1
ATOM 1586 C C . TYR A 1 235 ? 21.268 43.880 44.736 1.00 22.73 235 TYR A C 1
ATOM 1587 O O . TYR A 1 235 ? 20.686 43.374 45.686 1.00 23.80 235 TYR A O 1
ATOM 1596 N N . LEU A 1 236 ? 21.249 43.347 43.520 1.00 23.72 236 LEU A N 1
ATOM 1597 C CA . LEU A 1 236 ? 20.512 42.111 43.237 1.00 23.84 236 LEU A CA 1
ATOM 1598 C C . LEU A 1 236 ? 20.943 40.971 44.157 1.00 23.81 236 LEU A C 1
ATOM 1599 O O . LEU A 1 236 ? 20.111 40.281 44.753 1.00 24.03 236 LEU A O 1
ATOM 1604 N N . MET A 1 237 ? 22.251 40.803 44.308 1.00 23.06 237 MET A N 1
ATOM 1605 C CA . MET A 1 237 ? 22.787 39.708 45.106 1.00 24.07 237 MET A CA 1
ATOM 1606 C C . MET A 1 237 ? 22.615 39.867 46.605 1.00 24.29 237 MET A C 1
ATOM 1607 O O . MET A 1 237 ? 22.212 38.921 47.295 1.00 24.30 237 MET A O 1
ATOM 1612 N N . ILE A 1 238 ? 22.891 41.060 47.121 1.00 23.42 238 ILE A N 1
ATOM 1613 C CA . ILE A 1 238 ? 22.760 41.294 48.552 1.00 23.88 238 ILE A CA 1
ATOM 1614 C C . ILE A 1 238 ? 21.297 41.361 49.000 1.00 25.04 238 ILE A C 1
ATOM 1615 O O . ILE A 1 238 ? 20.953 40.808 50.046 1.00 24.90 238 ILE A O 1
ATOM 1620 N N . ASP A 1 239 ? 20.441 42.030 48.234 1.00 25.44 239 ASP A N 1
ATOM 1621 C CA . ASP A 1 239 ? 19.012 42.079 48.568 1.00 27.32 239 ASP A CA 1
ATOM 1622 C C . ASP A 1 239 ? 18.450 40.659 48.652 1.00 27.35 239 ASP A C 1
ATOM 1623 O O . ASP A 1 239 ? 17.722 40.331 49.591 1.00 28.17 239 ASP A O 1
ATOM 1628 N N . TYR A 1 240 ? 18.831 39.825 47.690 1.00 27.78 240 TYR A N 1
ATOM 1629 C CA . TYR A 1 240 ? 18.378 38.429 47.596 1.00 29.20 240 TYR A CA 1
ATOM 1630 C C . TYR A 1 240 ? 18.785 37.618 48.831 1.00 29.87 240 TYR A C 1
ATOM 1631 O O . TYR A 1 240 ? 17.993 36.846 49.364 1.00 30.87 240 TYR A O 1
ATOM 1640 N N . ALA A 1 241 ? 20.023 37.818 49.284 1.00 29.58 241 ALA A N 1
ATOM 1641 C CA . ALA A 1 241 ? 20.530 37.167 50.480 1.00 29.43 241 ALA A CA 1
ATOM 1642 C C . ALA A 1 241 ? 19.827 37.661 51.741 1.00 28.78 241 ALA A C 1
ATOM 1643 O O . ALA A 1 241 ? 19.470 36.858 52.603 1.00 31.93 241 ALA A O 1
ATOM 1645 N N . ILE A 1 242 ? 19.627 38.975 51.850 1.00 28.67 242 ILE A N 1
ATOM 1646 C CA . ILE A 1 242 ? 18.933 39.570 53.002 1.00 29.58 242 ILE A CA 1
ATOM 1647 C C . ILE A 1 242 ? 17.510 39.001 53.141 1.00 33.25 242 ILE A C 1
ATOM 1648 O O . ILE A 1 242 ? 17.068 38.692 54.247 1.00 33.54 242 ILE A O 1
ATOM 1653 N N . LYS A 1 243 ? 16.812 38.852 52.017 1.00 34.98 243 LYS A N 1
ATOM 1654 C CA . LYS A 1 243 ? 15.447 38.299 52.017 1.00 37.69 243 LYS A CA 1
ATOM 1655 C C . LYS A 1 243 ? 15.330 36.883 52.599 1.00 38.61 243 LYS A C 1
ATOM 1656 O O . LYS A 1 243 ? 14.243 36.481 52.998 1.00 37.10 243 LYS A O 1
ATOM 1662 N N . GLN A 1 244 ? 16.424 36.123 52.613 1.00 38.84 244 GLN A N 1
ATOM 1663 C CA . GLN A 1 244 ? 16.405 34.770 53.164 1.00 40.02 244 GLN A CA 1
ATOM 1664 C C . GLN A 1 244 ? 16.659 34.729 54.677 1.00 41.14 244 GLN A C 1
ATOM 1665 O O . GLN A 1 244 ? 16.470 33.682 55.302 1.00 39.44 244 GLN A O 1
ATOM 1671 N N . VAL A 1 245 ? 17.067 35.850 55.276 1.00 42.10 245 VAL A N 1
ATOM 1672 C CA . VAL A 1 245 ? 17.419 35.855 56.698 1.00 42.74 245 VAL A CA 1
ATOM 1673 C C . VAL A 1 245 ? 16.181 36.149 57.521 1.00 45.28 245 VAL A C 1
ATOM 1674 O O . VAL A 1 245 ? 15.628 37.243 57.446 1.00 42.57 245 VAL A O 1
ATOM 1678 N N . GLU A 1 246 ? 15.784 35.162 58.326 1.00 49.26 246 GLU A N 1
ATOM 1679 C CA . GLU A 1 246 ? 14.509 35.166 59.048 1.00 52.95 246 GLU A CA 1
ATOM 1680 C C . GLU A 1 246 ? 14.249 36.446 59.849 1.00 52.36 246 GLU A C 1
ATOM 1681 O O . GLU A 1 246 ? 13.411 37.262 59.463 1.00 55.00 246 GLU A O 1
ATOM 1687 N N . GLY A 1 247 ? 14.967 36.640 60.949 1.00 53.18 247 GLY A N 1
ATOM 1688 C CA . GLY A 1 247 ? 14.666 37.749 61.860 1.00 55.35 247 GLY A CA 1
ATOM 1689 C C . GLY A 1 247 ? 15.385 39.035 61.502 1.00 55.00 247 GLY A C 1
ATOM 1690 O O . GLY A 1 247 ? 15.902 39.720 62.383 1.00 58.03 247 GLY A O 1
ATOM 1691 N N . PHE A 1 248 ? 15.386 39.374 60.215 1.00 53.58 248 PHE A N 1
ATOM 1692 C CA . PHE A 1 248 ? 16.223 40.438 59.676 1.00 53.16 248 PHE A CA 1
ATOM 1693 C C . PHE A 1 248 ? 15.395 41.310 58.744 1.00 51.90 248 PHE A C 1
ATOM 1694 O O . PHE A 1 248 ? 14.992 40.867 57.670 1.00 51.26 248 PHE A O 1
ATOM 1702 N N . ASP A 1 249 ? 15.132 42.544 59.159 1.00 51.00 249 ASP A N 1
ATOM 1703 C CA . ASP A 1 249 ? 14.316 43.461 58.363 1.00 51.89 249 ASP A CA 1
ATOM 1704 C C . ASP A 1 249 ? 14.912 43.656 56.967 1.00 50.97 249 ASP A C 1
ATOM 1705 O O . ASP A 1 249 ? 16.116 43.845 56.828 1.00 48.39 249 ASP A O 1
ATOM 1710 N N . ASN A 1 250 ? 14.069 43.590 55.937 1.00 50.93 250 ASN A N 1
ATOM 1711 C CA . ASN A 1 250 ? 14.504 43.909 54.574 1.00 49.33 250 ASN A CA 1
ATOM 1712 C C . ASN A 1 250 ? 14.873 45.387 54.470 1.00 46.17 250 ASN A C 1
ATOM 1713 O O . ASN A 1 250 ? 14.296 46.235 55.144 1.00 47.20 250 ASN A O 1
ATOM 1718 N N . ILE A 1 251 ? 15.854 45.681 53.628 1.00 42.53 251 ILE A N 1
ATOM 1719 C CA . ILE A 1 251 ? 16.404 47.017 53.519 1.00 38.76 251 ILE A CA 1
ATOM 1720 C C . ILE A 1 251 ? 15.975 47.555 52.157 1.00 37.24 251 ILE A C 1
ATOM 1721 O O . ILE A 1 251 ? 16.207 46.894 51.152 1.00 37.37 251 ILE A O 1
ATOM 1726 N N . PRO A 1 252 ? 15.337 48.746 52.121 1.00 34.73 252 PRO A N 1
ATOM 1727 C CA . PRO A 1 252 ? 14.822 49.309 50.868 1.00 34.52 252 PRO A CA 1
ATOM 1728 C C . PRO A 1 252 ? 15.904 49.508 49.798 1.00 31.60 252 PRO A C 1
ATOM 1729 O O . PRO A 1 252 ? 17.071 49.672 50.130 1.00 30.77 252 PRO A O 1
ATOM 1733 N N . LEU A 1 253 ? 15.491 49.492 48.537 1.00 30.92 253 LEU A N 1
ATOM 1734 C CA . LEU A 1 253 ? 16.371 49.769 47.392 1.00 29.74 253 LEU A CA 1
ATOM 1735 C C . LEU A 1 253 ? 17.336 50.939 47.625 1.00 28.37 253 LEU A C 1
ATOM 1736 O O . LEU A 1 253 ? 18.531 50.795 47.419 1.00 27.45 253 LEU A O 1
ATOM 1741 N N . ASN A 1 254 ? 16.814 52.098 48.016 1.00 27.20 254 ASN A N 1
ATOM 1742 C CA . ASN A 1 254 ? 17.656 53.298 48.130 1.00 27.64 254 ASN A CA 1
ATOM 1743 C C . ASN A 1 254 ? 18.753 53.180 49.180 1.00 26.43 254 ASN A C 1
ATOM 1744 O O . ASN A 1 254 ? 19.856 53.694 48.986 1.00 24.94 254 ASN A O 1
ATOM 1749 N N . GLU A 1 255 ? 18.426 52.532 50.294 1.00 27.18 255 GLU A N 1
ATOM 1750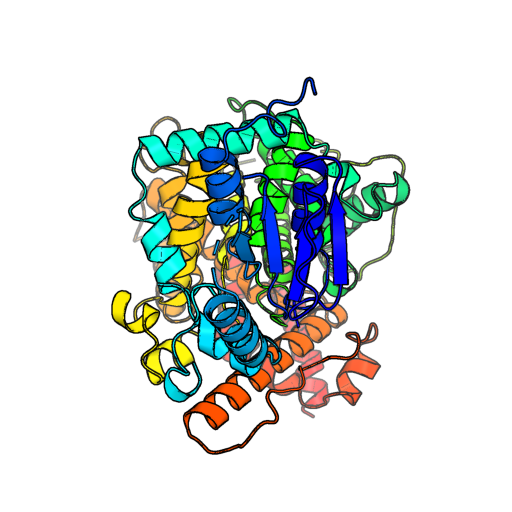 C CA . GLU A 1 255 ? 19.361 52.322 51.393 1.00 27.55 255 GLU A CA 1
ATOM 1751 C C . GLU A 1 255 ? 20.485 51.364 51.002 1.00 26.52 255 GLU A C 1
ATOM 1752 O O . GLU A 1 255 ? 21.648 51.611 51.311 1.00 25.19 255 GLU A O 1
ATOM 1758 N N . LEU A 1 256 ? 20.136 50.271 50.330 1.00 25.21 256 LEU A N 1
ATOM 1759 C CA . LEU A 1 256 ? 21.155 49.349 49.806 1.00 24.93 256 LEU A CA 1
ATOM 1760 C C . LEU A 1 256 ? 22.028 50.006 48.751 1.00 23.20 256 LEU A C 1
ATOM 1761 O O . LEU A 1 256 ? 23.246 49.863 48.785 1.00 21.71 256 LEU A O 1
ATOM 1766 N N . LEU A 1 257 ? 21.421 50.748 47.828 1.00 21.96 257 LEU A N 1
ATOM 1767 C CA . LEU A 1 257 ? 22.212 51.474 46.832 1.00 21.57 257 LEU A CA 1
ATOM 1768 C C . LEU A 1 257 ? 23.183 52.473 47.469 1.00 20.45 257 LEU A C 1
ATOM 1769 O O . LEU A 1 257 ? 24.327 52.581 47.034 1.00 18.71 257 LEU A O 1
ATOM 1774 N N . ALA A 1 258 ? 22.749 53.211 48.493 1.00 19.80 258 ALA A N 1
ATOM 1775 C CA . ALA A 1 258 ? 23.657 54.150 49.160 1.00 19.99 258 ALA A CA 1
ATOM 1776 C C . ALA A 1 258 ? 24.905 53.425 49.699 1.00 19.54 258 ALA A C 1
ATOM 1777 O O . ALA A 1 258 ? 26.037 53.883 49.523 1.00 20.05 258 ALA A O 1
ATOM 1779 N N . PHE A 1 259 ? 24.676 52.319 50.390 1.00 19.82 259 PHE A N 1
ATOM 1780 C CA . PHE A 1 259 ? 25.745 51.478 50.910 1.00 19.26 259 PHE A CA 1
ATOM 1781 C C . PHE A 1 259 ? 26.694 51.033 49.794 1.00 18.46 259 PHE A C 1
ATOM 1782 O O . PHE A 1 259 ? 27.913 51.100 49.945 1.00 17.94 259 PHE A O 1
ATOM 1790 N N . ILE A 1 260 ? 26.129 50.596 48.676 1.00 18.17 260 ILE A N 1
ATOM 1791 C CA . ILE A 1 260 ? 26.951 50.086 47.580 1.00 18.83 260 ILE A CA 1
ATOM 1792 C C . ILE A 1 260 ? 27.748 51.195 46.898 1.00 18.10 260 ILE A C 1
ATOM 1793 O O . ILE A 1 260 ? 28.892 50.969 46.469 1.00 17.97 260 ILE A O 1
ATOM 1798 N N . PHE A 1 261 ? 27.169 52.393 46.794 1.00 18.90 261 PHE A N 1
ATOM 1799 C CA . PHE A 1 261 ? 27.925 53.544 46.272 1.00 19.34 261 PHE A CA 1
ATOM 1800 C C . PHE A 1 261 ? 29.136 53.842 47.148 1.00 19.00 261 PHE A C 1
ATOM 1801 O O . PHE A 1 261 ? 30.233 54.121 46.643 1.00 19.28 261 PHE A O 1
ATOM 1809 N N . ILE A 1 262 ? 28.933 53.781 48.461 1.00 19.31 262 ILE A N 1
ATOM 1810 C CA . ILE A 1 262 ? 30.001 53.981 49.439 1.00 20.77 262 ILE A CA 1
ATOM 1811 C C . ILE A 1 262 ? 31.098 52.934 49.265 1.00 19.25 262 ILE A C 1
ATOM 1812 O O . ILE A 1 262 ? 32.270 53.281 49.275 1.00 18.41 262 ILE A O 1
ATOM 1817 N N . VAL A 1 263 ? 30.709 51.671 49.066 1.00 17.97 263 VAL A N 1
ATOM 1818 C CA . VAL A 1 263 ? 31.679 50.596 48.820 1.00 17.72 263 VAL A CA 1
ATOM 1819 C C . VAL A 1 263 ? 32.445 50.852 47.522 1.00 16.84 263 VAL A C 1
ATOM 1820 O O . VAL A 1 263 ? 33.679 50.777 47.503 1.00 17.02 263 VAL A O 1
ATOM 1824 N N . ARG A 1 264 ? 31.728 51.156 46.447 1.00 16.37 264 ARG A N 1
ATOM 1825 C CA . ARG A 1 264 ? 32.380 51.437 45.149 1.00 16.63 264 ARG A CA 1
ATOM 1826 C C . ARG A 1 264 ? 33.416 52.555 45.291 1.00 16.83 264 ARG A C 1
ATOM 1827 O O . ARG A 1 264 ? 34.527 52.462 44.748 1.00 15.76 264 ARG A O 1
ATOM 1835 N N . ASP A 1 265 ? 33.070 53.585 46.062 1.00 16.53 265 ASP A N 1
ATOM 1836 C CA . ASP A 1 265 ? 33.968 54.713 46.319 1.00 18.81 265 ASP A CA 1
ATOM 1837 C C . ASP A 1 265 ? 35.273 54.355 47.063 1.00 18.10 265 ASP A C 1
ATOM 1838 O O . ASP A 1 265 ? 36.224 55.139 47.034 1.00 18.64 265 ASP A O 1
ATOM 1843 N N . THR A 1 266 ? 35.334 53.188 47.699 1.00 17.38 266 THR A N 1
ATOM 1844 C CA . THR A 1 266 ? 36.553 52.756 48.361 1.00 17.61 266 THR A CA 1
ATOM 1845 C C . THR A 1 266 ? 37.476 51.960 47.441 1.00 17.63 266 THR A C 1
ATOM 1846 O O . THR A 1 266 ? 38.590 51.658 47.836 1.00 17.23 266 THR A O 1
ATOM 1850 N N . TYR A 1 267 ? 36.997 51.609 46.247 1.00 16.35 267 TYR A N 1
ATOM 1851 C CA . TYR A 1 267 ? 37.813 50.897 45.264 1.00 16.23 267 TYR A CA 1
ATOM 1852 C C . TYR A 1 267 ? 38.428 51.890 44.298 1.00 17.31 267 TYR A C 1
ATOM 1853 O O . TYR A 1 267 ? 37.810 52.889 43.957 1.00 17.44 267 TYR A O 1
ATOM 1862 N N . LYS A 1 268 ? 39.663 51.644 43.879 1.00 18.19 268 LYS A N 1
ATOM 1863 C CA . LYS A 1 268 ? 40.354 52.569 42.969 1.00 19.37 268 LYS A CA 1
ATOM 1864 C C . LYS A 1 268 ? 40.049 52.229 41.502 1.00 19.83 268 LYS A C 1
ATOM 1865 O O . LYS A 1 268 ? 40.469 51.177 41.010 1.00 18.88 268 LYS A O 1
ATOM 1871 N N . ASN A 1 269 ? 39.338 53.127 40.816 1.00 18.70 269 ASN A N 1
ATOM 1872 C CA . ASN A 1 269 ? 38.795 52.837 39.493 1.00 19.58 269 ASN A CA 1
ATOM 1873 C C . ASN A 1 269 ? 39.844 52.619 38.440 1.00 19.51 269 ASN A C 1
ATOM 1874 O O . ASN A 1 269 ? 39.594 51.922 37.465 1.00 21.21 269 ASN A O 1
ATOM 1879 N N . GLY A 1 270 ? 40.987 53.261 38.611 1.00 18.67 270 GLY A N 1
ATOM 1880 C CA . GLY A 1 270 ? 42.106 53.089 37.672 1.00 20.46 270 GLY A CA 1
ATOM 1881 C C . GLY A 1 270 ? 42.943 51.845 37.867 1.00 19.87 270 GLY A C 1
ATOM 1882 O O . GLY A 1 270 ? 43.892 51.626 37.101 1.00 22.34 270 GLY A O 1
ATOM 1883 N N . ASN A 1 271 ? 42.661 51.037 38.891 1.00 19.42 271 ASN A N 1
ATOM 1884 C CA . ASN A 1 271 ? 43.365 49.773 39.036 1.00 19.19 271 ASN A CA 1
ATOM 1885 C C . ASN A 1 271 ? 42.903 48.879 37.883 1.00 19.81 271 ASN A C 1
ATOM 1886 O O . ASN A 1 271 ? 41.702 48.715 37.685 1.00 18.50 271 ASN A O 1
ATOM 1891 N N . PRO A 1 272 ? 43.850 48.307 37.108 1.00 20.42 272 PRO A N 1
ATOM 1892 C CA . PRO A 1 272 ? 43.337 47.450 36.024 1.00 21.09 272 PRO A CA 1
ATOM 1893 C C . PRO A 1 272 ? 42.619 46.204 36.521 1.00 20.27 272 PRO A C 1
ATOM 1894 O O . PRO A 1 272 ? 41.625 45.787 35.911 1.00 22.82 272 PRO A O 1
ATOM 1898 N N . PHE A 1 273 ? 43.101 45.600 37.603 1.00 20.32 273 PHE A N 1
ATOM 1899 C CA . PHE A 1 273 ? 42.510 44.385 38.135 1.00 20.75 273 PHE A CA 1
ATOM 1900 C C . PHE A 1 273 ? 41.751 44.546 39.455 1.00 20.94 273 PHE A C 1
ATOM 1901 O O . PHE A 1 273 ? 40.576 44.199 39.524 1.00 19.73 273 PHE A O 1
ATOM 1909 N N . HIS A 1 274 ? 42.441 45.030 40.496 1.00 20.79 274 HIS A N 1
ATOM 1910 C CA . HIS A 1 274 ? 41.856 45.152 41.853 1.00 21.07 274 HIS A CA 1
ATOM 1911 C C . HIS A 1 274 ? 40.969 46.381 42.023 1.00 19.56 274 HIS A C 1
ATOM 1912 O O . HIS A 1 274 ? 41.260 47.281 42.805 1.00 20.04 274 HIS A O 1
ATOM 1919 N N . ASN A 1 275 ? 39.883 46.391 41.269 1.00 19.38 275 ASN A N 1
ATOM 1920 C CA . ASN A 1 275 ? 38.911 47.487 41.274 1.00 18.78 275 ASN A CA 1
ATOM 1921 C C . ASN A 1 275 ? 37.556 46.955 41.712 1.00 18.31 275 ASN A C 1
ATOM 1922 O O . ASN A 1 275 ? 37.448 45.817 42.168 1.00 17.53 275 ASN A O 1
ATOM 1927 N N . PHE A 1 276 ? 36.536 47.792 41.630 1.00 17.91 276 PHE A N 1
ATOM 1928 C CA . PHE A 1 276 ? 35.186 47.402 42.065 1.00 18.24 276 PHE A CA 1
ATOM 1929 C C . PHE A 1 276 ? 34.661 46.226 41.226 1.00 18.35 276 PHE A C 1
ATOM 1930 O O . PHE A 1 276 ? 33.981 45.352 41.747 1.00 18.17 276 PHE A O 1
ATOM 1938 N N . ARG A 1 277 ? 35.023 46.191 39.951 1.00 19.50 277 ARG A N 1
ATOM 1939 C CA . ARG A 1 277 ? 34.621 45.078 39.065 1.00 19.50 277 ARG A CA 1
ATOM 1940 C C . ARG A 1 277 ? 35.111 43.718 39.598 1.00 19.81 277 ARG A C 1
ATOM 1941 O O . ARG A 1 277 ? 34.344 42.749 39.580 1.00 20.56 277 ARG A O 1
ATOM 1949 N N . HIS A 1 278 ? 36.353 43.661 40.086 1.00 20.00 278 HIS A N 1
ATOM 1950 C CA . HIS A 1 278 ? 36.906 42.442 40.714 1.00 21.42 278 HIS A CA 1
ATOM 1951 C C . HIS A 1 278 ? 36.131 42.060 41.958 1.00 20.66 278 HIS A C 1
ATOM 1952 O O . HIS A 1 278 ? 35.811 40.894 42.159 1.00 20.07 278 HIS A O 1
ATOM 1959 N N . ALA A 1 279 ? 35.829 43.046 42.808 1.00 20.61 279 ALA A N 1
ATOM 1960 C CA . ALA A 1 279 ? 35.055 42.796 44.010 1.00 19.51 279 ALA A CA 1
ATOM 1961 C C . ALA A 1 279 ? 33.697 42.167 43.687 1.00 20.24 279 ALA A C 1
ATOM 1962 O O . ALA A 1 279 ? 33.266 41.195 44.344 1.00 19.50 279 ALA A O 1
ATOM 1964 N N . VAL A 1 280 ? 33.026 42.734 42.688 1.00 20.20 280 VAL A N 1
ATOM 1965 C CA . VAL A 1 280 ? 31.705 42.276 42.307 1.00 20.84 280 VAL A CA 1
ATOM 1966 C C . VAL A 1 280 ? 31.793 40.879 41.655 1.00 20.24 280 VAL A C 1
ATOM 1967 O O . VAL A 1 280 ? 30.961 40.028 41.908 1.00 21.15 280 VAL A O 1
ATOM 1971 N N . ASP A 1 281 ? 32.834 40.656 40.872 1.00 21.74 281 ASP A N 1
ATOM 1972 C CA . ASP A 1 281 ? 33.120 39.328 40.333 1.00 22.98 281 ASP A CA 1
ATOM 1973 C C . ASP A 1 281 ? 33.291 38.277 41.432 1.00 23.02 281 ASP A C 1
ATOM 1974 O O . ASP A 1 281 ? 32.688 37.200 41.370 1.00 22.79 281 ASP A O 1
ATOM 1979 N N . VAL A 1 282 ? 34.099 38.583 42.447 1.00 21.81 282 VAL A N 1
ATOM 1980 C CA . VAL A 1 282 ? 34.314 37.670 43.575 1.00 22.22 282 VAL A CA 1
ATOM 1981 C C . VAL A 1 282 ? 33.029 37.437 44.370 1.00 22.48 282 VAL A C 1
ATOM 1982 O O . VAL A 1 282 ? 32.719 36.304 44.793 1.00 23.05 282 VAL A O 1
ATOM 1986 N N . LEU A 1 283 ? 32.258 38.495 44.559 1.00 21.50 283 LEU A N 1
ATOM 1987 C CA . LEU A 1 283 ? 30.954 38.381 45.206 1.00 21.19 283 LEU A CA 1
ATOM 1988 C C . LEU A 1 283 ? 30.045 37.426 44.407 1.00 21.65 283 LEU A C 1
ATOM 1989 O O . LEU A 1 283 ? 29.379 36.547 44.970 1.00 21.04 283 LEU A O 1
ATOM 1994 N N . GLN A 1 284 ? 30.037 37.618 43.101 1.00 24.05 284 GLN A N 1
ATOM 1995 C CA . GLN A 1 284 ? 29.196 36.821 42.199 1.00 26.00 284 GLN A CA 1
ATOM 1996 C C . GLN A 1 284 ? 29.608 35.348 42.177 1.00 26.64 284 GLN A C 1
ATOM 1997 O O . GLN A 1 284 ? 28.743 34.472 42.105 1.00 26.12 284 GLN A O 1
ATOM 2003 N N . ALA A 1 285 ? 30.916 35.083 42.220 1.00 26.73 285 ALA A N 1
ATOM 2004 C CA . ALA A 1 285 ? 31.420 33.708 42.377 1.00 27.95 285 ALA A CA 1
ATOM 2005 C C . ALA A 1 285 ? 30.909 33.096 43.664 1.00 29.02 285 ALA A C 1
ATOM 2006 O O . ALA A 1 285 ? 30.340 32.002 43.650 1.00 29.37 285 ALA A O 1
ATOM 2008 N N . CYS A 1 286 ? 31.094 33.802 44.778 1.00 28.80 286 CYS A N 1
ATOM 2009 C CA . CYS A 1 286 ? 30.547 33.353 46.069 1.00 30.29 286 CYS A CA 1
ATOM 2010 C C . CYS A 1 286 ? 29.051 33.098 45.968 1.00 29.46 286 CYS A C 1
ATOM 2011 O O . CYS A 1 286 ? 28.538 32.097 46.484 1.00 28.40 286 CYS A O 1
ATOM 2014 N N . PHE A 1 287 ? 28.360 34.027 45.321 1.00 28.22 287 PHE A N 1
ATOM 2015 C CA . PHE A 1 287 ? 26.913 33.933 45.139 1.00 28.03 287 PHE A CA 1
ATOM 2016 C C . PHE A 1 287 ? 26.536 32.608 44.452 1.00 28.45 287 PHE A C 1
ATOM 2017 O O . PHE A 1 287 ? 25.663 31.885 44.929 1.00 31.04 287 PHE A O 1
ATOM 2025 N N . HIS A 1 288 ? 27.223 32.283 43.363 1.00 28.93 288 HIS A N 1
ATOM 2026 C CA . HIS A 1 288 ? 26.975 31.006 42.669 1.00 31.16 288 HIS A CA 1
ATOM 2027 C C . HIS A 1 288 ? 27.336 29.786 43.526 1.00 33.41 288 HIS A C 1
ATOM 2028 O O . HIS A 1 288 ? 26.539 28.838 43.602 1.00 32.51 288 HIS A O 1
ATOM 2035 N N . PHE A 1 289 ? 28.499 29.816 44.190 1.00 32.69 289 PHE A N 1
ATOM 2036 C CA . PHE A 1 289 ? 28.867 28.739 45.117 1.00 32.03 289 PHE A CA 1
ATOM 2037 C C . PHE A 1 289 ? 27.754 28.480 46.122 1.00 34.39 289 PHE A C 1
ATOM 2038 O O . PHE A 1 289 ? 27.331 27.336 46.313 1.00 36.26 289 PHE A O 1
ATOM 2046 N N . LEU A 1 290 ? 27.275 29.542 46.758 1.00 33.02 290 LEU A N 1
ATOM 2047 C CA . LEU A 1 290 ? 26.253 29.430 47.785 1.00 34.75 290 LEU A CA 1
ATOM 2048 C C . LEU A 1 290 ? 24.912 28.892 47.261 1.00 36.02 290 LEU A C 1
ATOM 2049 O O . LEU A 1 290 ? 24.217 28.164 47.976 1.00 38.35 290 LEU A O 1
ATOM 2054 N N . ILE A 1 291 ? 24.548 29.243 46.033 1.00 36.43 291 ILE A N 1
ATOM 2055 C CA . ILE A 1 291 ? 23.334 28.688 45.427 1.00 38.28 291 ILE A CA 1
ATOM 2056 C C . ILE A 1 291 ? 23.513 27.189 45.203 1.00 40.08 291 ILE A C 1
ATOM 2057 O O . ILE A 1 291 ? 22.705 26.386 45.663 1.00 39.54 291 ILE A O 1
ATOM 2062 N N . ARG A 1 292 ? 24.595 26.821 44.527 1.00 41.27 292 ARG A N 1
ATOM 2063 C CA . ARG A 1 292 ? 24.855 25.422 44.210 1.00 45.14 292 ARG A CA 1
ATOM 2064 C C . ARG A 1 292 ? 25.084 24.549 45.454 1.00 44.93 292 ARG A C 1
ATOM 2065 O O . ARG A 1 292 ? 24.942 23.329 45.385 1.00 47.84 292 ARG A O 1
ATOM 2073 N N . LEU A 1 293 ? 25.413 25.176 46.584 1.00 42.01 293 LEU A N 1
ATOM 2074 C CA . LEU A 1 293 ? 25.508 24.497 47.883 1.00 40.12 293 LEU A CA 1
ATOM 2075 C C . LEU A 1 293 ? 24.177 24.446 48.628 1.00 39.13 293 LEU A C 1
ATOM 2076 O O . LEU A 1 293 ? 24.098 23.874 49.715 1.00 38.66 293 LEU A O 1
ATOM 2081 N N . GLY A 1 294 ? 23.143 25.069 48.074 1.00 37.50 294 GLY A N 1
ATOM 2082 C CA . GLY A 1 294 ? 21.840 25.096 48.716 1.00 37.42 294 GLY A CA 1
ATOM 2083 C C . GLY A 1 294 ? 21.726 26.064 49.873 1.00 38.37 294 GLY A C 1
ATOM 2084 O O . GLY A 1 294 ? 20.756 26.006 50.624 1.00 39.09 294 GLY A O 1
ATOM 2085 N N . SER A 1 295 ? 22.706 26.963 50.024 1.00 38.49 295 SER A N 1
ATOM 2086 C CA . SER A 1 295 ? 22.639 27.999 51.055 1.00 37.63 295 SER A CA 1
ATOM 2087 C C . SER A 1 295 ? 21.758 29.162 50.619 1.00 35.73 295 SER A C 1
ATOM 2088 O O . SER A 1 295 ? 21.286 29.930 51.452 1.00 34.71 295 SER A O 1
ATOM 2091 N N . LEU A 1 296 ? 21.555 29.288 49.311 1.00 34.88 296 LEU A N 1
ATOM 2092 C CA . LEU A 1 296 ? 20.562 30.195 48.753 1.00 34.49 296 LEU A CA 1
ATOM 2093 C C . LEU A 1 296 ? 19.743 29.430 47.727 1.00 34.12 296 LEU A C 1
ATOM 2094 O O . LEU A 1 296 ? 20.304 28.626 46.987 1.00 35.26 296 LEU A O 1
ATOM 2099 N N . PRO A 1 297 ? 18.440 29.727 47.631 1.00 35.42 297 PRO A N 1
ATOM 2100 C CA . PRO A 1 297 ? 17.618 29.061 46.613 1.00 34.87 297 PRO A CA 1
ATOM 2101 C C . PRO A 1 297 ? 17.930 29.568 45.215 1.00 36.10 297 PRO A C 1
ATOM 2102 O O . PRO A 1 297 ? 18.357 30.718 45.045 1.00 33.68 297 PRO A O 1
ATOM 2106 N N . LYS A 1 298 ? 17.714 28.719 44.215 1.00 34.14 298 LYS A N 1
ATOM 2107 C CA . LYS A 1 298 ? 17.905 29.129 42.836 1.00 35.51 298 LYS A CA 1
ATOM 2108 C C . LYS A 1 298 ? 16.809 30.132 42.487 1.00 33.68 298 LYS A C 1
ATOM 2109 O O . LYS A 1 298 ? 15.785 30.206 43.174 1.00 34.67 298 LYS A O 1
ATOM 2115 N N . PHE A 1 299 ? 17.045 30.911 41.438 1.00 32.14 299 PHE A N 1
ATOM 2116 C CA . PHE A 1 299 ? 16.114 31.947 41.010 1.00 32.31 299 PHE A CA 1
ATOM 2117 C C . PHE A 1 299 ? 15.803 31.796 39.531 1.00 32.32 299 PHE A C 1
ATOM 2118 O O . PHE A 1 299 ? 16.514 31.100 38.802 1.00 32.63 299 PHE A O 1
ATOM 2126 N N . LYS A 1 300 ? 14.743 32.455 39.078 1.00 33.26 300 LYS A N 1
ATOM 2127 C CA . LYS A 1 300 ? 14.269 32.272 37.703 1.00 35.14 300 LYS A CA 1
ATOM 2128 C C . LYS A 1 300 ? 15.345 32.572 36.665 1.00 33.99 300 LYS A C 1
ATOM 2129 O O . LYS A 1 300 ? 15.394 31.943 35.605 1.00 33.03 300 LYS A O 1
ATOM 2135 N N . GLN A 1 301 ? 16.205 33.542 36.970 1.00 31.50 301 GLN A N 1
ATOM 2136 C CA . GLN A 1 301 ? 17.214 34.008 36.032 1.00 30.37 301 GLN A CA 1
ATOM 2137 C C . GLN A 1 301 ? 18.549 33.262 36.154 1.00 30.87 301 GLN A C 1
ATOM 2138 O O . GLN A 1 301 ? 19.518 33.616 35.482 1.00 30.23 301 GLN A O 1
ATOM 2144 N N . PHE A 1 302 ? 18.590 32.236 37.000 1.00 30.85 302 PHE A N 1
ATOM 2145 C CA . PHE A 1 302 ? 19.790 31.438 37.208 1.00 33.82 302 PHE A CA 1
ATOM 2146 C C . PHE A 1 302 ? 19.990 30.461 36.048 1.00 35.79 302 PHE A C 1
ATOM 2147 O O . PHE A 1 302 ? 19.040 29.799 35.623 1.00 35.37 302 PHE A O 1
ATOM 2155 N N . VAL A 1 303 ? 21.220 30.378 35.538 1.00 36.20 303 VAL A N 1
ATOM 2156 C CA . VAL A 1 303 ? 21.541 29.509 34.407 1.00 37.10 303 VAL A CA 1
ATOM 2157 C C . VAL A 1 303 ? 22.215 28.243 34.935 1.00 38.91 303 VAL A C 1
ATOM 2158 O O . VAL A 1 303 ? 23.372 28.263 35.356 1.00 35.61 303 VAL A O 1
ATOM 2162 N N . GLU A 1 304 ? 21.469 27.144 34.920 1.00 39.91 304 GLU A N 1
ATOM 2163 C CA . GLU A 1 304 ? 21.888 25.908 35.576 1.00 42.13 304 GLU A CA 1
ATOM 2164 C C . GLU A 1 304 ? 23.249 25.383 35.103 1.00 40.23 304 GLU A C 1
ATOM 2165 O O . GLU A 1 304 ? 24.009 24.850 35.905 1.00 40.73 304 GLU A O 1
ATOM 2171 N N . ASP A 1 305 ? 23.546 25.538 33.817 1.00 38.43 305 ASP A N 1
ATOM 2172 C CA . ASP A 1 305 ? 24.756 24.971 33.223 1.00 40.92 305 ASP A CA 1
ATOM 2173 C C . ASP A 1 305 ? 25.913 25.968 33.287 1.00 39.48 305 ASP A C 1
ATOM 2174 O O . ASP A 1 305 ? 25.941 26.935 32.529 1.00 38.77 305 ASP A O 1
ATOM 2179 N N . PRO A 1 306 ? 26.904 25.706 34.156 1.00 41.44 306 PRO A N 1
ATOM 2180 C CA . PRO A 1 306 ? 27.964 26.698 34.366 1.00 41.13 306 PRO A CA 1
ATOM 2181 C C . PRO A 1 306 ? 28.944 26.835 33.203 1.00 42.65 306 PRO A C 1
ATOM 2182 O O . PRO A 1 306 ? 29.717 27.789 33.169 1.00 41.78 306 PRO A O 1
ATOM 2186 N N . LYS A 1 307 ? 28.912 25.905 32.248 1.00 42.39 307 LYS A N 1
ATOM 2187 C CA . LYS A 1 307 ? 29.903 25.892 31.168 1.00 42.68 307 LYS A CA 1
ATOM 2188 C C . LYS A 1 307 ? 29.485 26.785 30.000 1.00 40.28 307 LYS A C 1
ATOM 2189 O O . LYS A 1 307 ? 30.293 27.071 29.115 1.00 39.71 307 LYS A O 1
ATOM 2195 N N . LEU A 1 308 ? 28.234 27.246 30.009 1.00 39.55 308 LEU A N 1
ATOM 2196 C CA . LEU A 1 308 ? 27.714 28.080 28.929 1.00 39.62 308 LEU A CA 1
ATOM 2197 C C . LEU A 1 308 ? 28.364 29.452 28.930 1.00 41.38 308 LEU A C 1
ATOM 2198 O O . LEU A 1 308 ? 28.689 29.985 29.989 1.00 42.41 308 LEU A O 1
ATOM 2203 N N . ASP A 1 309 ? 28.545 30.026 27.747 1.00 40.35 309 ASP A N 1
ATOM 2204 C CA . ASP A 1 309 ? 29.011 31.404 27.636 1.00 40.53 309 ASP A CA 1
ATOM 2205 C C . ASP A 1 309 ? 27.837 32.346 27.918 1.00 38.11 309 ASP A C 1
ATOM 2206 O O . ASP A 1 309 ? 26.694 31.897 28.003 1.00 38.79 309 ASP A O 1
ATOM 2211 N N . TYR A 1 310 ? 28.120 33.639 28.070 1.00 35.46 310 TYR A N 1
ATOM 2212 C CA . TYR A 1 310 ? 27.075 34.637 28.333 1.00 33.05 310 TYR A CA 1
ATOM 2213 C C . TYR A 1 310 ? 26.223 34.946 27.108 1.00 33.13 310 TYR A C 1
ATOM 2214 O O . TYR A 1 310 ? 26.736 35.275 26.036 1.00 32.84 310 TYR A O 1
ATOM 2223 N N . THR A 1 311 ? 24.911 34.836 27.287 1.00 32.81 311 THR A N 1
ATOM 2224 C CA . THR A 1 311 ? 23.938 35.325 26.326 1.00 32.25 311 THR A CA 1
ATOM 2225 C C . THR A 1 311 ? 23.114 36.438 26.991 1.00 30.38 311 THR A C 1
ATOM 2226 O O . THR A 1 311 ? 22.634 36.270 28.110 1.00 31.47 311 THR A O 1
ATOM 2230 N N . GLU A 1 312 ? 22.960 37.553 26.285 1.00 30.61 312 GLU A N 1
ATOM 2231 C CA . GLU A 1 312 ? 22.225 38.714 26.776 1.00 31.97 312 GLU A CA 1
ATOM 2232 C C . GLU A 1 312 ? 20.714 38.473 26.718 1.00 31.63 312 GLU A C 1
ATOM 2233 O O . GLU A 1 312 ? 20.076 38.655 25.674 1.00 29.59 312 GLU A O 1
ATOM 2239 N N . VAL A 1 313 ? 20.160 38.085 27.865 1.00 30.93 313 VAL A N 1
ATOM 2240 C CA . VAL A 1 313 ? 18.759 37.708 27.998 1.00 30.82 313 VAL A CA 1
ATOM 2241 C C . VAL A 1 313 ? 18.035 38.718 28.867 1.00 31.18 313 VAL A C 1
ATOM 2242 O O . VAL A 1 313 ? 18.630 39.288 29.782 1.00 29.97 313 VAL A O 1
ATOM 2246 N N . HIS A 1 314 ? 16.758 38.951 28.579 1.00 30.20 314 HIS A N 1
ATOM 2247 C CA . HIS A 1 314 ? 15.906 39.700 29.501 1.00 30.85 314 HIS A CA 1
ATOM 2248 C C . HIS A 1 314 ? 14.437 39.319 29.408 1.00 32.26 314 HIS A C 1
ATOM 2249 O O . HIS A 1 314 ? 14.007 38.678 28.443 1.00 29.69 314 HIS A O 1
ATOM 2256 N N . ASP A 1 315 ? 13.694 39.713 30.442 1.00 32.12 315 ASP A N 1
ATOM 2257 C CA . ASP A 1 315 ? 12.251 39.496 30.533 1.00 32.85 315 ASP A CA 1
ATOM 2258 C C . ASP A 1 315 ? 11.634 40.663 31.323 1.00 34.53 315 ASP A C 1
ATOM 2259 O O . ASP A 1 315 ? 12.198 41.761 31.314 1.00 34.35 315 ASP A O 1
ATOM 2264 N N . LYS A 1 316 ? 10.490 40.457 31.987 1.00 34.88 316 LYS A N 1
ATOM 2265 C CA . LYS A 1 316 ? 9.807 41.572 32.668 1.00 37.96 316 LYS A CA 1
ATOM 2266 C C . LYS A 1 316 ? 10.258 41.824 34.115 1.00 35.66 316 LYS A C 1
ATOM 2267 O O . LYS A 1 316 ? 9.841 42.803 34.718 1.00 36.33 316 LYS A O 1
ATOM 2273 N N . HIS A 1 317 ? 11.106 40.959 34.664 1.00 33.40 317 HIS A N 1
ATOM 2274 C CA . HIS A 1 317 ? 11.500 41.072 36.071 1.00 33.02 317 HIS A CA 1
ATOM 2275 C C . HIS A 1 317 ? 12.750 41.945 36.211 1.00 31.78 317 HIS A C 1
ATOM 2276 O O . HIS A 1 317 ? 13.650 41.851 35.384 1.00 30.50 317 HIS A O 1
ATOM 2283 N N . THR A 1 318 ? 12.789 42.792 37.241 1.00 29.88 318 THR A N 1
ATOM 2284 C CA . THR A 1 318 ? 13.967 43.638 37.512 1.00 29.59 318 THR A CA 1
ATOM 2285 C C . THR A 1 318 ? 14.752 43.207 38.754 1.00 28.47 318 THR A C 1
ATOM 2286 O O . THR A 1 318 ? 15.793 43.796 39.053 1.00 27.68 318 THR A O 1
ATOM 2290 N N . VAL A 1 319 ? 14.262 42.194 39.469 1.00 27.65 319 VAL A N 1
ATOM 2291 C CA . VAL A 1 319 ? 14.992 41.604 40.588 1.00 27.11 319 VAL A CA 1
ATOM 2292 C C . VAL A 1 319 ? 14.992 40.083 40.483 1.00 28.58 319 VAL A C 1
ATOM 2293 O O . VAL A 1 319 ? 14.207 39.510 39.727 1.00 28.75 319 VAL A O 1
ATOM 2297 N N . LEU A 1 320 ? 15.866 39.436 41.253 1.00 28.32 320 LEU A N 1
ATOM 2298 C CA . LEU A 1 320 ? 15.982 37.977 41.229 1.00 29.02 320 LEU A CA 1
ATOM 2299 C C . LEU A 1 320 ? 14.720 37.371 41.845 1.00 30.11 320 LEU A C 1
ATOM 2300 O O . LEU A 1 320 ? 14.300 37.773 42.936 1.00 29.42 320 LEU A O 1
ATOM 2305 N N . ILE A 1 321 ? 14.103 36.437 41.125 1.00 31.15 321 ILE A N 1
ATOM 2306 C CA . ILE A 1 321 ? 12.860 35.813 41.573 1.00 33.35 321 ILE A CA 1
ATOM 2307 C C . ILE A 1 321 ? 13.160 34.394 42.042 1.00 32.92 321 ILE A C 1
ATOM 2308 O O . ILE A 1 321 ? 13.421 33.521 41.230 1.00 32.81 321 ILE A O 1
ATOM 2313 N N . ALA A 1 322 ? 13.124 34.179 43.350 1.00 36.73 322 ALA A N 1
ATOM 2314 C CA . ALA A 1 322 ? 13.427 32.877 43.937 1.00 40.12 322 ALA A CA 1
ATOM 2315 C C . ALA A 1 322 ? 12.423 31.811 43.489 1.00 44.72 322 ALA A C 1
ATOM 2316 O O . ALA A 1 322 ? 11.236 32.097 43.342 1.00 42.94 322 ALA A O 1
ATOM 2318 N N . LEU A 1 323 ? 12.926 30.601 43.250 1.00 48.33 323 LEU A N 1
ATOM 2319 C CA . LEU A 1 323 ? 12.093 29.414 43.021 1.00 52.21 323 LEU A CA 1
ATOM 2320 C C . LEU A 1 323 ? 12.004 28.605 44.320 1.00 56.70 323 LEU A C 1
ATOM 2321 O O . LEU A 1 323 ? 12.736 28.876 45.274 1.00 58.85 323 LEU A O 1
ATOM 2326 N N . GLN A 1 324 ? 11.118 27.611 44.355 1.00 65.50 324 GLN A N 1
ATOM 232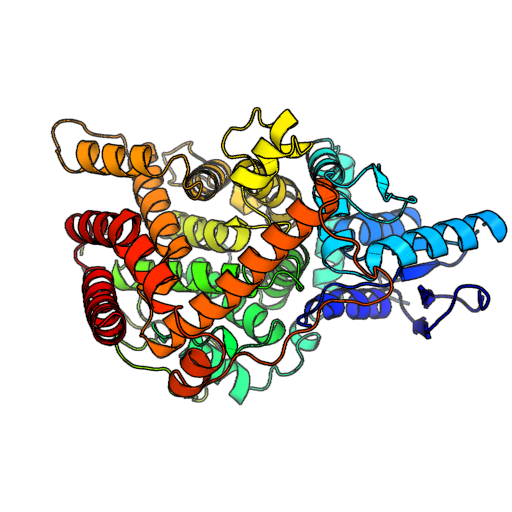7 C CA . GLN A 1 324 ? 11.003 26.713 45.511 1.00 69.18 324 GLN A CA 1
ATOM 2328 C C . GLN A 1 324 ? 11.405 25.280 45.163 1.00 70.17 324 GLN A C 1
ATOM 2329 O O . GLN A 1 324 ? 11.491 24.908 43.993 1.00 68.98 324 GLN A O 1
ATOM 2335 N N . GLU A 1 330 ? 19.268 17.800 53.361 1.00 77.27 330 GLU A N 1
ATOM 2336 C CA . GLU A 1 330 ? 19.714 18.315 54.693 1.00 76.92 330 GLU A CA 1
ATOM 2337 C C . GLU A 1 330 ? 20.135 19.786 54.602 1.00 72.54 330 GLU A C 1
ATOM 2338 O O . GLU A 1 330 ? 20.102 20.385 53.523 1.00 69.17 330 GLU A O 1
ATOM 2344 N N . LYS A 1 331 ? 20.528 20.359 55.737 1.00 67.30 331 LYS A N 1
ATOM 2345 C CA . LYS A 1 331 ? 20.970 21.750 55.779 1.00 65.62 331 LYS A CA 1
ATOM 2346 C C . LYS A 1 331 ? 22.271 21.965 55.014 1.00 59.20 331 LYS A C 1
ATOM 2347 O O . LYS A 1 331 ? 23.105 21.064 54.904 1.00 57.06 331 LYS A O 1
ATOM 2353 N N . ALA A 1 332 ? 22.426 23.172 54.479 1.00 55.87 332 ALA A N 1
ATOM 2354 C CA . ALA A 1 332 ? 23.683 23.585 53.877 1.00 51.98 332 ALA A CA 1
ATOM 2355 C C . ALA A 1 332 ? 24.681 23.872 54.991 1.00 48.88 332 ALA A C 1
ATOM 2356 O O . ALA A 1 332 ? 24.294 24.062 56.146 1.00 46.30 332 ALA A O 1
ATOM 2358 N N . SER A 1 333 ? 25.963 23.901 54.642 1.00 48.21 333 SER A N 1
ATOM 2359 C CA . SER A 1 333 ? 27.008 24.173 55.623 1.00 48.34 333 SER A CA 1
ATOM 2360 C C . SER A 1 333 ? 26.802 25.545 56.266 1.00 46.17 333 SER A C 1
ATOM 2361 O O . SER A 1 333 ? 26.844 25.666 57.489 1.00 48.80 333 SER A O 1
ATOM 2364 N N . LEU A 1 334 ? 26.558 26.564 55.440 1.00 43.33 334 LEU A N 1
ATOM 2365 C CA . LEU A 1 334 ? 26.357 27.931 55.929 1.00 40.49 334 LEU A CA 1
ATOM 2366 C C . LEU A 1 334 ? 24.881 28.306 55.952 1.00 38.52 334 LEU A C 1
ATOM 2367 O O . LEU A 1 334 ? 24.179 28.181 54.950 1.00 37.95 334 LEU A O 1
ATOM 2372 N N . ASN A 1 335 ? 24.418 28.768 57.106 1.00 38.28 335 ASN A N 1
ATOM 2373 C CA . ASN A 1 335 ? 23.048 29.244 57.272 1.00 38.83 335 ASN A CA 1
ATOM 2374 C C . ASN A 1 335 ? 22.839 30.641 56.627 1.00 38.51 335 ASN A C 1
ATOM 2375 O O . ASN A 1 335 ? 23.786 31.199 56.041 1.00 36.69 335 ASN A O 1
ATOM 2380 N N . PRO A 1 336 ? 21.607 31.195 56.702 1.00 37.34 336 PRO A N 1
ATOM 2381 C CA . PRO A 1 336 ? 21.329 32.450 55.977 1.00 35.74 336 PRO A CA 1
ATOM 2382 C C . PRO A 1 336 ? 22.160 33.673 56.397 1.00 36.49 336 PRO A C 1
ATOM 2383 O O . PRO A 1 336 ? 22.636 34.400 55.520 1.00 37.07 336 PRO A O 1
ATOM 2387 N N . ILE A 1 337 ? 22.332 33.906 57.697 1.00 35.72 337 ILE A N 1
ATOM 2388 C CA . ILE A 1 337 ? 23.132 35.059 58.144 1.00 36.72 337 ILE A CA 1
ATOM 2389 C C . ILE A 1 337 ? 24.621 34.876 57.843 1.00 35.01 337 ILE A C 1
ATOM 2390 O O . ILE A 1 337 ? 25.297 35.836 57.474 1.00 35.26 337 ILE A O 1
ATOM 2395 N N . GLN A 1 338 ? 25.124 33.650 57.970 1.00 33.15 338 GLN A N 1
ATOM 2396 C CA . GLN A 1 338 ? 26.495 33.326 57.588 1.00 32.59 338 GLN A CA 1
ATOM 2397 C C . GLN A 1 338 ? 26.707 33.461 56.082 1.00 32.23 338 GLN A C 1
ATOM 2398 O O . GLN A 1 338 ? 27.784 33.856 55.628 1.00 28.96 338 GLN A O 1
ATOM 2404 N N . THR A 1 339 ? 25.687 33.098 55.310 1.00 30.53 339 THR A N 1
ATOM 2405 C CA . THR A 1 339 ? 25.719 33.264 53.860 1.00 31.85 339 THR A CA 1
ATOM 2406 C C . THR A 1 339 ? 25.812 34.762 53.508 1.00 30.05 339 THR A C 1
ATOM 2407 O O . THR A 1 339 ? 26.603 35.151 52.652 1.00 29.89 339 THR A O 1
ATOM 2411 N N . LEU A 1 340 ? 25.005 35.582 54.176 1.00 29.19 340 LEU A N 1
ATOM 2412 C CA . LEU A 1 340 ? 25.041 37.041 53.989 1.00 28.63 340 LEU A CA 1
ATOM 2413 C C . LEU A 1 340 ? 26.409 37.603 54.389 1.00 28.87 340 LEU A C 1
ATOM 2414 O O . LEU A 1 340 ? 26.977 38.427 53.674 1.00 28.76 340 LEU A O 1
ATOM 2419 N N . GLY A 1 341 ? 26.937 37.135 55.519 1.00 28.50 341 GLY A N 1
ATOM 2420 C CA . GLY A 1 341 ? 28.270 37.530 55.979 1.00 28.34 341 GLY A CA 1
ATOM 2421 C C . GLY A 1 341 ? 29.372 37.217 54.985 1.00 29.43 341 GLY A C 1
ATOM 2422 O O . GLY A 1 341 ? 30.293 38.016 54.806 1.00 28.32 341 GLY A O 1
ATOM 2423 N N . LEU A 1 342 ? 29.277 36.057 54.333 1.00 28.64 342 LEU A N 1
ATOM 2424 C CA . LEU A 1 342 ? 30.250 35.661 53.325 1.00 29.11 342 LEU A CA 1
ATOM 2425 C C . LEU A 1 342 ? 30.161 36.598 52.121 1.00 27.06 342 LEU A C 1
ATOM 2426 O O . LEU A 1 342 ? 31.187 37.049 51.597 1.00 24.45 342 LEU A O 1
ATOM 2431 N N . LEU A 1 343 ? 28.932 36.871 51.687 1.00 25.21 343 LEU A N 1
ATOM 2432 C CA . LEU A 1 343 ? 28.711 37.753 50.546 1.00 24.88 343 LEU A CA 1
ATOM 2433 C C . LEU A 1 343 ? 29.211 39.173 50.826 1.00 23.82 343 LEU A C 1
ATOM 2434 O O . LEU A 1 343 ? 29.881 39.759 49.984 1.00 22.58 343 LEU A O 1
ATOM 2439 N N . VAL A 1 344 ? 28.876 39.708 51.998 1.00 24.61 344 VAL A N 1
ATOM 2440 C CA . VAL A 1 344 ? 29.374 41.026 52.416 1.00 23.99 344 VAL A CA 1
ATOM 2441 C C . VAL A 1 344 ? 30.916 41.038 52.474 1.00 22.71 344 VAL A C 1
ATOM 2442 O O . VAL A 1 344 ? 31.540 41.970 51.969 1.00 21.46 344 VAL A O 1
ATOM 2446 N N . ALA A 1 345 ? 31.537 40.001 53.030 1.00 22.08 345 ALA A N 1
ATOM 2447 C CA . ALA A 1 345 ? 33.007 39.922 53.027 1.00 21.35 345 ALA A CA 1
ATOM 2448 C C . ALA A 1 345 ? 33.605 39.887 51.637 1.00 21.32 345 ALA A C 1
ATOM 2449 O O . ALA A 1 345 ? 34.609 40.543 51.388 1.00 21.49 345 ALA A O 1
ATOM 2451 N N . ALA A 1 346 ? 33.009 39.129 50.712 1.00 20.73 346 ALA A N 1
ATOM 2452 C CA . ALA A 1 346 ? 33.505 39.121 49.346 1.00 21.32 346 ALA A CA 1
ATOM 2453 C C . ALA A 1 346 ? 33.431 40.521 48.725 1.00 21.50 346 ALA A C 1
ATOM 2454 O O . ALA A 1 346 ? 34.364 40.957 48.041 1.00 22.80 346 ALA A O 1
ATOM 2456 N N . LEU A 1 347 ? 32.325 41.226 48.978 1.00 21.36 347 LEU A N 1
ATOM 2457 C CA . LEU A 1 347 ? 32.146 42.594 48.486 1.00 21.74 347 LEU A CA 1
ATOM 2458 C C . LEU A 1 347 ? 33.271 43.539 48.952 1.00 20.78 347 LEU A C 1
ATOM 2459 O O . LEU A 1 347 ? 33.768 44.374 48.167 1.00 23.32 347 LEU A O 1
ATOM 2464 N N . GLY A 1 348 ? 33.680 43.402 50.206 1.00 19.74 348 GLY A N 1
ATOM 2465 C CA . GLY A 1 348 ? 34.670 44.303 50.811 1.00 19.97 348 GLY A CA 1
ATOM 2466 C C . GLY A 1 348 ? 36.098 43.790 50.841 1.00 19.99 348 GLY A C 1
ATOM 2467 O O . GLY A 1 348 ? 36.999 44.457 51.374 1.00 18.32 348 GLY A O 1
ATOM 2468 N N . HIS A 1 349 ? 36.345 42.618 50.250 1.00 20.15 349 HIS A N 1
ATOM 2469 C CA . HIS A 1 349 ? 37.600 41.909 50.538 1.00 21.49 349 HIS A CA 1
ATOM 2470 C C . HIS A 1 349 ? 38.873 42.583 50.009 1.00 20.71 349 HIS A C 1
ATOM 2471 O O . HIS A 1 349 ? 39.962 42.273 50.499 1.00 21.28 349 HIS A O 1
ATOM 2478 N N . ASP A 1 350 ? 38.749 43.484 49.032 1.00 18.97 350 ASP A N 1
ATOM 2479 C CA . ASP A 1 350 ? 39.891 44.219 48.498 1.00 19.68 350 ASP A CA 1
ATOM 2480 C C . ASP A 1 350 ? 39.738 45.739 48.653 1.00 17.47 350 ASP A C 1
ATOM 2481 O O . ASP A 1 350 ? 40.379 46.482 47.928 1.00 17.08 350 ASP A O 1
ATOM 2486 N N . VAL A 1 351 ? 38.881 46.212 49.564 1.00 17.72 351 VAL A N 1
ATOM 2487 C CA . VAL A 1 351 ? 38.654 47.661 49.675 1.00 18.54 351 VAL A CA 1
ATOM 2488 C C . VAL A 1 351 ? 39.960 48.444 49.821 1.00 17.88 351 VAL A C 1
ATOM 2489 O O . VAL A 1 351 ? 40.835 48.094 50.608 1.00 17.88 351 VAL A O 1
ATOM 2493 N N . GLY A 1 352 ? 40.089 49.501 49.032 1.00 17.10 352 GLY A N 1
ATOM 2494 C CA . GLY A 1 352 ? 41.220 50.419 49.159 1.00 16.67 352 GLY A CA 1
ATOM 2495 C C . GLY A 1 352 ? 42.479 49.891 48.506 1.00 15.83 352 GLY A C 1
ATOM 2496 O O . GLY A 1 352 ? 43.529 50.450 48.681 1.00 14.90 352 GLY A O 1
ATOM 2497 N N . HIS A 1 353 ? 42.375 48.806 47.748 1.00 15.95 353 HIS A N 1
ATOM 2498 C CA . HIS A 1 353 ? 43.561 48.156 47.179 1.00 16.26 353 HIS A CA 1
ATOM 2499 C C . HIS A 1 353 ? 44.270 49.155 46.281 1.00 15.88 353 HIS A C 1
ATOM 2500 O O . HIS A 1 353 ? 43.627 49.760 45.448 1.00 17.29 353 HIS A O 1
ATOM 2507 N N . PRO A 1 354 ? 45.588 49.374 46.470 1.00 15.92 354 PRO A N 1
ATOM 2508 C CA . PRO A 1 354 ? 46.313 50.412 45.745 1.00 16.72 354 PRO A CA 1
ATOM 2509 C C . PRO A 1 354 ? 46.892 49.976 44.386 1.00 18.20 354 PRO A C 1
ATOM 2510 O O . PRO A 1 354 ? 47.524 50.773 43.703 1.00 19.13 354 PRO A O 1
ATOM 2514 N N . GLY A 1 355 ? 46.664 48.734 44.014 1.00 18.60 355 GLY A N 1
ATOM 2515 C CA . GLY A 1 355 ? 47.098 48.210 42.723 1.00 19.35 355 GLY A CA 1
ATOM 2516 C C . GLY A 1 355 ? 48.488 47.573 42.772 1.00 19.66 355 GLY A C 1
ATOM 2517 O O . GLY A 1 355 ? 49.126 47.419 41.733 1.00 20.33 355 GLY A O 1
ATOM 2518 N N . THR A 1 356 ? 48.958 47.212 43.968 1.00 19.52 356 THR A N 1
ATOM 2519 C CA . THR A 1 356 ? 50.267 46.546 44.146 1.00 19.98 356 THR A CA 1
ATOM 2520 C C . THR A 1 356 ? 50.092 45.096 44.647 1.00 20.41 356 THR A C 1
ATOM 2521 O O . THR A 1 356 ? 49.104 44.457 44.336 1.00 22.40 356 THR A O 1
ATOM 2525 N N . THR A 1 357 ? 51.066 44.555 45.373 1.00 20.07 357 THR A N 1
ATOM 2526 C CA . THR A 1 357 ? 51.015 43.205 45.921 1.00 20.70 357 THR A CA 1
ATOM 2527 C C . THR A 1 357 ? 51.682 43.233 47.283 1.00 20.68 357 THR A C 1
ATOM 2528 O O . THR A 1 357 ? 52.458 44.153 47.558 1.00 21.32 357 THR A O 1
ATOM 2532 N N . ASN A 1 358 ? 51.432 42.222 48.111 1.00 19.88 358 ASN A N 1
ATOM 2533 C CA . ASN A 1 358 ? 52.132 42.109 49.397 1.00 21.16 358 ASN A CA 1
ATOM 2534 C C . ASN A 1 358 ? 53.645 42.089 49.197 1.00 22.08 358 ASN A C 1
ATOM 2535 O O . ASN A 1 358 ? 54.378 42.789 49.896 1.00 21.23 358 ASN A O 1
ATOM 2540 N N . ASP A 1 359 ? 54.119 41.330 48.210 1.00 23.50 359 ASP A N 1
ATOM 2541 C CA . ASP A 1 359 ? 55.550 41.263 47.940 1.00 25.71 359 ASP A CA 1
ATOM 2542 C C . ASP A 1 359 ? 56.169 42.635 47.687 1.00 23.79 359 ASP A C 1
ATOM 2543 O O . ASP A 1 359 ? 57.240 42.936 48.216 1.00 24.18 359 ASP A O 1
ATOM 2548 N N . PHE A 1 360 ? 55.493 43.474 46.907 1.00 21.94 360 PHE A N 1
ATOM 2549 C CA . PHE A 1 360 ? 56.001 44.801 46.614 1.00 21.09 360 PHE A CA 1
ATOM 2550 C C . PHE A 1 360 ? 56.031 45.671 47.878 1.00 20.78 360 PHE A C 1
ATOM 2551 O O . PHE A 1 360 ? 57.015 46.350 48.141 1.00 19.39 360 PHE A O 1
ATOM 2559 N N . MET A 1 361 ? 54.924 45.660 48.630 1.00 20.56 361 MET A N 1
ATOM 2560 C CA . MET A 1 361 ? 54.830 46.489 49.838 1.00 19.75 361 MET A CA 1
ATOM 2561 C C . MET A 1 361 ? 55.920 46.091 50.846 1.00 20.34 361 MET A C 1
ATOM 2562 O O . MET A 1 361 ? 56.535 46.966 51.483 1.00 21.41 361 MET A O 1
ATOM 2567 N N . ILE A 1 362 ? 56.176 44.788 50.963 1.00 20.38 362 ILE A N 1
ATOM 2568 C CA . ILE A 1 362 ? 57.213 44.275 51.872 1.00 21.82 362 ILE A CA 1
ATOM 2569 C C . ILE A 1 362 ? 58.606 44.680 51.378 1.00 22.65 362 ILE A C 1
ATOM 2570 O O . ILE A 1 362 ? 59.401 45.277 52.112 1.00 21.44 362 ILE A O 1
ATOM 2575 N N . LYS A 1 363 ? 58.901 44.380 50.120 1.00 25.13 363 LYS A N 1
ATOM 2576 C CA . LYS A 1 363 ? 60.268 44.571 49.623 1.00 26.96 363 LYS A CA 1
ATOM 2577 C C . LYS A 1 363 ? 60.676 46.041 49.570 1.00 25.75 363 LYS A C 1
ATOM 2578 O O . LYS A 1 363 ? 61.846 46.358 49.768 1.00 25.55 363 LYS A O 1
ATOM 2584 N N . PHE A 1 364 ? 59.718 46.944 49.337 1.00 23.42 364 PHE A N 1
ATOM 2585 C CA . PHE A 1 364 ? 59.998 48.366 49.291 1.00 22.75 364 PHE A CA 1
ATOM 2586 C C . PHE A 1 364 ? 59.663 49.110 50.597 1.00 22.27 364 PHE A C 1
ATOM 2587 O O . PHE A 1 364 ? 59.707 50.335 50.637 1.00 22.38 364 PHE A O 1
ATOM 2595 N N . SER A 1 365 ? 59.377 48.363 51.658 1.00 21.10 365 SER A N 1
ATOM 2596 C CA . SER A 1 365 ? 59.213 48.941 53.012 1.00 21.23 365 SER A CA 1
ATOM 2597 C C . SER A 1 365 ? 58.116 50.012 53.031 1.00 19.70 365 SER A C 1
ATOM 2598 O O . SER A 1 365 ? 58.272 51.073 53.632 1.00 19.45 365 SER A O 1
ATOM 2601 N N . ALA A 1 366 ? 56.994 49.707 52.395 1.00 18.54 366 ALA A N 1
ATOM 2602 C CA . ALA A 1 366 ? 55.859 50.604 52.390 1.00 17.88 366 ALA A CA 1
ATOM 2603 C C . ALA A 1 366 ? 55.363 50.782 53.835 1.00 16.87 366 ALA A C 1
ATOM 2604 O O . ALA A 1 366 ? 55.372 49.823 54.608 1.00 16.87 366 ALA A O 1
ATOM 2606 N N . PRO A 1 367 ? 54.953 52.004 54.199 1.00 16.58 367 PRO A N 1
ATOM 2607 C CA . PRO A 1 367 ? 54.464 52.242 55.554 1.00 16.16 367 PRO A CA 1
ATOM 2608 C C . PRO A 1 367 ? 53.486 51.194 56.072 1.00 16.15 367 PRO A C 1
ATOM 2609 O O . PRO A 1 367 ? 53.641 50.724 57.202 1.00 16.92 367 PRO A O 1
ATOM 2613 N N . THR A 1 368 ? 52.527 50.764 55.256 1.00 16.11 368 THR A N 1
ATOM 2614 C CA . THR A 1 368 ? 51.555 49.755 55.732 1.00 17.03 368 THR A CA 1
ATOM 2615 C C . THR A 1 368 ? 52.212 48.393 56.047 1.00 16.11 368 THR A C 1
ATOM 2616 O O . THR A 1 368 ? 51.797 47.684 56.976 1.00 15.15 368 THR A O 1
ATOM 2620 N N . ALA A 1 369 ? 53.240 48.019 55.278 1.00 16.03 369 ALA A N 1
ATOM 2621 C CA . ALA A 1 369 ? 54.012 46.811 55.577 1.00 16.50 369 ALA A CA 1
ATOM 2622 C C . ALA A 1 369 ? 54.743 46.953 56.918 1.00 17.26 369 ALA A C 1
ATOM 2623 O O . ALA A 1 369 ? 54.816 45.987 57.675 1.00 17.95 369 ALA A O 1
ATOM 2625 N N . LEU A 1 370 ? 55.251 48.148 57.219 1.00 17.36 370 LEU A N 1
ATOM 2626 C CA . LEU A 1 370 ? 55.918 48.390 58.512 1.00 17.93 370 LEU A CA 1
ATOM 2627 C C . LEU A 1 370 ? 54.932 48.321 59.680 1.00 17.69 370 LEU A C 1
ATOM 2628 O O . LEU A 1 370 ? 55.262 47.798 60.738 1.00 17.46 370 LEU A O 1
ATOM 2633 N N . LEU A 1 371 ? 53.723 48.831 59.482 1.00 17.59 371 LEU A N 1
ATOM 2634 C CA . LEU A 1 371 ? 52.667 48.739 60.510 1.00 18.58 371 LEU A CA 1
ATOM 2635 C C . LEU A 1 371 ? 52.256 47.295 60.796 1.00 18.73 371 LEU A C 1
ATOM 2636 O O . LEU A 1 371 ? 52.025 46.906 61.952 1.00 17.77 371 LEU A O 1
ATOM 2641 N N . TYR A 1 372 ? 52.136 46.509 59.727 1.00 17.35 372 TYR A N 1
ATOM 2642 C CA . TYR A 1 372 ? 51.608 45.151 59.822 1.00 17.71 372 TYR A CA 1
ATOM 2643 C C . TYR A 1 372 ? 52.708 44.076 59.901 1.00 18.37 372 TYR A C 1
ATOM 2644 O O . TYR A 1 372 ? 52.425 42.879 59.781 1.00 19.31 372 TYR A O 1
ATOM 2653 N N . ASN A 1 373 ? 53.948 44.522 60.080 1.00 18.29 373 ASN A N 1
ATOM 2654 C CA . ASN A 1 373 ? 55.101 43.651 60.285 1.00 19.29 373 ASN A CA 1
ATOM 2655 C C . ASN A 1 373 ? 55.286 42.636 59.171 1.00 20.62 373 ASN A C 1
ATOM 2656 O O . ASN A 1 373 ? 55.666 41.501 59.427 1.00 22.09 373 ASN A O 1
ATOM 2661 N N . ASP A 1 374 ? 54.986 43.058 57.945 1.00 20.17 374 ASP A N 1
ATOM 2662 C CA . ASP A 1 374 ? 55.017 42.183 56.768 1.00 22.49 374 ASP A CA 1
ATOM 2663 C C . ASP A 1 374 ? 53.984 41.050 56.760 1.00 22.32 374 ASP A C 1
ATOM 2664 O O . ASP A 1 374 ? 54.019 40.216 55.842 1.00 22.61 374 ASP A O 1
ATOM 2669 N N . ARG A 1 375 ? 53.081 41.005 57.740 1.00 21.73 375 ARG A N 1
ATOM 2670 C CA . ARG A 1 375 ? 52.114 39.916 57.855 1.00 24.79 375 ARG A CA 1
ATOM 2671 C C . ARG A 1 375 ? 50.773 40.300 57.238 1.00 23.65 375 ARG A C 1
ATOM 2672 O O . ARG A 1 375 ? 50.127 41.226 57.714 1.00 23.27 375 ARG A O 1
ATOM 2680 N N . SER A 1 376 ? 50.365 39.587 56.186 1.00 23.49 376 SER A N 1
ATOM 2681 C CA . SER A 1 376 ? 49.064 39.823 55.519 1.00 23.18 376 SER A CA 1
ATOM 2682 C C . SER A 1 376 ? 48.795 41.307 55.348 1.00 21.45 376 SER A C 1
ATOM 2683 O O . SER A 1 376 ? 47.760 41.799 55.789 1.00 20.73 376 SER A O 1
ATOM 2686 N N . VAL A 1 377 ? 49.720 42.009 54.695 1.00 19.14 377 VAL A N 1
ATOM 2687 C CA . VAL A 1 377 ? 49.760 43.483 54.743 1.00 19.55 377 VAL A CA 1
ATOM 2688 C C . VAL A 1 377 ? 48.493 44.100 54.135 1.00 19.20 377 VAL A C 1
ATOM 2689 O O . VAL A 1 377 ? 47.755 44.810 54.810 1.00 19.65 377 VAL A O 1
ATOM 2693 N N . LEU A 1 378 ? 48.241 43.815 52.859 1.00 18.45 378 LEU A N 1
ATOM 2694 C CA . LEU A 1 378 ? 47.101 44.406 52.184 1.00 18.58 378 LEU A CA 1
ATOM 2695 C C . LEU A 1 378 ? 45.788 43.889 52.749 1.00 18.51 378 LEU A C 1
ATOM 2696 O O . LEU A 1 378 ? 44.850 44.664 52.919 1.00 17.24 378 LEU A O 1
ATOM 2701 N N . GLU A 1 379 ? 45.737 42.613 53.115 1.00 19.12 379 GLU A N 1
ATOM 2702 C CA . GLU A 1 379 ? 44.498 42.030 53.624 1.00 20.20 379 GLU A CA 1
ATOM 2703 C C . GLU A 1 379 ? 44.131 42.607 54.999 1.00 18.86 379 GLU A C 1
ATOM 2704 O O . GLU A 1 379 ? 42.947 42.769 55.326 1.00 17.82 379 GLU A O 1
ATOM 2710 N N . SER A 1 380 ? 45.140 42.865 55.823 1.00 18.61 380 SER A N 1
ATOM 2711 C CA . SER A 1 380 ? 44.901 43.525 57.104 1.00 18.88 380 SER A CA 1
ATOM 2712 C C . SER A 1 380 ? 44.292 44.914 56.897 1.00 17.72 380 SER A C 1
ATOM 2713 O O . SER A 1 380 ? 43.360 45.306 57.589 1.00 18.11 380 SER A O 1
ATOM 2716 N N . TYR A 1 381 ? 44.846 45.640 55.938 1.00 17.20 381 TYR A N 1
ATOM 2717 C CA . TYR A 1 381 ? 44.373 46.949 55.510 1.00 17.94 381 TYR A CA 1
ATOM 2718 C C . TYR A 1 381 ? 42.921 46.882 54.999 1.00 17.02 381 TYR A C 1
ATOM 2719 O O . TYR A 1 381 ? 42.050 47.630 55.463 1.00 15.82 381 TYR A O 1
ATOM 2728 N N . HIS A 1 382 ? 42.627 45.942 54.106 1.00 16.72 382 HIS A N 1
ATOM 2729 C CA . HIS A 1 382 ? 41.260 45.812 53.599 1.00 16.51 382 HIS A CA 1
ATOM 2730 C C . HIS A 1 382 ? 40.270 45.541 54.729 1.00 16.54 382 HIS A C 1
ATOM 2731 O O . HIS A 1 382 ? 39.203 46.133 54.770 1.00 16.66 382 HIS A O 1
ATOM 2738 N N . ALA A 1 383 ? 40.626 44.650 55.646 1.00 17.35 383 ALA A N 1
ATOM 2739 C CA . ALA A 1 383 ? 39.713 44.270 56.733 1.00 18.04 383 ALA A CA 1
ATOM 2740 C C . ALA A 1 383 ? 39.450 45.464 57.663 1.00 18.05 383 ALA A C 1
ATOM 2741 O O . ALA A 1 383 ? 38.333 45.707 58.123 1.00 17.00 383 ALA A O 1
ATOM 2743 N N . SER A 1 384 ? 40.506 46.207 57.947 1.00 17.96 384 SER A N 1
ATOM 2744 C CA . SER A 1 384 ? 40.389 47.317 58.873 1.00 17.59 384 SER A CA 1
ATOM 2745 C C . SER A 1 384 ? 39.532 48.419 58.256 1.00 17.66 384 SER A C 1
ATOM 2746 O O . SER A 1 384 ? 38.604 48.941 58.894 1.00 17.66 384 SER A O 1
ATOM 2749 N N . LEU A 1 385 ? 39.821 48.764 57.009 1.00 18.35 385 LEU A N 1
ATOM 2750 C CA . LEU A 1 385 ? 38.977 49.716 56.279 1.00 19.39 385 LEU A CA 1
ATOM 2751 C C . LEU A 1 385 ? 37.538 49.274 56.127 1.00 18.12 385 LEU A C 1
ATOM 2752 O O . LEU A 1 385 ? 36.622 50.053 56.353 1.00 16.95 385 LEU A O 1
ATOM 2757 N N . PHE A 1 386 ? 37.315 48.047 55.674 1.00 17.27 386 PHE A N 1
ATOM 2758 C CA . PHE A 1 386 ? 35.947 47.639 55.388 1.00 17.84 386 PHE A CA 1
ATOM 2759 C C . PHE A 1 386 ? 35.079 47.676 56.643 1.00 18.50 386 PHE A C 1
ATOM 2760 O O . PHE A 1 386 ? 33.937 48.158 56.611 1.00 17.68 386 PHE A O 1
ATOM 2768 N N . ILE A 1 387 ? 35.629 47.212 57.758 1.00 18.83 387 ILE A N 1
ATOM 2769 C CA . ILE A 1 387 ? 34.870 47.227 59.006 1.00 19.20 387 ILE A CA 1
ATOM 2770 C C . ILE A 1 387 ? 34.724 48.649 59.533 1.00 19.06 387 ILE A C 1
ATOM 2771 O O . ILE A 1 387 ? 33.621 49.077 59.848 1.00 19.13 387 ILE A O 1
ATOM 2776 N N . ASN A 1 388 ? 35.827 49.393 59.622 1.00 18.43 388 ASN A N 1
ATOM 2777 C CA . ASN A 1 388 ? 35.821 50.637 60.382 1.00 18.42 388 ASN A CA 1
ATOM 2778 C C . ASN A 1 388 ? 35.378 51.851 59.588 1.00 18.56 388 ASN A C 1
ATOM 2779 O O . ASN A 1 388 ? 34.835 52.795 60.160 1.00 18.81 388 ASN A O 1
ATOM 2784 N N . LYS A 1 389 ? 35.606 51.832 58.275 1.00 18.70 389 LYS A N 1
ATOM 2785 C CA . LYS A 1 389 ? 35.121 52.918 57.429 1.00 19.17 389 LYS A CA 1
ATOM 2786 C C . LYS A 1 389 ? 33.725 52.631 56.898 1.00 19.31 389 LYS A C 1
ATOM 2787 O O . LYS A 1 389 ? 32.850 53.482 56.992 1.00 21.39 389 LYS A O 1
ATOM 2793 N N . VAL A 1 390 ? 33.526 51.463 56.293 1.00 18.27 390 VAL A N 1
ATOM 2794 C CA . VAL A 1 390 ? 32.285 51.184 55.583 1.00 19.04 390 VAL A CA 1
ATOM 2795 C C . VAL A 1 390 ? 31.174 50.660 56.509 1.00 18.54 390 VAL A C 1
ATOM 2796 O O . VAL A 1 390 ? 30.165 51.340 56.696 1.00 19.45 390 VAL A O 1
ATOM 2800 N N . LEU A 1 391 ? 31.357 49.482 57.094 1.00 19.39 391 LEU A N 1
ATOM 2801 C CA . LEU A 1 391 ? 30.251 48.821 57.808 1.00 19.86 391 LEU A CA 1
ATOM 2802 C C . LEU A 1 391 ? 29.896 49.499 59.131 1.00 20.93 391 LEU A C 1
ATOM 2803 O O . LEU A 1 391 ? 28.717 49.561 59.480 1.00 20.28 391 LEU A O 1
ATOM 2808 N N . ARG A 1 392 ? 30.891 50.019 59.858 1.00 21.00 392 ARG A N 1
ATOM 2809 C CA . ARG A 1 392 ? 30.622 50.694 61.145 1.00 21.86 392 ARG A CA 1
ATOM 2810 C C . ARG A 1 392 ? 29.681 51.886 60.972 1.00 22.07 392 ARG A C 1
ATOM 2811 O O . ARG A 1 392 ? 28.871 52.179 61.855 1.00 20.46 392 ARG A O 1
ATOM 2819 N N . ILE A 1 393 ? 29.813 52.579 59.837 1.00 21.12 393 ILE A N 1
ATOM 2820 C CA . ILE A 1 393 ? 28.967 53.727 59.497 1.00 22.57 393 ILE A CA 1
ATOM 2821 C C . ILE A 1 393 ? 27.689 53.310 58.759 1.00 23.24 393 ILE A C 1
ATOM 2822 O O . ILE A 1 393 ? 26.597 53.747 59.115 1.00 25.09 393 ILE A O 1
ATOM 2827 N N . CYS A 1 394 ? 27.814 52.463 57.740 1.00 22.80 394 CYS A N 1
ATOM 2828 C CA . CYS A 1 394 ? 26.691 52.115 56.872 1.00 23.69 394 CYS A CA 1
ATOM 2829 C C . CYS A 1 394 ? 25.774 51.000 57.377 1.00 23.58 394 CYS A C 1
ATOM 2830 O O . CYS A 1 394 ? 24.596 50.991 57.036 1.00 25.55 394 CYS A O 1
ATOM 2833 N N . TRP A 1 395 ? 26.307 50.073 58.162 1.00 24.01 395 TRP A N 1
ATOM 2834 C CA . TRP A 1 395 ? 25.576 48.859 58.538 1.00 24.78 395 TRP A CA 1
ATOM 2835 C C . TRP A 1 395 ? 26.032 48.332 59.915 1.00 25.85 395 TRP A C 1
ATOM 2836 O O . TRP A 1 395 ? 26.347 47.148 60.063 1.00 24.91 395 TRP A O 1
ATOM 2847 N N . PRO A 1 396 ? 26.066 49.215 60.933 1.00 27.08 396 PRO A N 1
ATOM 2848 C CA . PRO A 1 396 ? 26.595 48.812 62.240 1.00 28.38 396 PRO A CA 1
ATOM 2849 C C . PRO A 1 396 ? 25.860 47.631 62.881 1.00 29.55 396 PRO A C 1
ATOM 2850 O O . PRO A 1 396 ? 26.486 46.815 63.568 1.00 27.23 396 PRO A O 1
ATOM 2854 N N . ASP A 1 397 ? 24.558 47.520 62.633 1.00 32.60 397 ASP A N 1
ATOM 2855 C CA . ASP A 1 397 ? 23.794 46.415 63.201 1.00 36.26 397 ASP A CA 1
ATOM 2856 C C . ASP A 1 397 ? 24.123 45.055 62.563 1.00 33.59 397 ASP A C 1
ATOM 2857 O O . ASP A 1 397 ? 23.883 44.023 63.185 1.00 32.95 397 ASP A O 1
ATOM 2862 N N . LEU A 1 398 ? 24.698 45.020 61.358 1.00 30.73 398 LEU A N 1
ATOM 2863 C CA . LEU A 1 398 ? 25.200 43.749 60.831 1.00 29.87 398 LEU A CA 1
ATOM 2864 C C . LEU A 1 398 ? 26.424 43.268 61.626 1.00 28.62 398 LEU A C 1
ATOM 2865 O O . LEU A 1 398 ? 26.575 42.069 61.858 1.00 29.77 398 LEU A O 1
ATOM 2870 N N . LEU A 1 399 ? 27.287 44.195 62.041 1.00 28.54 399 LEU A N 1
ATOM 2871 C CA . LEU A 1 399 ? 28.529 43.844 62.726 1.00 28.40 399 LEU A CA 1
ATOM 2872 C C . LEU A 1 399 ? 28.303 43.165 64.078 1.00 30.18 399 LEU A C 1
ATOM 2873 O O . LEU A 1 399 ? 29.078 42.292 64.459 1.00 29.77 399 LEU A O 1
ATOM 2878 N N . THR A 1 400 ? 27.242 43.563 64.770 1.00 30.96 400 THR A N 1
ATOM 2879 C CA . THR A 1 400 ? 26.931 43.045 66.110 1.00 33.40 400 THR A CA 1
ATOM 2880 C C . THR A 1 400 ? 26.026 41.805 66.110 1.00 35.43 400 THR A C 1
ATOM 2881 O O . THR A 1 400 ? 25.811 41.202 67.164 1.00 35.47 400 THR A O 1
ATOM 2885 N N . CYS A 1 401 ? 25.496 41.423 64.950 1.00 36.20 401 CYS A N 1
ATOM 2886 C CA . CYS A 1 401 ? 24.830 40.129 64.810 1.00 38.26 401 CYS A CA 1
ATOM 2887 C C . CYS A 1 401 ? 25.826 39.020 65.086 1.00 38.89 401 CYS A C 1
ATOM 2888 O O . CYS A 1 401 ? 27.020 39.169 64.824 1.00 39.24 401 CYS A O 1
ATOM 2891 N N . THR A 1 402 ? 25.326 37.904 65.605 1.00 37.51 402 THR A N 1
ATOM 2892 C CA . THR A 1 402 ? 26.147 36.726 65.839 1.00 36.82 402 THR A CA 1
ATOM 2893 C C . THR A 1 402 ? 25.776 35.672 64.799 1.00 36.87 402 THR A C 1
ATOM 2894 O O . THR A 1 402 ? 24.698 35.744 64.207 1.00 37.39 402 THR A O 1
ATOM 2898 N N . ILE A 1 403 ? 26.669 34.718 64.553 1.00 35.95 403 ILE A N 1
ATOM 2899 C CA . ILE A 1 403 ? 26.457 33.738 63.482 1.00 36.86 403 ILE A CA 1
ATOM 2900 C C . ILE A 1 403 ? 25.310 32.753 63.744 1.00 40.12 403 ILE A C 1
ATOM 2901 O O . ILE A 1 403 ? 24.803 32.142 62.806 1.00 39.70 403 ILE A O 1
ATOM 2906 N N . GLU A 1 404 ? 24.951 32.579 65.015 1.00 44.11 404 GLU A N 1
ATOM 2907 C CA . GLU A 1 404 ? 23.759 31.828 65.426 1.00 49.00 404 GLU A CA 1
ATOM 2908 C C . GLU A 1 404 ? 23.293 32.378 66.761 1.00 50.30 404 GLU A C 1
ATOM 2909 O O . GLU A 1 404 ? 24.060 33.042 67.456 1.00 50.13 404 GLU A O 1
ATOM 2915 N N . GLU A 1 405 ? 22.047 32.098 67.135 1.00 53.32 405 GLU A N 1
ATOM 2916 C CA . GLU A 1 405 ? 21.514 32.591 68.410 1.00 54.28 405 GLU A CA 1
ATOM 2917 C C . GLU A 1 405 ? 22.384 32.179 69.604 1.00 54.40 405 GLU A C 1
ATOM 2918 O O . GLU A 1 405 ? 22.534 32.949 70.549 1.00 53.44 405 GLU A O 1
ATOM 2924 N N . LYS A 1 406 ? 22.960 30.978 69.544 1.00 56.25 406 LYS A N 1
ATOM 2925 C CA . LYS A 1 406 ? 23.766 30.434 70.640 1.00 59.39 406 LYS A CA 1
ATOM 2926 C C . LYS A 1 406 ? 25.194 30.998 70.676 1.00 57.76 406 LYS A C 1
ATOM 2927 O O . LYS A 1 406 ? 25.746 31.242 71.750 1.00 56.39 406 LYS A O 1
ATOM 2933 N N . SER A 1 407 ? 25.781 31.194 69.498 1.00 53.85 407 SER A N 1
ATOM 2934 C CA . SER A 1 407 ? 27.183 31.583 69.373 1.00 50.28 407 SER A CA 1
ATOM 2935 C C . SER A 1 407 ? 27.439 33.025 69.798 1.00 47.02 407 SER A C 1
ATOM 2936 O O . SER A 1 407 ? 26.561 33.877 69.712 1.00 45.22 407 SER A O 1
ATOM 2939 N N . GLU A 1 408 ? 28.656 33.284 70.263 1.00 46.60 408 GLU A N 1
ATOM 2940 C CA . GLU A 1 408 ? 29.091 34.648 70.537 1.00 47.21 408 GLU A CA 1
ATOM 2941 C C . GLU A 1 408 ? 30.025 35.182 69.444 1.00 41.73 408 GLU A C 1
ATOM 2942 O O . GLU A 1 408 ? 30.417 36.335 69.501 1.00 42.19 408 GLU A O 1
ATOM 2948 N N . LEU A 1 409 ? 30.359 34.354 68.452 1.00 38.18 409 LEU A N 1
ATOM 2949 C CA . LEU A 1 409 ? 31.124 34.816 67.287 1.00 38.16 409 LEU A CA 1
ATOM 2950 C C . LEU A 1 409 ? 30.275 35.770 66.446 1.00 36.97 409 LEU A C 1
ATOM 2951 O O . LEU A 1 409 ? 29.206 35.398 65.948 1.00 35.73 409 LEU A O 1
ATOM 2956 N N . THR A 1 410 ? 30.765 36.996 66.286 1.00 35.34 410 THR A N 1
ATOM 2957 C CA . THR A 1 410 ? 30.030 38.035 65.568 1.00 33.05 410 THR A CA 1
ATOM 2958 C C . THR A 1 410 ? 30.298 37.974 64.074 1.00 30.89 410 THR A C 1
ATOM 2959 O O . THR A 1 410 ? 31.284 37.397 63.619 1.00 29.37 410 THR A O 1
ATOM 2963 N N . ILE A 1 411 ? 29.404 38.589 63.315 1.00 29.69 411 ILE A N 1
ATOM 2964 C CA . ILE A 1 411 ? 29.575 38.699 61.876 1.00 28.60 411 ILE A CA 1
ATOM 2965 C C . ILE A 1 411 ? 30.768 39.611 61.568 1.00 26.34 411 ILE A C 1
ATOM 2966 O O . ILE A 1 411 ? 31.476 39.377 60.608 1.00 27.22 411 ILE A O 1
ATOM 2971 N N . ARG A 1 412 ? 31.011 40.620 62.398 1.00 26.04 412 ARG A N 1
ATOM 2972 C CA . ARG A 1 412 ? 32.261 41.396 62.312 1.00 25.54 412 ARG A CA 1
ATOM 2973 C C . ARG A 1 412 ? 33.482 40.468 62.278 1.00 24.64 412 ARG A C 1
ATOM 2974 O O . ARG A 1 412 ? 34.293 40.513 61.349 1.00 25.06 412 ARG A O 1
ATOM 2982 N N . SER A 1 413 ? 33.593 39.595 63.277 1.00 25.34 413 SER A N 1
ATOM 2983 C CA . SER A 1 413 ? 34.714 38.651 63.369 1.00 24.97 413 SER A CA 1
ATOM 2984 C C . SER A 1 413 ? 34.769 37.674 62.206 1.00 24.75 413 SER A C 1
ATOM 2985 O O . SER A 1 413 ? 35.848 37.329 61.740 1.00 25.54 413 SER A O 1
ATOM 2988 N N . LEU A 1 414 ? 33.604 37.231 61.731 1.00 25.89 414 LEU A N 1
ATOM 2989 C CA . LEU A 1 414 ? 33.553 36.316 60.594 1.00 26.41 414 LEU A CA 1
ATOM 2990 C C . LEU A 1 414 ? 34.025 37.009 59.323 1.00 24.77 414 LEU A C 1
ATOM 2991 O O . LEU A 1 414 ? 34.768 36.424 58.540 1.00 27.28 414 LEU A O 1
ATOM 2996 N N . ILE A 1 415 ? 33.602 38.258 59.133 1.00 23.84 415 ILE A N 1
ATOM 2997 C CA . ILE A 1 415 ? 34.031 39.034 57.963 1.00 22.60 415 ILE A CA 1
ATOM 2998 C C . ILE A 1 415 ? 3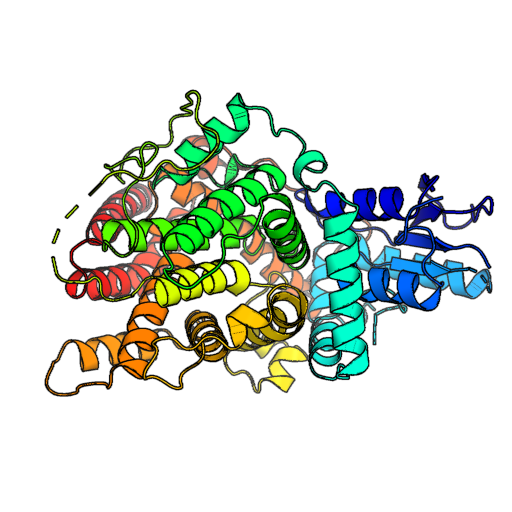5.553 39.241 57.972 1.00 21.94 415 ILE A C 1
ATOM 2999 O O . ILE A 1 415 ? 36.209 39.081 56.929 1.00 22.08 415 ILE A O 1
ATOM 3004 N N . ILE A 1 416 ? 36.114 39.589 59.136 1.00 21.94 416 ILE A N 1
ATOM 3005 C CA . ILE A 1 416 ? 37.567 39.777 59.279 1.00 22.99 416 ILE A CA 1
ATOM 3006 C C . ILE A 1 416 ? 38.300 38.489 58.924 1.00 23.33 416 ILE A C 1
ATOM 3007 O O . ILE A 1 416 ? 39.257 38.483 58.142 1.00 21.86 416 ILE A O 1
ATOM 3012 N N . SER A 1 417 ? 37.836 37.393 59.514 1.00 24.81 417 SER A N 1
ATOM 3013 C CA . SER A 1 417 ? 38.414 36.082 59.255 1.00 26.25 417 SER A CA 1
ATOM 3014 C C . SER A 1 417 ? 38.454 35.771 57.755 1.00 24.83 417 SER A C 1
ATOM 3015 O O . SER A 1 417 ? 39.486 35.367 57.218 1.00 25.72 417 SER A O 1
ATOM 3018 N N . SER A 1 418 ? 37.338 35.991 57.069 1.00 25.95 418 SER A N 1
ATOM 3019 C CA . SER A 1 418 ? 37.231 35.643 55.650 1.00 24.75 418 SER A CA 1
ATOM 3020 C C . SER A 1 418 ? 38.108 36.568 54.797 1.00 24.38 418 SER A C 1
ATOM 3021 O O . SER A 1 418 ? 38.800 36.112 53.880 1.00 22.86 418 SER A O 1
ATOM 3024 N N . ILE A 1 419 ? 38.124 37.861 55.122 1.00 23.28 419 ILE A N 1
ATOM 3025 C CA . ILE A 1 419 ? 38.991 38.766 54.396 1.00 22.97 419 ILE A CA 1
ATOM 3026 C C . ILE A 1 419 ? 40.462 38.403 54.599 1.00 22.94 419 ILE A C 1
ATOM 3027 O O . ILE A 1 419 ? 41.229 38.348 53.622 1.00 22.58 419 ILE A O 1
ATOM 3032 N N . LEU A 1 420 ? 40.860 38.134 55.842 1.00 23.34 420 LEU A N 1
ATOM 3033 C CA . LEU A 1 420 ? 42.247 37.753 56.128 1.00 26.19 420 LEU A CA 1
ATOM 3034 C C . LEU A 1 420 ? 42.649 36.460 55.410 1.00 26.50 420 LEU A C 1
ATOM 3035 O O . LEU A 1 420 ? 43.790 36.310 54.963 1.00 26.39 420 LEU A O 1
ATOM 3040 N N . ALA A 1 421 ? 41.674 35.581 55.218 1.00 26.93 421 ALA A N 1
ATOM 3041 C CA . ALA A 1 421 ? 41.899 34.308 54.540 1.00 27.24 421 ALA A CA 1
ATOM 3042 C C . ALA A 1 421 ? 42.324 34.436 53.074 1.00 29.20 421 ALA A C 1
ATOM 3043 O O . ALA A 1 421 ? 42.893 33.489 52.520 1.00 30.44 421 ALA A O 1
ATOM 3045 N N . THR A 1 422 ? 42.079 35.587 52.439 1.00 27.86 422 THR A N 1
ATOM 3046 C CA . THR A 1 422 ? 42.454 35.767 51.030 1.00 28.15 422 THR A CA 1
ATOM 3047 C C . THR A 1 422 ? 43.931 36.059 50.789 1.00 28.58 422 THR A C 1
ATOM 3048 O O . THR A 1 422 ? 44.336 36.200 49.647 1.00 29.19 422 THR A O 1
ATOM 3052 N N . ASP A 1 423 ? 44.717 36.166 51.859 1.00 29.46 423 ASP A N 1
ATOM 3053 C CA . ASP A 1 423 ? 46.167 36.316 51.774 1.00 30.72 423 ASP A CA 1
ATOM 3054 C C . ASP A 1 423 ? 46.815 35.041 51.230 1.00 32.51 423 ASP A C 1
ATOM 3055 O O . ASP A 1 423 ? 46.814 34.008 51.898 1.00 30.79 423 ASP A O 1
ATOM 3060 N N . MET A 1 424 ? 47.381 35.135 50.035 1.00 34.86 424 MET A N 1
ATOM 3061 C CA . MET A 1 424 ? 47.990 33.968 49.381 1.00 39.93 424 MET A CA 1
ATOM 3062 C C . MET A 1 424 ? 49.283 33.502 50.048 1.00 40.76 424 MET A C 1
ATOM 3063 O O . MET A 1 424 ? 49.693 32.358 49.852 1.00 43.73 424 MET A O 1
ATOM 3068 N N . GLY A 1 425 ? 49.916 34.369 50.838 1.00 40.05 425 GLY A N 1
ATOM 3069 C CA . GLY A 1 425 ? 51.032 33.958 51.685 1.00 40.88 425 GLY A CA 1
ATOM 3070 C C . GLY A 1 425 ? 50.635 32.970 52.773 1.00 41.21 425 GLY A C 1
ATOM 3071 O O . GLY A 1 425 ? 51.502 32.357 53.397 1.00 42.53 425 GLY A O 1
ATOM 3072 N N . GLU A 1 426 ? 49.330 32.825 53.018 1.00 41.41 426 GLU A N 1
ATOM 3073 C CA . GLU A 1 426 ? 48.806 31.864 53.989 1.00 42.98 426 GLU A CA 1
ATOM 3074 C C . GLU A 1 426 ? 48.032 30.731 53.313 1.00 42.68 426 GLU A C 1
ATOM 3075 O O . GLU A 1 426 ? 47.304 30.001 53.983 1.00 40.86 426 GLU A O 1
ATOM 3081 N N . HIS A 1 427 ? 48.180 30.602 51.995 1.00 44.28 427 HIS A N 1
ATOM 3082 C CA . HIS A 1 427 ? 47.447 29.609 51.201 1.00 46.07 427 HIS A CA 1
ATOM 3083 C C . HIS A 1 427 ? 47.618 28.199 51.766 1.00 47.76 427 HIS A C 1
ATOM 3084 O O . HIS A 1 427 ? 46.635 27.481 51.969 1.00 44.03 427 HIS A O 1
ATOM 3091 N N . ASN A 1 428 ? 48.868 27.822 52.027 1.00 49.11 428 ASN A N 1
ATOM 3092 C CA . ASN A 1 428 ? 49.189 26.477 52.519 1.00 50.44 428 ASN A CA 1
ATOM 3093 C C . ASN A 1 428 ? 48.540 26.149 53.863 1.00 51.21 428 ASN A C 1
ATOM 3094 O O . ASN A 1 428 ? 48.148 25.004 54.102 1.00 51.52 428 ASN A O 1
ATOM 3099 N N . GLU A 1 429 ? 48.409 27.151 54.729 1.00 50.34 429 GLU A N 1
ATOM 3100 C CA . GLU A 1 429 ? 47.840 26.931 56.053 1.00 51.45 429 GLU A CA 1
ATOM 3101 C C . GLU A 1 429 ? 46.367 26.523 55.953 1.00 49.29 429 GLU A C 1
ATOM 3102 O O . GLU A 1 429 ? 45.939 25.604 56.653 1.00 50.57 429 GLU A O 1
ATOM 3108 N N . TYR A 1 430 ? 45.601 27.176 55.074 1.00 46.39 430 TYR A N 1
ATOM 3109 C CA . TYR A 1 430 ? 44.180 26.820 54.878 1.00 45.76 430 TYR A CA 1
ATOM 3110 C C . TYR A 1 430 ? 44.020 25.476 54.159 1.00 46.12 430 TYR A C 1
ATOM 3111 O O . TYR A 1 430 ? 43.101 24.722 54.459 1.00 46.36 430 TYR A O 1
ATOM 3120 N N . VAL A 1 431 ? 44.924 25.180 53.233 1.00 48.29 431 VAL A N 1
ATOM 3121 C CA . VAL A 1 431 ? 44.937 23.879 52.561 1.00 53.19 431 VAL A CA 1
ATOM 3122 C C . VAL A 1 431 ? 45.153 22.747 53.571 1.00 54.46 431 VAL A C 1
ATOM 3123 O O . VAL A 1 431 ? 44.493 21.711 53.491 1.00 55.90 431 VAL A O 1
ATOM 3127 N N . ASN A 1 432 ? 46.069 22.956 54.517 1.00 55.41 432 ASN A N 1
ATOM 3128 C CA . ASN A 1 432 ? 46.339 21.979 55.576 1.00 55.47 432 ASN A CA 1
ATOM 3129 C C . ASN A 1 432 ? 45.254 21.930 56.653 1.00 55.79 432 ASN A C 1
ATOM 3130 O O . ASN A 1 432 ? 45.012 20.877 57.242 1.00 57.94 432 ASN A O 1
ATOM 3135 N N . ARG A 1 433 ? 44.606 23.063 56.915 1.00 56.24 433 ARG A N 1
ATOM 3136 C CA . ARG A 1 433 ? 43.457 23.101 57.833 1.00 56.96 433 ARG A CA 1
ATOM 3137 C C . ARG A 1 433 ? 42.235 22.398 57.242 1.00 57.65 433 ARG A C 1
ATOM 3138 O O . ARG A 1 433 ? 41.361 21.934 57.979 1.00 57.25 433 ARG A O 1
ATOM 3146 N N . LEU A 1 434 ? 42.177 22.346 55.913 1.00 57.07 434 LEU A N 1
ATOM 3147 C CA . LEU A 1 434 ? 41.163 21.576 55.199 1.00 58.62 434 LEU A CA 1
ATOM 3148 C C . LEU A 1 434 ? 41.459 20.075 55.308 1.00 60.90 434 LEU A C 1
ATOM 3149 O O . LEU A 1 434 ? 40.555 19.275 55.564 1.00 60.33 434 LEU A O 1
ATOM 3154 N N . LYS A 1 435 ? 42.723 19.700 55.121 1.00 62.49 435 LYS A N 1
ATOM 3155 C CA . LYS A 1 435 ? 43.135 18.297 55.248 1.00 64.64 435 LYS A CA 1
ATOM 3156 C C . LYS A 1 435 ? 42.929 17.762 56.669 1.00 64.02 435 LYS A C 1
ATOM 3157 O O . LYS A 1 435 ? 42.453 16.643 56.843 1.00 63.83 435 LYS A O 1
ATOM 3163 N N . SER A 1 436 ? 43.261 18.563 57.678 1.00 64.26 436 SER A N 1
ATOM 3164 C CA . SER A 1 436 ? 42.974 18.197 59.069 1.00 65.62 436 SER A CA 1
ATOM 3165 C C . SER A 1 436 ? 41.474 18.052 59.333 1.00 67.07 436 SER A C 1
ATOM 3166 O O . SER A 1 436 ? 41.057 17.168 60.082 1.00 66.90 436 SER A O 1
ATOM 3169 N N . PHE A 1 437 ? 40.670 18.927 58.729 1.00 66.86 437 PHE A N 1
ATOM 3170 C CA . PHE A 1 437 ? 39.211 18.882 58.884 1.00 65.46 437 PHE A CA 1
ATOM 3171 C C . PHE A 1 437 ? 38.621 17.635 58.233 1.00 68.76 437 PHE A C 1
ATOM 3172 O O . PHE A 1 437 ? 37.844 16.906 58.856 1.00 65.17 437 PHE A O 1
ATOM 3180 N N . LYS A 1 438 ? 39.003 17.406 56.980 1.00 73.84 438 LYS A N 1
ATOM 3181 C CA . LYS A 1 438 ? 38.485 16.291 56.190 1.00 80.24 438 LYS A CA 1
ATOM 3182 C C . LYS A 1 438 ? 38.813 14.961 56.874 1.00 82.76 438 LYS A C 1
ATOM 3183 O O . LYS A 1 438 ? 37.955 14.086 56.982 1.00 85.21 438 LYS A O 1
ATOM 3189 N N . THR A 1 439 ? 40.054 14.825 57.340 1.00 85.17 439 THR A N 1
ATOM 3190 C CA . THR A 1 439 ? 40.442 13.723 58.220 1.00 84.85 439 THR A CA 1
ATOM 3191 C C . THR A 1 439 ? 39.693 13.876 59.543 1.00 88.21 439 THR A C 1
ATOM 3192 O O . THR A 1 439 ? 40.192 14.491 60.485 1.00 89.32 439 THR A O 1
ATOM 3196 N N . HIS A 1 440 ? 38.503 13.285 59.612 1.00 92.34 440 HIS A N 1
ATOM 3197 C CA . HIS A 1 440 ? 37.543 13.551 60.694 1.00 96.74 440 HIS A CA 1
ATOM 3198 C C . HIS A 1 440 ? 38.059 13.325 62.126 1.00 98.43 440 HIS A C 1
ATOM 3199 O O . HIS A 1 440 ? 37.381 13.697 63.082 1.00 98.96 440 HIS A O 1
ATOM 3206 N N . ASN A 1 441 ? 39.236 12.718 62.279 1.00 101.57 441 ASN A N 1
ATOM 3207 C CA . ASN A 1 441 ? 39.848 12.545 63.601 1.00 102.80 441 ASN A CA 1
ATOM 3208 C C . ASN A 1 441 ? 39.972 13.872 64.362 1.00 102.50 441 ASN A C 1
ATOM 3209 O O . ASN A 1 441 ? 39.560 13.963 65.519 1.00 101.97 441 ASN A O 1
ATOM 3214 N N . GLU A 1 442 ? 40.530 14.889 63.703 1.00 102.61 442 GLU A N 1
ATOM 3215 C CA . GLU A 1 442 ? 40.649 16.237 64.281 1.00 99.14 442 GLU A CA 1
ATOM 3216 C C . GLU A 1 442 ? 39.421 17.085 63.932 1.00 94.07 442 GLU A C 1
ATOM 3217 O O . GLU A 1 442 ? 39.246 17.486 62.778 1.00 95.12 442 GLU A O 1
ATOM 3223 N N . ILE A 1 443 ? 38.583 17.352 64.936 1.00 87.79 443 ILE A N 1
ATOM 3224 C CA . ILE A 1 443 ? 37.302 18.040 64.741 1.00 82.40 443 ILE A CA 1
ATOM 3225 C C . ILE A 1 443 ? 37.353 19.478 65.273 1.00 78.26 443 ILE A C 1
ATOM 3226 O O . ILE A 1 443 ? 38.042 19.763 66.256 1.00 76.48 443 ILE A O 1
ATOM 3231 N N . LEU A 1 444 ? 36.625 20.374 64.603 1.00 70.89 444 LEU A N 1
ATOM 3232 C CA . LEU A 1 444 ? 36.459 21.762 65.040 1.00 64.37 444 LEU A CA 1
ATOM 3233 C C . LEU A 1 444 ? 35.083 21.946 65.661 1.00 58.66 444 LEU A C 1
ATOM 3234 O O . LEU A 1 444 ? 34.152 21.217 65.330 1.00 60.13 444 LEU A O 1
ATOM 3239 N N . ASN A 1 445 ? 34.950 22.933 66.544 1.00 54.03 445 ASN A N 1
ATOM 3240 C CA . ASN A 1 445 ? 33.626 23.364 67.008 1.00 52.34 445 ASN A CA 1
ATOM 3241 C C . ASN A 1 445 ? 32.853 24.052 65.869 1.00 49.62 445 ASN A C 1
ATOM 3242 O O . ASN A 1 445 ? 33.375 24.197 64.756 1.00 48.10 445 ASN A O 1
ATOM 3247 N N . HIS A 1 446 ? 31.617 24.461 66.140 1.00 47.55 446 HIS A N 1
ATOM 3248 C CA . HIS A 1 446 ? 30.764 25.042 65.106 1.00 47.96 446 HIS A CA 1
ATOM 3249 C C . HIS A 1 446 ? 31.331 26.374 64.584 1.00 46.99 446 HIS A C 1
ATOM 3250 O O . HIS A 1 446 ? 31.435 26.569 63.375 1.00 45.67 446 HIS A O 1
ATOM 3257 N N . ASP A 1 447 ? 31.709 27.267 65.499 1.00 46.78 447 ASP A N 1
ATOM 3258 C CA . ASP A 1 447 ? 32.287 28.569 65.135 1.00 45.71 447 ASP A CA 1
ATOM 3259 C C . ASP A 1 447 ? 33.467 28.425 64.169 1.00 45.15 447 ASP A C 1
ATOM 3260 O O . ASP A 1 447 ? 33.474 29.039 63.098 1.00 44.25 447 ASP A O 1
ATOM 3265 N N . ASN A 1 448 ? 34.451 27.602 64.528 1.00 43.31 448 ASN A N 1
ATOM 3266 C CA . ASN A 1 448 ? 35.629 27.407 63.671 1.00 43.48 448 ASN A CA 1
ATOM 3267 C C . ASN A 1 448 ? 35.336 26.637 62.379 1.00 42.39 448 ASN A C 1
ATOM 3268 O O . ASN A 1 448 ? 36.080 26.750 61.404 1.00 40.79 448 ASN A O 1
ATOM 3273 N N . THR A 1 449 ? 34.255 25.862 62.371 1.00 41.79 449 THR A N 1
ATOM 3274 C CA . THR A 1 449 ? 33.785 25.197 61.153 1.00 41.10 449 THR A CA 1
ATOM 3275 C C . THR A 1 449 ? 33.178 26.212 60.175 1.00 38.40 449 THR A C 1
ATOM 3276 O O . THR A 1 449 ? 33.462 26.173 58.980 1.00 37.60 449 THR A O 1
ATOM 3280 N N . VAL A 1 450 ? 32.344 27.106 60.690 1.00 37.70 450 VAL A N 1
ATOM 3281 C CA . VAL A 1 450 ? 31.782 28.198 59.880 1.00 36.70 450 VAL A CA 1
ATOM 3282 C C . VAL A 1 450 ? 32.923 29.046 59.294 1.00 35.42 450 VAL A C 1
ATOM 3283 O O . VAL A 1 450 ? 32.939 29.320 58.093 1.00 32.48 450 VAL A O 1
ATOM 3287 N N . LYS A 1 451 ? 33.889 29.414 60.137 1.00 34.41 451 LYS A N 1
ATOM 3288 C CA . LYS A 1 451 ? 35.056 30.185 59.693 1.00 35.00 451 LYS A CA 1
ATOM 3289 C C . LYS A 1 451 ? 35.812 29.511 58.569 1.00 34.00 451 LYS A C 1
ATOM 3290 O O . LYS A 1 451 ? 36.208 30.161 57.610 1.00 31.84 451 LYS A O 1
ATOM 3296 N N . LEU A 1 452 ? 36.036 28.205 58.690 1.00 34.89 452 LEU A N 1
ATOM 3297 C CA . LEU A 1 452 ? 36.842 27.497 57.707 1.00 34.34 452 LEU A CA 1
ATOM 3298 C C . LEU A 1 452 ? 36.126 27.369 56.370 1.00 33.18 452 LEU A C 1
ATOM 3299 O O . LEU A 1 452 ? 36.732 27.591 55.324 1.00 34.80 452 LEU A O 1
ATOM 3304 N N . ILE A 1 453 ? 34.854 26.989 56.392 1.00 33.69 453 ILE A N 1
ATOM 3305 C CA . ILE A 1 453 ? 34.098 26.878 55.147 1.00 34.01 453 ILE A CA 1
ATOM 3306 C C . ILE A 1 453 ? 34.027 28.247 54.465 1.00 32.31 453 ILE A C 1
ATOM 3307 O O . ILE A 1 453 ? 34.277 28.365 53.270 1.00 32.60 453 ILE A O 1
ATOM 3312 N N . SER A 1 454 ? 33.713 29.271 55.248 1.00 33.20 454 SER A N 1
ATOM 3313 C CA . SER A 1 454 ? 33.686 30.651 54.752 1.00 32.26 454 SER A CA 1
ATOM 3314 C C . SER A 1 454 ? 35.025 31.041 54.130 1.00 31.41 454 SER A C 1
ATOM 3315 O O . SER A 1 454 ? 35.059 31.579 53.021 1.00 32.12 454 SER A O 1
ATOM 3318 N N . ALA A 1 455 ? 36.123 30.730 54.826 1.00 30.91 455 ALA A N 1
ATOM 3319 C CA . ALA A 1 455 ? 37.471 31.021 54.339 1.00 30.75 455 ALA A CA 1
ATOM 3320 C C . ALA A 1 455 ? 37.783 30.327 53.024 1.00 31.05 455 ALA A C 1
ATOM 3321 O O . ALA A 1 455 ? 38.374 30.911 52.12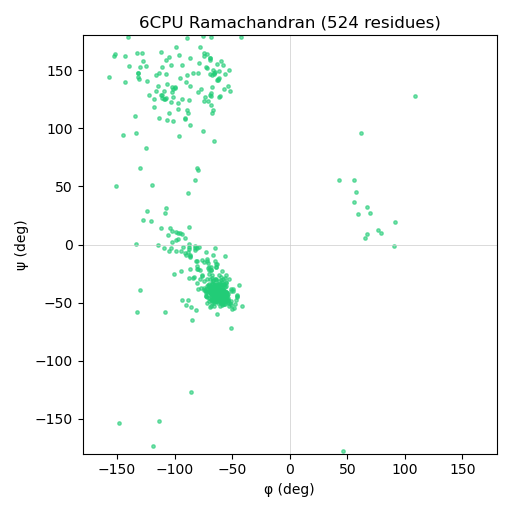0 1.00 31.10 455 ALA A O 1
ATOM 3323 N N . LEU A 1 456 ? 37.395 29.064 52.918 1.00 32.24 456 LEU A N 1
ATOM 3324 C CA . LEU A 1 456 ? 37.647 28.310 51.704 1.00 32.12 456 LEU A CA 1
ATOM 3325 C C . LEU A 1 456 ? 36.831 28.838 50.534 1.00 29.51 456 LEU A C 1
ATOM 3326 O O . LEU A 1 456 ? 37.320 28.897 49.421 1.00 32.33 456 LEU A O 1
ATOM 3331 N N . LEU A 1 457 ? 35.593 29.221 50.788 1.00 29.67 457 LEU A N 1
ATOM 3332 C CA . LEU A 1 457 ? 34.729 29.698 49.714 1.00 30.20 457 LEU A CA 1
ATOM 3333 C C . LEU A 1 457 ? 35.224 31.041 49.176 1.00 28.90 457 LEU A C 1
ATOM 3334 O O . LEU A 1 457 ? 35.363 31.207 47.966 1.00 28.45 457 LEU A O 1
ATOM 3339 N N . ILE A 1 458 ? 35.548 31.973 50.074 1.00 28.70 458 ILE A N 1
ATOM 3340 C CA . ILE A 1 458 ? 36.056 33.272 49.633 1.00 27.28 458 ILE A CA 1
ATOM 3341 C C . ILE A 1 458 ? 37.408 33.099 48.942 1.00 26.51 458 ILE A C 1
ATOM 3342 O O . ILE A 1 458 ? 37.684 33.783 47.981 1.00 25.96 458 ILE A O 1
ATOM 3347 N N . LYS A 1 459 ? 38.246 32.163 49.398 1.00 28.21 459 LYS A N 1
ATOM 3348 C CA . LYS A 1 459 ? 39.510 31.884 48.698 1.00 28.98 459 LYS A CA 1
ATOM 3349 C C . LYS A 1 459 ? 39.283 31.433 47.268 1.00 28.26 459 LYS A C 1
ATOM 3350 O O . LYS A 1 459 ? 39.967 31.879 46.345 1.00 29.29 459 LYS A O 1
ATOM 3356 N N . CYS A 1 460 ? 38.339 30.514 47.099 1.00 31.10 460 CYS A N 1
ATOM 3357 C CA . CYS A 1 460 ? 38.014 29.981 45.774 1.00 30.95 460 CYS A CA 1
ATOM 3358 C C . CYS A 1 460 ? 37.463 31.100 44.882 1.00 29.27 460 CYS A C 1
ATOM 3359 O O . CYS A 1 460 ? 37.893 31.267 43.739 1.00 30.75 460 CYS A O 1
ATOM 3362 N N . ALA A 1 461 ? 36.541 31.885 45.429 1.00 28.17 461 ALA A N 1
ATOM 3363 C CA . ALA A 1 461 ? 35.966 33.032 44.701 1.00 26.61 461 ALA A CA 1
ATOM 3364 C C . ALA A 1 461 ? 37.033 34.026 44.267 1.00 27.85 461 ALA A C 1
ATOM 3365 O O . ALA A 1 461 ? 37.046 34.476 43.119 1.00 27.82 461 ALA A O 1
ATOM 3367 N N . ASP A 1 462 ? 37.945 34.362 45.181 1.00 27.09 462 ASP A N 1
ATOM 3368 C CA . ASP A 1 462 ? 38.988 35.336 44.872 1.00 28.27 462 ASP A CA 1
ATOM 3369 C C . ASP A 1 462 ? 39.903 34.897 43.724 1.00 29.50 462 ASP A C 1
ATOM 3370 O O . ASP A 1 462 ? 40.368 35.738 42.949 1.00 29.82 462 ASP A O 1
ATOM 3375 N N . ILE A 1 463 ? 40.168 33.592 43.604 1.00 28.62 463 ILE A N 1
ATOM 3376 C CA . ILE A 1 463 ? 41.034 33.091 42.522 1.00 29.14 463 ILE A CA 1
ATOM 3377 C C . ILE A 1 463 ? 40.233 32.346 41.446 1.00 30.77 463 ILE A C 1
ATOM 3378 O O . ILE A 1 463 ? 40.751 31.439 40.788 1.00 30.43 463 ILE A O 1
ATOM 3383 N N . SER A 1 464 ? 38.985 32.761 41.238 1.00 31.23 464 SER A N 1
ATOM 3384 C CA . SER A 1 464 ? 38.061 32.030 40.363 1.00 30.92 464 SER A CA 1
ATOM 3385 C C . SER A 1 464 ? 38.219 32.339 38.878 1.00 30.83 464 SER A C 1
ATOM 3386 O O . SER A 1 464 ? 37.536 31.720 38.054 1.00 33.21 464 SER A O 1
ATOM 3389 N N . ASN A 1 465 ? 39.110 33.263 38.514 1.00 30.03 465 ASN A N 1
ATOM 3390 C CA . ASN A 1 465 ? 39.290 33.627 37.118 1.00 31.10 465 ASN A CA 1
ATOM 3391 C C . ASN A 1 465 ? 39.588 32.412 36.233 1.00 33.49 465 ASN A C 1
ATOM 3392 O O . ASN A 1 465 ? 39.061 32.320 35.126 1.00 34.44 465 ASN A O 1
ATOM 3397 N N . VAL A 1 466 ? 40.439 31.505 36.719 1.00 32.64 466 VAL A N 1
ATOM 3398 C CA . VAL A 1 466 ? 40.771 30.281 35.963 1.00 34.62 466 VAL A CA 1
ATOM 3399 C C . VAL A 1 466 ? 39.627 29.260 35.890 1.00 35.25 466 VAL A C 1
ATOM 3400 O O . VAL A 1 466 ? 39.704 28.332 35.077 1.00 36.14 466 VAL A O 1
ATOM 3404 N N . THR A 1 467 ? 38.609 29.412 36.745 1.00 33.34 467 THR A N 1
ATOM 3405 C CA . THR A 1 467 ? 37.415 28.555 36.758 1.00 33.52 467 THR A CA 1
ATOM 3406 C C . THR A 1 467 ? 36.226 29.101 35.942 1.00 33.60 467 THR A C 1
ATOM 3407 O O . THR A 1 467 ? 35.207 28.424 35.811 1.00 34.62 467 THR A O 1
ATOM 3411 N N . ARG A 1 468 ? 36.341 30.318 35.417 1.00 32.32 468 ARG A N 1
ATOM 3412 C CA . ARG A 1 468 ? 35.331 30.842 34.496 1.00 33.07 468 ARG A CA 1
ATOM 3413 C C . ARG A 1 468 ? 35.568 30.240 33.120 1.00 34.72 468 ARG A C 1
ATOM 3414 O O . ARG A 1 468 ? 36.703 29.873 32.798 1.00 33.34 468 ARG A O 1
ATOM 3422 N N . PRO A 1 469 ? 34.520 30.191 32.280 1.00 35.05 469 PRO A N 1
ATOM 3423 C CA . PRO A 1 469 ? 34.724 29.773 30.892 1.00 36.52 469 PRO A CA 1
ATOM 3424 C C . PRO A 1 469 ? 35.826 30.548 30.171 1.00 37.89 469 PRO A C 1
ATOM 3425 O O . PRO A 1 469 ? 36.080 31.723 30.460 1.00 36.48 469 PRO A O 1
ATOM 3429 N N . LEU A 1 470 ? 36.458 29.868 29.224 1.00 37.65 470 LEU A N 1
ATOM 3430 C CA . LEU A 1 470 ? 37.711 30.297 28.613 1.00 37.58 470 LEU A CA 1
ATOM 3431 C C . LEU A 1 470 ? 37.792 31.756 28.170 1.00 37.39 470 LEU A C 1
ATOM 3432 O O . LEU A 1 470 ? 38.783 32.424 28.463 1.00 37.65 470 LEU A O 1
ATOM 3437 N N . ARG A 1 471 ? 36.775 32.252 27.465 1.00 35.91 471 ARG A N 1
ATOM 3438 C CA . ARG A 1 471 ? 36.830 33.607 26.922 1.00 35.86 471 ARG A CA 1
ATOM 3439 C C . ARG A 1 471 ? 36.899 34.661 28.037 1.00 34.54 471 ARG A C 1
ATOM 3440 O O . ARG A 1 471 ? 37.687 35.611 27.962 1.00 35.03 471 ARG A O 1
ATOM 3448 N N . VAL A 1 472 ? 36.061 34.486 29.052 1.00 35.37 472 VAL A N 1
ATOM 3449 C CA . VAL A 1 472 ? 36.018 35.408 30.193 1.00 34.92 472 VAL A CA 1
ATOM 3450 C C . VAL A 1 472 ? 37.305 35.276 31.004 1.00 34.71 472 VAL A C 1
ATOM 3451 O O . VAL A 1 472 ? 37.847 36.272 31.484 1.00 31.76 472 VAL A O 1
ATOM 3455 N N . SER A 1 473 ? 37.781 34.039 31.155 1.00 34.46 473 SER A N 1
ATOM 3456 C CA . SER A 1 473 ? 39.003 33.765 31.906 1.00 33.44 473 SER A CA 1
ATOM 3457 C C . SER A 1 473 ? 40.175 34.483 31.279 1.00 33.23 473 SER A C 1
ATOM 3458 O O . SER A 1 473 ? 41.018 35.031 31.986 1.00 31.99 473 SER A O 1
ATOM 3461 N N . ALA A 1 474 ? 40.218 34.506 29.949 1.00 32.44 474 ALA A N 1
ATOM 3462 C CA . ALA A 1 474 ? 41.282 35.188 29.222 1.00 32.82 474 ALA A CA 1
ATOM 3463 C C . ALA A 1 474 ? 41.220 36.705 29.374 1.00 32.07 474 ALA A C 1
ATOM 3464 O O . ALA A 1 474 ? 42.256 37.357 29.440 1.00 32.30 474 ALA A O 1
ATOM 3466 N N . GLN A 1 475 ? 40.014 37.264 29.393 1.00 29.58 475 GLN A N 1
ATOM 3467 C CA . GLN A 1 475 ? 39.847 38.717 29.574 1.00 28.43 475 GLN A CA 1
ATOM 3468 C C . GLN A 1 475 ? 40.439 39.149 30.916 1.00 25.84 475 GLN A C 1
ATOM 3469 O O . GLN A 1 475 ? 41.131 40.152 30.993 1.00 27.30 475 GLN A O 1
ATOM 3475 N N . TRP A 1 476 ? 40.161 38.375 31.957 1.00 25.31 476 TRP A N 1
ATOM 3476 C CA . TRP A 1 476 ? 40.725 38.619 33.292 1.00 26.51 476 TRP A CA 1
ATOM 3477 C C . TRP A 1 476 ? 42.250 38.513 33.290 1.00 27.88 476 TRP A C 1
ATOM 3478 O O . TRP A 1 476 ? 42.931 39.325 33.897 1.00 28.20 476 TRP A O 1
ATOM 3489 N N . ALA A 1 477 ? 42.785 37.505 32.598 1.00 28.69 477 ALA A N 1
ATOM 3490 C CA . ALA A 1 477 ? 44.232 37.325 32.505 1.00 29.34 477 ALA A CA 1
ATOM 3491 C C . ALA A 1 477 ? 44.910 38.546 31.914 1.00 29.69 477 ALA A C 1
ATOM 3492 O O . ALA A 1 477 ? 46.003 38.933 32.332 1.00 28.66 477 ALA A O 1
ATOM 3494 N N . MET A 1 478 ? 44.264 39.148 30.926 1.00 29.00 478 MET A N 1
ATOM 3495 C CA . MET A 1 478 ? 44.760 40.354 30.309 1.00 30.97 478 MET A CA 1
ATOM 3496 C C . MET A 1 478 ? 44.827 41.550 31.269 1.00 29.64 478 MET A C 1
ATOM 3497 O O . MET A 1 478 ? 45.831 42.261 31.313 1.00 28.34 478 MET A O 1
ATOM 3502 N N . VAL A 1 479 ? 43.747 41.810 31.999 1.00 29.24 479 VAL A N 1
ATOM 3503 C CA . VAL A 1 479 ? 43.760 42.965 32.908 1.00 27.35 479 VAL A CA 1
ATOM 3504 C C . VAL A 1 479 ? 44.700 42.724 34.103 1.00 26.30 479 VAL A C 1
ATOM 3505 O O . VAL A 1 479 ? 45.361 43.657 34.557 1.00 24.78 479 VAL A O 1
ATOM 3509 N N . LEU A 1 480 ? 44.802 41.478 34.563 1.00 25.63 480 LEU A N 1
ATOM 3510 C CA . LEU A 1 480 ? 45.757 41.113 35.611 1.00 27.38 480 LEU A CA 1
ATOM 3511 C C . LEU A 1 480 ? 47.192 41.392 35.154 1.00 26.77 480 LEU A C 1
ATOM 3512 O O . LEU A 1 480 ? 47.984 41.948 35.907 1.00 24.36 480 LEU A O 1
ATOM 3517 N N . SER A 1 481 ? 47.513 41.049 33.906 1.00 28.56 481 SER A N 1
ATOM 3518 C CA . SER A 1 481 ? 48.815 41.407 33.327 1.00 27.85 481 SER A CA 1
ATOM 3519 C C . SER A 1 481 ? 49.074 42.907 33.239 1.00 27.70 481 SER A C 1
ATOM 3520 O O . SER A 1 481 ? 50.215 43.347 33.409 1.00 26.38 481 SER A O 1
ATOM 3523 N N . ARG A 1 482 ? 48.041 43.708 32.966 1.00 26.38 482 ARG A N 1
ATOM 3524 C CA . ARG A 1 482 ? 48.232 45.155 32.920 1.00 26.44 482 ARG A CA 1
ATOM 3525 C C . ARG A 1 482 ? 48.682 45.679 34.288 1.00 25.30 482 ARG A C 1
ATOM 3526 O O . ARG A 1 482 ? 49.591 46.515 34.365 1.00 25.06 482 ARG A O 1
ATOM 3534 N N . GLU A 1 483 ? 48.037 45.194 35.340 1.00 24.77 483 GLU A N 1
ATOM 3535 C CA . GLU A 1 483 ? 48.360 45.637 36.699 1.00 25.30 483 GLU A CA 1
ATOM 3536 C C . GLU A 1 483 ? 49.756 45.160 37.109 1.00 25.58 483 GLU A C 1
ATOM 3537 O O . GLU A 1 483 ? 50.507 45.918 37.695 1.00 24.89 483 GLU A O 1
ATOM 3543 N N . PHE A 1 484 ? 50.104 43.919 36.769 1.00 27.26 484 PHE A N 1
ATOM 3544 C CA . PHE A 1 484 ? 51.472 43.408 36.947 1.00 29.58 484 PHE A CA 1
ATOM 3545 C C . PHE A 1 484 ? 52.508 44.318 36.293 1.00 27.76 484 PHE A C 1
ATOM 3546 O O . PHE A 1 484 ? 53.525 44.634 36.916 1.00 27.64 484 PHE A O 1
ATOM 3554 N N . ALA A 1 485 ? 52.255 44.747 35.056 1.00 26.55 485 ALA A N 1
ATOM 3555 C CA . ALA A 1 485 ? 53.188 45.622 34.327 1.00 26.11 485 ALA A CA 1
ATOM 3556 C C . ALA A 1 485 ? 53.336 47.001 34.972 1.00 25.21 485 ALA A C 1
ATOM 3557 O O . ALA A 1 485 ? 54.415 47.584 34.963 1.00 22.42 485 ALA A O 1
ATOM 3559 N N . GLU A 1 486 ? 52.238 47.530 35.519 1.00 23.69 486 GLU A N 1
ATOM 3560 C CA . GLU A 1 486 ? 52.303 48.789 36.258 1.00 23.18 486 GLU A CA 1
ATOM 3561 C C . GLU A 1 486 ? 53.164 48.649 37.517 1.00 23.38 486 GLU A C 1
ATOM 3562 O O . GLU A 1 486 ? 53.937 49.549 37.837 1.00 24.37 486 GLU A O 1
ATOM 3568 N N . VAL A 1 487 ? 53.036 47.534 38.226 1.00 22.33 487 VAL A N 1
ATOM 3569 C CA . VAL A 1 487 ? 53.862 47.309 39.418 1.00 24.91 487 VAL A CA 1
ATOM 3570 C C . VAL A 1 487 ? 55.349 47.232 39.032 1.00 26.03 487 VAL A C 1
ATOM 3571 O O . VAL A 1 487 ? 56.209 47.810 39.703 1.00 24.56 487 VAL A O 1
ATOM 3575 N N . GLU A 1 488 ? 55.648 46.566 37.916 1.00 26.12 488 GLU A N 1
ATOM 3576 C CA . GLU A 1 488 ? 57.033 46.521 37.420 1.00 26.87 488 GLU A CA 1
ATOM 3577 C C . GLU A 1 488 ? 57.559 47.918 37.090 1.00 25.09 488 GLU A C 1
ATOM 3578 O O . GLU A 1 488 ? 58.708 48.231 37.373 1.00 25.20 488 GLU A O 1
ATOM 3584 N N . LEU A 1 489 ? 56.712 48.773 36.523 1.00 24.77 489 LEU A N 1
ATOM 3585 C CA . LEU A 1 489 ? 57.112 50.124 36.171 1.00 24.88 489 LEU A CA 1
ATOM 3586 C C . LEU A 1 489 ? 57.330 50.979 37.436 1.00 23.35 489 LEU A C 1
ATOM 3587 O O . LEU A 1 489 ? 58.258 51.775 37.503 1.00 22.19 489 LEU A O 1
ATOM 3592 N N . LEU A 1 490 ? 56.472 50.804 38.439 1.00 21.68 490 LEU A N 1
ATOM 3593 C CA . LEU A 1 490 ? 56.654 51.509 39.711 1.00 21.51 490 LEU A CA 1
ATOM 3594 C C . LEU A 1 490 ? 57.969 51.124 40.393 1.00 21.77 490 LEU A C 1
ATOM 3595 O O . LEU A 1 490 ? 58.692 51.989 40.858 1.00 22.11 490 LEU A O 1
ATOM 3600 N N . LYS A 1 491 ? 58.269 49.829 40.436 1.00 22.51 491 LYS A N 1
ATOM 3601 C CA . LYS A 1 491 ? 59.551 49.352 40.965 1.00 24.54 491 LYS A CA 1
ATOM 3602 C C . LYS A 1 491 ? 60.742 49.997 40.236 1.00 24.34 491 LYS A C 1
ATOM 3603 O O . LYS A 1 491 ? 61.705 50.440 40.866 1.00 25.04 491 LYS A O 1
ATOM 3609 N N . SER A 1 492 ? 60.670 50.069 38.913 1.00 25.39 492 SER A N 1
ATOM 3610 C CA . SER A 1 492 ? 61.750 50.698 38.141 1.00 25.59 492 SER A CA 1
ATOM 3611 C C . SER A 1 492 ? 61.886 52.192 38.438 1.00 25.23 492 SER A C 1
ATOM 3612 O O . SER A 1 492 ? 62.999 52.706 38.542 1.00 27.25 492 SER A O 1
ATOM 3615 N N . VAL A 1 493 ? 60.766 52.894 38.630 1.00 23.85 493 VAL A N 1
ATOM 3616 C CA . VAL A 1 493 ? 60.818 54.304 39.009 1.00 23.21 493 VAL A CA 1
ATOM 3617 C C . VAL A 1 493 ? 61.513 54.452 40.365 1.00 22.51 493 VAL A C 1
ATOM 3618 O O . VAL A 1 493 ? 62.368 55.313 40.539 1.00 23.19 493 VAL A O 1
ATOM 3622 N N . ILE A 1 494 ? 61.117 53.643 41.344 1.00 22.84 494 ILE A N 1
ATOM 3623 C CA . ILE A 1 494 ? 61.720 53.750 42.674 1.00 22.89 494 ILE A CA 1
ATOM 3624 C C . ILE A 1 494 ? 63.223 53.431 42.625 1.00 25.27 494 ILE A C 1
ATOM 3625 O O . ILE A 1 494 ? 64.036 54.133 43.233 1.00 24.47 494 ILE A O 1
ATOM 3630 N N . LYS A 1 495 ? 63.573 52.380 41.895 1.00 26.79 495 LYS A N 1
ATOM 3631 C CA . LYS A 1 495 ? 64.980 51.960 41.749 1.00 28.93 495 LYS A CA 1
ATOM 3632 C C . LYS A 1 495 ? 65.791 52.892 40.861 1.00 31.00 495 LYS A C 1
ATOM 3633 O O . LYS A 1 495 ? 67.010 52.726 40.736 1.00 31.29 495 LYS A O 1
ATOM 3639 N N . LYS A 1 496 ? 65.115 53.854 40.235 1.00 32.29 496 LYS A N 1
ATOM 3640 C CA . LYS A 1 496 ? 65.730 54.829 39.353 1.00 34.71 496 LYS A CA 1
ATOM 3641 C C . LYS A 1 496 ? 66.269 54.152 38.083 1.00 34.05 496 LYS A C 1
ATOM 3642 O O . LYS A 1 496 ? 67.274 54.588 37.524 1.00 35.17 496 LYS A O 1
ATOM 3648 N N . ASP A 1 497 ? 65.586 53.093 37.645 1.00 31.94 497 ASP A N 1
ATOM 3649 C CA . ASP A 1 497 ? 65.934 52.368 36.418 1.00 32.69 497 ASP A CA 1
ATOM 3650 C C . ASP A 1 497 ? 65.170 52.893 35.198 1.00 34.25 497 ASP A C 1
ATOM 3651 O O . ASP A 1 497 ? 65.370 52.392 34.092 1.00 35.59 497 ASP A O 1
ATOM 3656 N N . ILE A 1 498 ? 64.289 53.877 35.395 1.00 32.39 498 ILE A N 1
ATOM 3657 C CA . ILE A 1 498 ? 63.528 54.464 34.299 1.00 32.66 498 ILE A CA 1
ATOM 3658 C C . ILE A 1 498 ? 63.061 55.870 34.665 1.00 33.35 498 ILE A C 1
ATOM 3659 O O . ILE A 1 498 ? 62.739 56.150 35.833 1.00 31.35 498 ILE A O 1
ATOM 3664 N N . ASP A 1 499 ? 63.050 56.758 33.676 1.00 30.85 499 ASP A N 1
ATOM 3665 C CA . ASP A 1 499 ? 62.593 58.121 33.865 1.00 31.69 499 ASP A CA 1
ATOM 3666 C C . ASP A 1 499 ? 61.310 58.322 33.059 1.00 32.21 499 ASP A C 1
ATOM 3667 O O . ASP A 1 499 ? 61.335 58.353 31.822 1.00 27.28 499 ASP A O 1
ATOM 3672 N N . LEU A 1 500 ? 60.188 58.429 33.778 1.00 28.20 500 LEU A N 1
ATOM 3673 C CA . LEU A 1 500 ? 58.876 58.576 33.161 1.00 27.69 500 LEU A CA 1
ATOM 3674 C C . LEU A 1 500 ? 58.481 60.028 33.022 1.00 25.86 500 LEU A C 1
ATOM 3675 O O . LEU A 1 500 ? 58.932 60.885 33.784 1.00 26.65 500 LEU A O 1
ATOM 3680 N N . ASP A 1 501 ? 57.617 60.299 32.046 1.00 26.04 501 ASP A N 1
ATOM 3681 C CA . ASP A 1 501 ? 57.021 61.607 31.870 1.00 26.32 501 ASP A CA 1
ATOM 3682 C C . ASP A 1 501 ? 55.769 61.664 32.747 1.00 26.65 501 ASP A C 1
ATOM 3683 O O . ASP A 1 501 ? 54.734 61.105 32.385 1.00 26.12 501 ASP A O 1
ATOM 3688 N N . PHE A 1 502 ? 55.864 62.335 33.889 1.00 27.05 502 PHE A N 1
ATOM 3689 C CA . PHE A 1 502 ? 54.742 62.321 34.849 1.00 26.30 502 PHE A CA 1
ATOM 3690 C C . PHE A 1 502 ? 53.636 63.324 34.505 1.00 27.82 502 PHE A C 1
ATOM 3691 O O . PHE A 1 502 ? 52.612 63.386 35.206 1.00 26.93 502 PHE A O 1
ATOM 3699 N N . THR A 1 503 ? 53.823 64.086 33.421 1.00 26.96 503 THR A N 1
ATOM 3700 C CA . THR A 1 503 ? 52.802 65.000 32.924 1.00 27.98 503 THR A CA 1
ATOM 3701 C C . THR A 1 503 ? 51.753 64.303 32.052 1.00 28.39 503 THR A C 1
ATOM 3702 O O . THR A 1 503 ? 50.803 64.947 31.622 1.00 30.23 503 THR A O 1
ATOM 3706 N N . LYS A 1 504 ? 51.925 63.013 31.767 1.00 28.08 504 LYS A N 1
ATOM 3707 C CA . LYS A 1 504 ? 50.944 62.251 30.990 1.00 30.09 504 LYS A CA 1
ATOM 3708 C C . LYS A 1 504 ? 50.499 61.011 31.762 1.00 29.39 504 LYS A C 1
ATOM 3709 O O . LYS A 1 504 ? 51.241 60.505 32.595 1.00 28.58 504 LYS A O 1
ATOM 3715 N N . ASP A 1 505 ? 49.287 60.534 31.492 1.00 28.10 505 ASP A N 1
ATOM 3716 C CA . ASP A 1 505 ? 48.737 59.391 32.226 1.00 29.57 505 ASP A CA 1
ATOM 3717 C C . ASP A 1 505 ? 48.770 58.139 31.373 1.00 32.53 505 ASP A C 1
ATOM 3718 O O . ASP A 1 505 ? 48.891 58.217 30.154 1.00 32.94 505 ASP A O 1
ATOM 3723 N N . LEU A 1 506 ? 48.674 56.992 32.038 1.00 34.67 506 LEU A N 1
ATOM 3724 C CA . LEU A 1 506 ? 48.527 55.701 31.393 1.00 35.99 506 LEU A CA 1
ATOM 3725 C C . LEU A 1 506 ? 47.070 55.500 30.962 1.00 37.32 506 LEU A C 1
ATOM 3726 O O . LEU A 1 506 ? 46.141 55.693 31.754 1.00 36.64 506 LEU A O 1
ATOM 3731 N N . THR A 1 507 ? 46.891 55.100 29.709 1.00 36.26 507 THR A N 1
ATOM 3732 C CA . THR A 1 507 ? 45.573 54.824 29.138 1.00 37.08 507 THR A CA 1
ATOM 3733 C C . THR A 1 507 ? 45.605 53.460 28.469 1.00 34.81 507 THR A C 1
ATOM 3734 O O . THR A 1 507 ? 46.668 52.997 28.041 1.00 32.01 507 THR A O 1
ATOM 3738 N N . TYR A 1 508 ? 44.448 52.813 28.395 1.00 31.14 508 TYR A N 1
ATOM 3739 C CA . TYR A 1 508 ? 44.348 51.469 27.848 1.00 32.56 508 TYR A CA 1
ATOM 3740 C C . TYR A 1 508 ? 43.227 51.380 26.824 1.00 33.76 508 TYR A C 1
ATOM 3741 O O . TYR A 1 508 ? 42.174 51.997 26.986 1.00 31.33 508 TYR A O 1
ATOM 3750 N N . ASP A 1 509 ? 43.466 50.613 25.764 1.00 35.77 509 ASP A N 1
ATOM 3751 C CA . ASP A 1 509 ? 42.394 50.251 24.842 1.00 38.22 509 ASP A CA 1
ATOM 3752 C C . ASP A 1 509 ? 41.426 49.309 25.531 1.00 38.23 509 ASP A C 1
ATOM 3753 O O . ASP A 1 509 ? 41.766 48.643 26.518 1.00 36.83 509 ASP A O 1
ATOM 3758 N N . ASP A 1 510 ? 40.212 49.247 24.995 1.00 40.16 510 ASP A N 1
ATOM 3759 C CA . ASP A 1 510 ? 39.191 48.350 25.514 1.00 41.22 510 ASP A CA 1
ATOM 3760 C C . ASP A 1 510 ? 39.713 46.930 25.505 1.00 39.01 510 ASP A C 1
ATOM 3761 O O . ASP A 1 510 ? 40.502 46.563 24.643 1.00 39.87 510 ASP A O 1
ATOM 3766 N N . VAL A 1 511 ? 39.286 46.147 26.485 1.00 37.90 511 VAL A N 1
ATOM 3767 C CA . VAL A 1 511 ? 39.590 44.731 26.529 1.00 37.93 511 VAL A CA 1
ATOM 3768 C C . VAL A 1 511 ? 38.819 44.075 25.384 1.00 38.52 511 VAL A C 1
ATOM 3769 O O . VAL A 1 511 ? 37.622 44.311 25.249 1.00 36.27 511 VAL A O 1
ATOM 3773 N N . PRO A 1 512 ? 39.494 43.257 24.552 1.00 40.99 512 PRO A N 1
ATOM 3774 C CA . PRO A 1 512 ? 38.762 42.648 23.427 1.00 40.89 512 PRO A CA 1
ATOM 3775 C C . PRO A 1 512 ? 37.659 41.687 23.854 1.00 40.90 512 PRO A C 1
ATOM 3776 O O . PRO A 1 512 ? 37.776 41.026 24.885 1.00 39.31 512 PRO A O 1
ATOM 3780 N N . HIS A 1 513 ? 36.597 41.613 23.054 1.00 43.88 513 HIS A N 1
ATOM 3781 C CA . HIS A 1 513 ? 35.502 40.683 23.314 1.00 46.38 513 HIS A CA 1
ATOM 3782 C C . HIS A 1 513 ? 35.892 39.236 22.995 1.00 48.21 513 HIS A C 1
ATOM 3783 O O . HIS A 1 513 ? 35.512 38.316 23.714 1.00 44.66 513 HIS A O 1
ATOM 3790 N N . GLU A 1 514 ? 36.649 39.044 21.916 1.00 51.08 514 GLU A N 1
ATOM 3791 C CA . GLU A 1 514 ? 36.938 37.709 21.408 1.00 53.29 514 GLU A CA 1
ATOM 3792 C C . GLU A 1 514 ? 38.312 37.211 21.841 1.00 52.14 514 GLU A C 1
ATOM 3793 O O . GLU A 1 514 ? 39.304 37.943 21.766 1.00 52.03 514 GLU A O 1
ATOM 3799 N N . LEU A 1 515 ? 38.354 35.954 22.276 1.00 51.67 515 LEU A N 1
ATOM 3800 C CA . LEU A 1 515 ? 39.596 35.275 22.636 1.00 53.21 515 LEU A CA 1
ATOM 3801 C C . LEU A 1 515 ? 40.700 35.487 21.601 1.00 54.71 515 LEU A C 1
ATOM 3802 O O . LEU A 1 515 ? 41.846 35.773 21.953 1.00 52.43 515 LEU A O 1
ATOM 3807 N N . ARG A 1 516 ? 40.341 35.359 20.326 1.00 56.72 516 ARG A N 1
ATOM 3808 C CA . ARG A 1 516 ? 41.287 35.510 19.222 1.00 58.20 516 ARG A CA 1
ATOM 3809 C C . ARG A 1 516 ? 42.083 36.814 19.320 1.00 56.57 516 ARG A C 1
ATOM 3810 O O . ARG A 1 516 ? 43.317 36.793 19.276 1.00 53.09 516 ARG A O 1
ATOM 3818 N N . GLU A 1 517 ? 41.387 37.941 19.463 1.00 54.84 517 GLU A N 1
ATOM 3819 C CA . GLU A 1 517 ? 42.066 39.245 19.491 1.00 55.35 517 GLU A CA 1
ATOM 3820 C C . GLU A 1 517 ? 42.896 39.432 20.762 1.00 52.63 517 GLU A C 1
ATOM 3821 O O . GLU A 1 517 ? 43.907 40.138 20.744 1.00 49.96 517 GLU A O 1
ATOM 3827 N N . ILE A 1 518 ? 42.467 38.798 21.854 1.00 50.04 518 ILE A N 1
ATOM 3828 C CA . ILE A 1 518 ? 43.213 38.831 23.113 1.00 50.15 518 ILE A CA 1
ATOM 3829 C C . ILE A 1 518 ? 44.584 38.174 22.933 1.00 51.21 518 ILE A C 1
ATOM 3830 O O . ILE A 1 518 ? 45.607 38.727 23.347 1.00 48.29 518 ILE A O 1
ATOM 3835 N N . LEU A 1 519 ? 44.598 37.003 22.300 1.00 53.11 519 LEU A N 1
ATOM 3836 C CA . LEU A 1 519 ? 45.838 36.247 22.113 1.00 55.35 519 LEU A CA 1
ATOM 3837 C C . LEU A 1 519 ? 46.814 36.936 21.158 1.00 56.08 519 LEU A C 1
ATOM 3838 O O . LEU A 1 519 ? 48.019 36.733 21.262 1.00 58.78 519 LEU A O 1
ATOM 3843 N N . GLU A 1 520 ? 46.309 37.753 20.241 1.00 59.07 520 GLU A N 1
ATOM 3844 C CA . GLU A 1 520 ? 47.191 38.495 19.344 1.00 63.82 520 GLU A CA 1
ATOM 3845 C C . GLU A 1 520 ? 47.763 39.750 20.002 1.00 63.80 520 GLU A C 1
ATOM 3846 O O . GLU A 1 520 ? 48.892 40.139 19.702 1.00 63.49 520 GLU A O 1
ATOM 3852 N N . ILE A 1 521 ? 46.990 40.379 20.891 1.00 63.07 521 ILE A N 1
ATOM 3853 C CA . ILE A 1 521 ? 47.444 41.582 21.606 1.00 63.71 521 ILE A CA 1
ATOM 3854 C C . ILE A 1 521 ? 48.555 41.239 22.601 1.00 60.72 521 ILE A C 1
ATOM 3855 O O . ILE A 1 521 ? 49.520 41.990 22.747 1.00 60.01 521 ILE A O 1
ATOM 3860 N N . GLN A 1 522 ? 48.417 40.110 23.284 1.00 59.07 522 GLN A N 1
ATOM 3861 C CA . GLN A 1 522 ? 49.529 39.562 24.042 1.00 60.87 522 GLN A CA 1
ATOM 3862 C C . GLN A 1 522 ? 49.532 38.031 24.008 1.00 61.96 522 GLN A C 1
ATOM 3863 O O . GLN A 1 522 ? 48.863 37.381 24.811 1.00 59.86 522 GLN A O 1
ATOM 3869 N N . PRO A 1 523 ? 50.288 37.447 23.058 1.00 61.63 523 PRO A N 1
ATOM 3870 C CA . PRO A 1 523 ? 50.518 36.013 23.152 1.00 62.22 523 PRO A CA 1
ATOM 3871 C C . PRO A 1 523 ? 51.414 35.758 24.353 1.00 63.48 523 PRO A C 1
ATOM 3872 O O . PRO A 1 523 ? 52.071 36.683 24.827 1.00 65.01 523 PRO A O 1
ATOM 3876 N N . ASP A 1 524 ? 51.422 34.524 24.840 1.00 65.23 524 ASP A N 1
ATOM 3877 C CA . ASP A 1 524 ? 52.135 34.131 26.071 1.00 66.83 524 ASP A CA 1
ATOM 3878 C C . ASP A 1 524 ? 51.278 34.252 27.337 1.00 63.33 524 ASP A C 1
ATOM 3879 O O . ASP A 1 524 ? 51.743 33.912 28.429 1.00 61.71 524 ASP A O 1
ATOM 3884 N N . ILE A 1 525 ? 50.033 34.714 27.191 1.00 59.76 525 ILE A N 1
ATOM 3885 C CA . ILE A 1 525 ? 49.048 34.640 28.277 1.00 55.20 525 ILE A CA 1
ATOM 3886 C C . ILE A 1 525 ? 49.006 33.227 28.850 1.00 53.15 525 ILE A C 1
ATOM 3887 O O . ILE A 1 525 ? 48.890 33.046 30.063 1.00 51.11 525 ILE A O 1
ATOM 3892 N N . HIS A 1 526 ? 49.096 32.236 27.962 1.00 50.65 526 HIS A N 1
ATOM 3893 C CA . HIS A 1 526 ? 49.030 30.828 28.333 1.00 49.40 526 HIS A CA 1
ATOM 3894 C C . HIS A 1 526 ? 49.950 30.419 29.488 1.00 49.26 526 HIS A C 1
ATOM 3895 O O . HIS A 1 526 ? 49.564 29.595 30.320 1.00 50.27 526 HIS A O 1
ATOM 3902 N N . LYS A 1 527 ? 51.156 30.978 29.550 1.00 50.49 527 LYS A N 1
ATOM 3903 C CA . LYS A 1 527 ? 52.131 30.504 30.542 1.00 52.46 527 LYS A CA 1
ATOM 3904 C C . LYS A 1 527 ? 51.864 31.027 31.954 1.00 50.93 527 LYS A C 1
ATOM 3905 O O . LYS A 1 527 ? 52.171 30.344 32.934 1.00 52.86 527 LYS A O 1
ATOM 3911 N N . GLY A 1 528 ? 51.274 32.215 32.064 1.00 49.12 528 GLY A N 1
ATOM 3912 C CA . GLY A 1 528 ? 50.784 32.693 33.358 1.00 47.49 528 GLY A CA 1
ATOM 3913 C C . GLY A 1 528 ? 49.700 31.783 33.916 1.00 45.45 528 GLY A C 1
ATOM 3914 O O . GLY A 1 528 ? 49.679 31.484 35.111 1.00 44.72 528 GLY A O 1
ATOM 3915 N N . GLN A 1 529 ? 48.815 31.315 33.038 1.00 45.07 529 GLN A N 1
ATOM 3916 C CA . GLN A 1 529 ? 47.666 30.501 33.442 1.00 43.11 529 GLN A CA 1
ATOM 3917 C C . GLN A 1 529 ? 48.064 29.079 33.845 1.00 43.34 529 GLN A C 1
ATOM 3918 O O . GLN A 1 529 ? 47.520 28.528 34.803 1.00 40.63 529 GLN A O 1
ATOM 3924 N N . ILE A 1 530 ? 49.006 28.482 33.113 1.00 44.70 530 ILE A N 1
ATOM 3925 C CA . ILE A 1 530 ? 49.502 27.141 33.453 1.00 44.98 530 ILE A CA 1
ATOM 3926 C C . ILE A 1 530 ? 50.218 27.183 34.801 1.00 44.86 530 ILE A C 1
ATOM 3927 O O . ILE A 1 530 ? 49.933 26.370 35.681 1.00 44.72 530 ILE A O 1
ATOM 3932 N N . PHE A 1 531 ? 51.125 28.149 34.960 1.00 48.53 531 PHE A N 1
ATOM 3933 C CA . PHE A 1 531 ? 51.827 28.374 36.229 1.00 48.84 531 PHE A CA 1
ATOM 3934 C C . PHE A 1 531 ? 50.834 28.403 37.391 1.00 46.46 531 PHE A C 1
ATOM 3935 O O . PHE A 1 531 ? 50.961 27.635 38.348 1.00 43.68 531 PHE A O 1
ATOM 3943 N N . PHE A 1 532 ? 49.828 29.273 37.283 1.00 45.49 532 PHE A N 1
ATOM 3944 C CA . PHE A 1 532 ? 48.871 29.482 38.373 1.00 45.07 532 PHE A CA 1
ATOM 3945 C C . PHE A 1 532 ? 47.973 28.276 38.648 1.00 43.05 532 PHE A C 1
ATOM 3946 O O . PHE A 1 532 ? 47.702 27.953 39.809 1.00 40.77 532 PHE A O 1
ATOM 3954 N N . ILE A 1 533 ? 47.511 27.615 37.590 1.00 42.98 533 ILE A N 1
ATOM 3955 C CA . ILE A 1 533 ? 46.662 26.430 37.741 1.00 45.01 533 ILE A CA 1
ATOM 3956 C C . ILE A 1 533 ? 47.412 25.278 38.418 1.00 46.77 533 ILE A C 1
ATOM 3957 O O . ILE A 1 533 ? 46.888 24.646 39.337 1.00 47.93 533 ILE A O 1
ATOM 3962 N N . ASN A 1 534 ? 48.634 25.012 37.967 1.00 50.94 534 ASN A N 1
ATOM 3963 C CA . ASN A 1 534 ? 49.443 23.939 38.554 1.00 54.20 534 ASN A CA 1
ATOM 3964 C C . ASN A 1 534 ? 49.832 24.225 40.000 1.00 54.64 534 ASN A C 1
ATOM 3965 O O . ASN A 1 534 ? 49.614 23.396 40.881 1.00 57.19 534 ASN A O 1
ATOM 3970 N N . LEU A 1 535 ? 50.380 25.410 40.244 1.00 55.25 535 LEU A N 1
ATOM 3971 C CA . LEU A 1 535 ? 50.932 25.728 41.555 1.00 56.56 535 LEU A CA 1
ATOM 3972 C C . LEU A 1 535 ? 49.898 26.126 42.613 1.00 53.38 535 LEU A C 1
ATOM 3973 O O . LEU A 1 535 ? 50.190 26.015 43.798 1.00 54.47 535 LEU A O 1
ATOM 3978 N N . PHE A 1 536 ? 48.702 26.567 42.209 1.00 51.88 536 PHE A N 1
ATOM 3979 C CA . PHE A 1 536 ? 47.663 26.971 43.183 1.00 50.43 536 PHE A CA 1
ATOM 3980 C C . PHE A 1 536 ? 46.246 26.418 42.945 1.00 48.17 536 PHE A C 1
ATOM 3981 O O . PHE A 1 536 ? 45.688 25.757 43.820 1.00 47.42 536 PHE A O 1
ATOM 3989 N N . ALA A 1 537 ? 45.660 26.698 41.782 1.00 47.32 537 ALA A N 1
ATOM 3990 C CA . ALA A 1 537 ? 44.213 26.515 41.589 1.00 46.82 537 ALA A CA 1
ATOM 3991 C C . ALA A 1 537 ? 43.762 25.055 41.580 1.00 47.55 537 ALA A C 1
ATOM 3992 O O . ALA A 1 537 ? 42.851 24.672 42.329 1.00 45.98 537 ALA A O 1
ATOM 3994 N N . GLU A 1 538 ? 44.394 24.250 40.728 1.00 48.76 538 GLU A N 1
ATOM 3995 C CA . GLU A 1 538 ? 44.018 22.842 40.576 1.00 48.34 538 GLU A CA 1
ATOM 3996 C C . GLU A 1 538 ? 43.870 22.175 41.937 1.00 46.38 538 GLU A C 1
ATOM 3997 O O . GLU A 1 538 ? 42.838 21.577 42.221 1.00 43.11 538 GLU A O 1
ATOM 4003 N N . ASN A 1 539 ? 44.883 22.318 42.787 1.00 46.27 539 ASN A N 1
ATOM 4004 C CA . ASN A 1 539 ? 44.873 21.677 44.101 1.00 47.71 539 ASN A CA 1
ATOM 4005 C C . ASN A 1 539 ? 43.803 22.192 45.052 1.00 46.34 539 ASN A C 1
ATOM 4006 O O . ASN A 1 539 ? 43.171 21.401 45.753 1.00 46.07 539 ASN A O 1
ATOM 4011 N N . LEU A 1 540 ? 43.595 23.509 45.089 1.00 44.69 540 LEU A N 1
ATOM 4012 C CA . LEU A 1 540 ? 42.587 24.084 45.991 1.00 42.40 540 LEU A CA 1
ATOM 4013 C C . LEU A 1 540 ? 41.168 23.673 45.593 1.00 39.17 540 LEU A C 1
ATOM 4014 O O . LEU A 1 540 ? 40.370 23.268 46.439 1.00 38.75 540 LEU A O 1
ATOM 4019 N N . PHE A 1 541 ? 40.844 23.809 44.315 1.00 38.36 541 PHE A N 1
ATOM 4020 C CA . PHE A 1 541 ? 39.489 23.504 43.858 1.00 39.91 541 PHE A CA 1
ATOM 4021 C C . PHE A 1 541 ? 39.183 21.999 43.968 1.00 42.31 541 PHE A C 1
ATOM 4022 O O . PHE A 1 541 ? 38.130 21.611 44.497 1.00 40.46 541 PHE A O 1
ATOM 4030 N N . ASN A 1 542 ? 40.115 21.163 43.506 1.00 44.32 542 ASN A N 1
ATOM 4031 C CA . ASN A 1 542 ? 40.028 19.707 43.717 1.00 44.77 542 ASN A CA 1
ATOM 4032 C C . ASN A 1 542 ? 39.798 19.363 45.181 1.00 43.26 542 ASN A C 1
ATOM 4033 O O . ASN A 1 542 ? 38.898 18.600 45.506 1.00 42.68 542 ASN A O 1
ATOM 4038 N N . SER A 1 543 ? 40.591 19.962 46.066 1.00 44.05 543 SER A N 1
ATOM 4039 C CA . SER A 1 543 ? 40.471 19.716 47.499 1.00 42.54 543 SER A CA 1
ATOM 4040 C C . SER A 1 543 ? 39.144 20.214 48.081 1.00 42.71 543 SER A C 1
ATOM 4041 O O . SER A 1 543 ? 38.538 19.548 48.920 1.00 41.85 543 SER A O 1
ATOM 4044 N N . VAL A 1 544 ? 38.695 21.383 47.633 1.00 42.50 544 VAL A N 1
ATOM 4045 C CA . VAL A 1 544 ? 37.420 21.943 48.091 1.00 44.21 544 VAL A CA 1
ATOM 4046 C C . VAL A 1 544 ? 36.224 21.162 47.521 1.00 43.48 544 VAL A C 1
ATOM 4047 O O . VAL A 1 544 ? 35.248 20.906 48.237 1.00 43.87 544 VAL A O 1
ATOM 4051 N N . SER A 1 545 ? 36.306 20.780 46.250 1.00 43.83 545 SER A N 1
ATOM 4052 C CA . SER A 1 545 ? 35.234 19.994 45.619 1.00 47.43 545 SER A CA 1
ATOM 4053 C C . SER A 1 545 ? 35.131 18.579 46.201 1.00 48.37 545 SER A C 1
ATOM 4054 O O . SER A 1 545 ? 34.042 18.005 46.227 1.00 51.38 545 SER A O 1
ATOM 4057 N N . ASP A 1 546 ? 36.245 18.030 46.686 0.50 49.15 546 ASP A N 1
ATOM 4058 C CA . ASP A 1 546 ? 36.207 16.771 47.435 0.50 50.05 546 ASP A CA 1
ATOM 4059 C C . ASP A 1 546 ? 35.330 16.903 48.680 0.50 48.76 546 ASP A C 1
ATOM 4060 O O . ASP A 1 546 ? 34.572 15.994 49.001 0.50 46.85 546 ASP A O 1
ATOM 4065 N N . LEU A 1 547 ? 35.443 18.029 49.381 1.00 47.65 547 LEU A N 1
ATOM 4066 C CA . LEU A 1 547 ? 34.625 18.285 50.571 1.00 48.77 547 LEU A CA 1
ATOM 4067 C C . LEU A 1 547 ? 33.202 18.702 50.217 1.00 48.58 547 LEU A C 1
ATOM 4068 O O . LEU A 1 547 ? 32.261 18.348 50.924 1.00 50.76 547 LEU A O 1
ATOM 4073 N N . LEU A 1 548 ? 33.060 19.486 49.152 1.00 48.88 548 LEU A N 1
ATOM 4074 C CA . LEU A 1 548 ? 31.771 20.041 48.751 1.00 48.69 548 LEU A CA 1
ATOM 4075 C C . LEU A 1 548 ? 31.488 19.667 47.293 1.00 48.45 548 LEU A C 1
ATOM 4076 O O . LEU A 1 548 ? 31.740 20.464 46.380 1.00 45.99 548 LEU A O 1
ATOM 4081 N N . PRO A 1 549 ? 30.959 18.447 47.069 1.00 48.77 549 PRO A N 1
ATOM 4082 C CA . PRO A 1 549 ? 30.747 17.864 45.733 1.00 48.71 549 PRO A CA 1
ATOM 4083 C C . PRO A 1 549 ? 30.139 18.811 44.698 1.00 45.06 549 PRO A C 1
ATOM 4084 O O . PRO A 1 549 ? 30.477 18.727 43.519 1.00 43.82 549 PRO A O 1
ATOM 4088 N N . GLN A 1 550 ? 29.251 19.701 45.137 1.00 44.72 550 GLN A N 1
ATOM 4089 C CA . GLN A 1 550 ? 28.507 20.568 44.211 1.00 42.94 550 GLN A CA 1
ATOM 4090 C C . GLN A 1 550 ? 29.376 21.552 43.417 1.00 41.96 550 GLN A C 1
ATOM 4091 O O . GLN A 1 550 ? 28.928 22.088 42.402 1.00 38.21 550 GLN A O 1
ATOM 4097 N N . LEU A 1 551 ? 30.612 21.784 43.862 1.00 40.60 551 LEU A N 1
ATOM 4098 C CA . LEU A 1 551 ? 31.509 22.716 43.173 1.00 41.47 551 LEU A CA 1
ATOM 4099 C C . LEU A 1 551 ? 32.461 22.033 42.192 1.00 40.53 551 LEU A C 1
ATOM 4100 O O . LEU A 1 551 ? 33.369 22.678 41.658 1.00 38.10 551 LEU A O 1
ATOM 4105 N N . GLN A 1 552 ? 32.237 20.741 41.919 1.00 41.49 552 GLN A N 1
ATOM 4106 C CA . GLN A 1 552 ? 33.103 19.971 41.016 1.00 39.80 552 GLN A CA 1
ATOM 4107 C C . GLN A 1 552 ? 33.232 20.635 39.645 1.00 38.15 552 GLN A C 1
ATOM 4108 O O . GLN A 1 552 ? 34.287 20.563 39.010 1.00 38.09 552 GLN A O 1
ATOM 4114 N N . TYR A 1 553 ? 32.168 21.301 39.197 1.00 37.57 553 TYR A N 1
ATOM 4115 C CA . TYR A 1 553 ? 32.187 21.982 37.907 1.00 37.38 553 TYR A CA 1
ATOM 4116 C C . TYR A 1 553 ? 33.373 22.942 37.752 1.00 36.90 553 TYR A C 1
ATOM 4117 O O . TYR A 1 553 ? 33.857 23.150 36.637 1.00 35.42 553 TYR A O 1
ATOM 4126 N N . THR A 1 554 ? 33.846 23.520 38.865 1.00 38.63 554 THR A N 1
ATOM 4127 C CA . THR A 1 554 ? 35.019 24.400 38.825 1.00 38.91 554 THR A CA 1
ATOM 4128 C C . THR A 1 554 ? 36.259 23.634 38.373 1.00 38.78 554 THR A C 1
ATOM 4129 O O . THR A 1 554 ? 36.999 24.096 37.506 1.00 36.26 554 THR A O 1
ATOM 4133 N N . CYS A 1 555 ? 36.474 22.458 38.954 1.00 42.29 555 CYS A N 1
ATOM 4134 C CA . CYS A 1 555 ? 37.571 21.585 38.519 1.00 45.71 555 CYS A CA 1
ATOM 4135 C C . CYS A 1 555 ? 37.440 21.201 37.037 1.00 45.28 555 CYS A C 1
ATOM 4136 O O . CYS A 1 555 ? 38.439 21.144 36.313 1.00 46.56 555 CYS A O 1
ATOM 4139 N N . ASP A 1 556 ? 36.208 20.956 36.588 1.00 46.82 556 ASP A N 1
ATOM 4140 C CA . ASP A 1 556 ? 35.951 20.604 35.185 1.00 45.94 556 ASP A CA 1
ATOM 4141 C C . ASP A 1 556 ? 36.388 21.705 34.232 1.00 46.12 556 ASP A C 1
ATOM 4142 O O . ASP A 1 556 ? 37.009 21.423 33.202 1.00 44.95 556 ASP A O 1
ATOM 4147 N N . ILE A 1 557 ? 36.082 22.961 34.576 1.00 44.33 557 ILE A N 1
ATOM 4148 C CA . ILE A 1 557 ? 36.442 24.096 33.718 1.00 42.88 557 ILE A CA 1
ATOM 4149 C C . ILE A 1 557 ? 37.938 24.409 33.785 1.00 40.79 557 ILE A C 1
ATOM 4150 O O . ILE A 1 557 ? 38.534 24.768 32.771 1.00 38.47 557 ILE A O 1
ATOM 4155 N N . ILE A 1 558 ? 38.547 24.279 34.965 1.00 44.44 558 ILE A N 1
ATOM 4156 C CA . ILE A 1 558 ? 40.002 24.445 35.084 1.00 45.25 558 ILE A CA 1
ATOM 4157 C C . ILE A 1 558 ? 40.733 23.512 34.116 1.00 45.47 558 ILE A C 1
ATOM 4158 O O . ILE A 1 558 ? 41.635 23.939 33.392 1.00 43.84 558 ILE A O 1
ATOM 4163 N N . MET A 1 559 ? 40.331 22.245 34.099 1.00 48.83 559 MET A N 1
ATOM 4164 C CA . MET A 1 559 ? 40.956 21.262 33.206 1.00 52.27 559 MET A CA 1
ATOM 4165 C C . MET A 1 559 ? 40.760 21.646 31.736 1.00 50.73 559 MET A C 1
ATOM 4166 O O . MET A 1 559 ? 41.729 21.704 30.979 1.00 46.80 559 MET A O 1
ATOM 4171 N N . GLU A 1 560 ? 39.518 21.938 31.346 1.00 51.39 560 GLU A N 1
ATOM 4172 C CA . GLU A 1 560 ? 39.223 22.380 29.977 1.00 51.44 560 GLU A CA 1
ATOM 4173 C C . GLU A 1 560 ? 40.089 23.574 29.567 1.00 50.73 560 GLU A C 1
ATOM 4174 O O . GLU A 1 560 ? 40.687 23.581 28.483 1.00 49.63 560 GLU A O 1
ATOM 4180 N N . ASN A 1 561 ? 40.159 24.583 30.435 1.00 47.11 561 ASN A N 1
ATOM 4181 C CA . ASN A 1 561 ? 41.021 25.736 30.189 1.00 45.16 561 ASN A CA 1
ATOM 4182 C C . ASN A 1 561 ? 42.499 25.344 30.132 1.00 43.63 561 ASN A C 1
ATOM 4183 O O . ASN A 1 561 ? 43.235 25.829 29.278 1.00 44.21 561 ASN A O 1
ATOM 4188 N N . LYS A 1 562 ? 42.925 24.475 31.044 1.00 47.37 562 LYS A N 1
ATOM 4189 C CA . LYS A 1 562 ? 44.323 24.022 31.096 1.00 50.75 562 LYS A CA 1
ATOM 4190 C C . LYS A 1 562 ? 44.735 23.336 29.792 1.00 51.19 562 LYS A C 1
ATOM 4191 O O . LYS A 1 562 ? 45.794 23.633 29.235 1.00 51.39 562 LYS A O 1
ATOM 4197 N N . LEU A 1 563 ? 43.887 22.433 29.309 1.00 52.47 563 LEU A N 1
ATOM 4198 C CA . LEU A 1 563 ? 44.138 21.732 28.048 1.00 53.84 563 LEU A CA 1
ATOM 4199 C C . LEU A 1 563 ? 44.329 22.710 26.895 1.00 53.22 563 LEU A C 1
ATOM 4200 O O . LEU A 1 563 ? 45.240 22.545 26.086 1.00 54.73 563 LEU A O 1
ATOM 4205 N N . PHE A 1 564 ? 43.483 23.736 26.836 1.00 52.17 564 PHE A N 1
ATOM 4206 C CA . PHE A 1 564 ? 43.579 24.750 25.790 1.00 50.57 564 PHE A CA 1
ATOM 4207 C C . PHE A 1 564 ? 44.884 25.527 25.890 1.00 51.21 564 PHE A C 1
ATOM 4208 O O . PHE A 1 564 ? 45.527 25.806 24.879 1.00 52.79 564 PHE A O 1
ATOM 4216 N N . TRP A 1 565 ? 45.258 25.909 27.110 1.00 53.04 565 TRP A N 1
ATOM 4217 C CA . TRP A 1 565 ? 46.483 26.676 27.318 1.00 51.55 565 TRP A CA 1
ATOM 4218 C C . TRP A 1 565 ? 47.708 25.820 27.018 1.00 50.92 565 TRP A C 1
ATOM 4219 O O . TRP A 1 565 ? 48.672 26.306 26.426 1.00 48.17 565 TRP A O 1
ATOM 4230 N N . LEU A 1 566 ? 47.663 24.555 27.435 1.00 53.16 566 LEU A N 1
ATOM 4231 C CA . LEU A 1 566 ? 48.689 23.568 27.057 1.00 57.03 566 LEU A CA 1
ATOM 4232 C C . LEU A 1 566 ? 48.808 23.430 25.535 1.00 61.12 566 LEU A C 1
ATOM 4233 O O . LEU A 1 566 ? 49.916 23.410 24.995 1.00 62.84 566 LEU A O 1
ATOM 4238 N N . GLU A 1 567 ? 47.662 23.352 24.857 1.00 66.72 567 GLU A N 1
ATOM 4239 C CA . GLU A 1 567 ? 47.613 23.212 23.396 1.00 70.33 567 GLU A CA 1
ATOM 4240 C C . GLU A 1 567 ? 48.339 24.321 22.637 1.00 71.84 567 GLU A C 1
ATOM 4241 O O . GLU A 1 567 ? 48.917 24.063 21.584 1.00 76.29 567 GLU A O 1
ATOM 4247 N N . ARG A 1 568 ? 48.309 25.548 23.149 1.00 73.07 568 ARG A N 1
ATOM 4248 C CA . ARG A 1 568 ? 49.021 26.642 22.477 1.00 74.50 568 ARG A CA 1
ATOM 4249 C C . ARG A 1 568 ? 50.387 26.961 23.098 1.00 72.90 568 ARG A C 1
ATOM 4250 O O . ARG A 1 568 ? 51.129 27.780 22.553 1.00 70.92 568 ARG A O 1
ATOM 4258 N N . ALA A 1 569 ? 50.723 26.319 24.219 1.00 73.38 569 ALA A N 1
ATOM 4259 C CA . ALA A 1 569 ? 52.120 26.256 24.668 1.00 75.95 569 ALA A CA 1
ATOM 4260 C C . ALA A 1 569 ? 52.895 25.449 23.628 1.00 77.33 569 ALA A C 1
ATOM 4261 O O . ALA A 1 569 ? 54.013 25.801 23.257 1.00 78.04 569 ALA A O 1
ATOM 4263 N N . LYS A 1 570 ? 52.273 24.363 23.172 1.00 79.28 570 LYS A N 1
ATOM 4264 C CA . LYS A 1 570 ? 52.706 23.626 21.984 1.00 79.91 570 LYS A CA 1
ATOM 4265 C C . LYS A 1 570 ? 52.578 24.527 20.748 1.00 79.60 570 LYS A C 1
ATOM 4266 O O . LYS A 1 570 ? 51.487 24.748 20.221 1.00 78.14 570 LYS A O 1
#

Solvent-accessible surface area: 22208 Å² total; per-residue (Å²): 47,0,22,0,0,0,31,32,131,97,119,18,103,78,0,38,111,117,67,62,111,26,113,24,3,65,89,0,0,17,36,0,0,96,47,6,35,62,90,82,15,34,42,44,0,0,0,0,1,3,68,156,132,142,14,122,0,22,95,13,81,73,79,21,22,24,40,0,2,88,16,6,1,19,47,3,6,16,29,50,40,101,134,131,53,129,20,99,107,29,0,26,29,0,66,114,15,1,18,4,3,2,0,6,5,0,0,25,2,10,15,1,123,109,61,72,134,52,18,34,43,2,0,6,17,3,44,47,19,14,92,54,11,71,95,48,62,118,148,30,6,81,60,2,34,97,0,2,93,6,1,27,125,39,4,75,1,35,126,14,15,174,67,35,57,81,60,37,16,0,20,1,0,28,0,0,0,8,2,0,0,1,0,37,72,5,50,6,13,14,0,0,6,0,0,16,4,0,0,12,5,1,0,98,60,16,174,83,36,132,96,26,85,71,31,39,2,0,1,6,0,0,9,0,1,6,12,6,31,15,13,2,20,10,34,9,4,20,1,0,0,1,0,0,0,0,0,0,0,0,0,3,32,16,56,15,3,48,83,2,112,1,23,30,98,66,14,99,92,69,48,87,110,54,95,41,165,33,44,42,7,62,50,90,235,226,184,31,62,5,43,56,24,1,0,0,0,0,0,0,0,0,0,0,0,11,0,3,9,0,2,1,65,29,102,2,0,50,163,45,64,0,43,1,0,115,106,51,114,66,180,23,0,5,20,19,0,1,6,28,6,0,4,39,15,0,0,68,0,6,19,31,111,0,9,104,33,47,0,58,188,196,17,159,24,38,0,104,36,0,0,44,24,0,0,59,0,9,6,62,70,69,10,106,88,24,15,83,101,0,114,47,44,105,88,135,136,112,121,67,94,86,40,59,33,2,61,6,6,0,2,0,0,0,4,1,1,28,18,0,19,7,0,0,15,40,31,0,1,0,2,2,7,8,8,79,43,37,6,136,56,8,11,69,48,1,51,32,8,35,120,154,104,69,148,44,76,42,106,138,49,51,117,89,128,134,37,11,95,100,31,208,97,0,22,148,105,44,77,68,9,29,127,43,18,29,122,52,0,67,104,62,0,34,94,0,4,58,19,1,5,86,44,14,93,89,3,83,18,0,12,49,6,3,93,96,4,31,102,66,1,77,124,83,59,207

Sequence (526 aa):
MAEVLSLVDLEIPQVTDKYYKFDTFKHLICHLFKKTSTETDSNVPIVIIFPTNTSKLDNLPFSDKSLLIQFFFTHLNILMIQDEGKLYQEISSAKELLTNRISRVGNWTGTTHFRYSKIAGIIPTMTYILNCNATRSEIATNQLIYLYRLMIEEINFIELLQDASTTRLSQLCYAVGHWSFPAHNLSNDDLVYCVYLMIDYAIKQVEGFDNIPLNELLAFIFIVRDTYKNGNPFHNFRHAVDVLQACFHFLIRLGSLPKFKQFVEDPKLDYTEVHDKHTVLIALQEKASLNPIQTLGLLVAALGHDVGHPGTTNDFMIKFSAPTALLYNDRSVLESYHASLFINKVLRICWPDLLTCTIEEKSELTIRSLIISSILATDMGEHNEYVNRLKSFKTHNEILNHDNTVKLISALLIKCADISNVTRPLRVSAQWAMVLSREFAEVELLKSVIKKDIDLDFTKDLTYDDVPHELREILEIQPDIHKGQIFFINLFAENLFNSVSDLLPQLQYTCDIIMENKLFWLERAK

InterPro domains:
  IPR002073 3'5'-cyclic nucleotide phosphodiesterase, catalytic domain [PF00233] (273-556)
  IPR002073 3'5'-cyclic nucleotide phosphodiesterase, catalytic domain [PS51845] (192-571)
  IPR003607 HD/PDEase domain [SM00471] (271-476)
  IPR003607 HD/PDEase domain [cd00077] (330-484)
  IPR023174 3'5'-cyclic nucleotide phosphodiesterase, conserved site [PS00126] (349-360)
  IPR036971 3'5'-cyclic nucleotide phosphodiesterase, catalytic domain superfamily [G3DSA:1.10.1300.10] (190-568)

Nearest PDB structures (foldseek):
  6cpu-assembly1_A  TM=1.002E+00  e=2.146E-81  Candida albicans
  6cpt-assembly1_A  TM=1.000E+00  e=5.310E-77  Candida albicans
  4phl-assembly1_A  TM=8.496E-01  e=2.442E-12  Trypanosoma brucei
  7a28-assembly1_A  TM=8.018E-01  e=3.337E-12  Trypanosoma brucei
  7l28-assembly1_B  TM=7.078E-01  e=1.955E-12  Homo sapiens

Secondary structure (DSSP, 8-state):
-EEEEESSS---TTTEEEEEE-SSHHHHHHHHHHGGGSSS---S-EEEE------TTTT--HHHHHHHHHHHTGGG-EEEE--HHHHHHHHHHHHHHHSSHHHHHHHHHT--TTT---BTTTB--HHHHHHHHHS--HHHHHHHHHHHHHHHHH--GGGGSS---HHHHHHHHHHHH-SS--GGGS-HHHHHHHHHHHHHHHHTT-TTS----HHHHHHHHHHHHTTS-TT-SSSSHHHHHHHHHHHHHHHHHTTSS--BTT--S-TTSPP-----S-SS--B-----SS-HHHHHHHHHHHHHTTTT--S--HHHHHHTT-HHHHHTTTSSHHHHHHHHHIIIIIIHHH-HHHHH-BSSSS---BHHHHHHHHHHHT-GGGHHHHHHHHHHHHSTTS---HHHHHHHHHHHHHHHHHTGGGGS-HHHHHHHHHHHHHHHHHHHHHHHHHHTS----TTS----PPPPSSHHHHHHHSTTHHHHHHHHIIIIIHHHHHHHHHHSGGGHHHHHHHHHHHHHHHHHH-

Radius of gyration: 23.08 Å; Cα contacts (8 Å, |Δi|>4): 802; chains: 1; bounding box: 56×71×51 Å

Foldseek 3Di:
DEEEEEQDDDDDVLLHPHYHHDVALLVVVLVLLLPLLDLAQQQAAYEYADACPPAPLRPDDPVLSVLQCVQLVLSRQYDYDVDSPLVNVLRVQSNLQRFALLSLLCLQQVLPPVRAVAGSVTHDHLVRLLVCLVPADPVSLVSLLVVLVSSLVPPQLLVSAPDPDQLLLQLLLLLLQALQNQLQPATPSSLLSNLVQQLQQLQVQDPPGDRDDPSLSSSLSSSLQSQAGSNQLARHQSLLSQLLSLLSVVCCLQVQGAAFPSHDPDRQDHDDRDGDRDSHTHGDDVDGLAHSLLSSLLSLLSSQLQGNPSLEALVLSCVSVGVQCVVVVSQLRRLQSSLSCCVRSRCSSSPVVQQCPARDPPDRHGSNNLSSLQSSLLRVVCQVVLLVVLVLVVVVPRHDDSVVSSSSLSNLSSNCSSPLLLLHHQQSSLLSLQSNVVSVVSNVVSVCVSVVVDDDDSNHYDDDDRRDNGPVVSCVVPPPSLVVLLVCCVVHVLSSQVSSCVVVVSSVSSNVSSVVNNVVSVVVVD

B-factor: mean 34.55, std 14.72, range [14.58, 108.09]

Organism: Candida albicans (NCBI:txid5476)